Protein AF-A0A1I6NUG2-F1 (afdb_monomer)

pLDDT: mean 75.79, std 17.94, range [26.47, 97.31]

Structure (mmCIF, N/CA/C/O backbone):
data_AF-A0A1I6NUG2-F1
#
_entry.id   AF-A0A1I6NUG2-F1
#
loop_
_atom_site.group_PDB
_atom_site.id
_atom_site.type_symbol
_atom_site.label_atom_id
_atom_site.label_alt_id
_atom_site.label_comp_id
_atom_site.label_asym_id
_atom_site.label_entity_id
_atom_site.label_seq_id
_atom_site.pdbx_PDB_ins_code
_atom_site.Cartn_x
_atom_site.Cartn_y
_atom_site.Cartn_z
_atom_site.occupancy
_atom_site.B_iso_or_equiv
_atom_site.auth_seq_id
_atom_site.auth_comp_id
_atom_site.auth_asym_id
_atom_site.auth_atom_id
_atom_site.pdbx_PDB_model_num
ATOM 1 N N . MET A 1 1 ? -23.859 55.177 44.189 1.00 55.03 1 MET A N 1
ATOM 2 C CA . MET A 1 1 ? -23.793 53.708 43.969 1.00 55.03 1 MET A CA 1
ATOM 3 C C . MET A 1 1 ? -24.404 53.221 42.648 1.00 55.03 1 MET A C 1
ATOM 5 O O . MET A 1 1 ? -23.799 52.358 42.028 1.00 55.03 1 MET A O 1
ATOM 9 N N . LYS A 1 2 ? -25.547 53.749 42.168 1.00 56.47 2 LYS A N 1
ATOM 10 C CA . LYS A 1 2 ? -26.158 53.311 40.887 1.00 56.47 2 LYS A CA 1
ATOM 11 C C . LYS A 1 2 ? -25.316 53.627 39.633 1.00 56.47 2 LYS A C 1
ATOM 13 O O . LYS A 1 2 ? -25.276 52.817 38.718 1.00 56.47 2 LYS A O 1
ATOM 18 N N . VAL A 1 3 ? -24.581 54.742 39.631 1.00 63.62 3 VAL A N 1
ATOM 19 C CA . VAL A 1 3 ? -23.744 55.173 38.489 1.00 63.62 3 VAL A CA 1
ATOM 20 C C . VAL A 1 3 ? -22.538 54.249 38.260 1.00 63.62 3 VAL A C 1
ATOM 22 O O . VAL A 1 3 ? -22.188 53.962 37.122 1.00 63.62 3 VAL A O 1
ATOM 25 N N . ILE A 1 4 ? -21.953 53.704 39.332 1.00 70.38 4 ILE A N 1
ATOM 26 C CA . ILE A 1 4 ? -20.799 52.796 39.233 1.00 70.38 4 ILE A CA 1
ATOM 27 C C . ILE A 1 4 ? -21.225 51.457 38.618 1.00 70.38 4 ILE A C 1
ATOM 29 O O . ILE A 1 4 ? -20.534 50.948 37.744 1.00 70.38 4 ILE A O 1
ATOM 33 N N . LYS A 1 5 ? -22.396 50.918 38.991 1.00 67.88 5 LYS A N 1
ATOM 34 C CA . LYS A 1 5 ? -22.912 49.679 38.384 1.00 67.88 5 LYS A CA 1
ATOM 35 C C . LYS A 1 5 ? -23.158 49.839 36.882 1.00 67.88 5 LYS A C 1
ATOM 37 O O . LYS A 1 5 ? -22.782 48.956 36.123 1.00 67.88 5 LYS A O 1
ATOM 42 N N . LEU A 1 6 ? -23.710 50.975 36.451 1.00 75.62 6 LEU A N 1
ATOM 43 C CA . LEU A 1 6 ? -23.958 51.234 35.029 1.00 75.62 6 LEU A CA 1
ATOM 44 C C . LEU A 1 6 ? -22.657 51.245 34.209 1.00 75.62 6 LEU A C 1
ATOM 46 O O . LEU A 1 6 ? -22.632 50.719 33.102 1.00 75.62 6 LEU A O 1
ATOM 50 N N . PHE A 1 7 ? -21.569 51.766 34.783 1.00 79.25 7 PHE A N 1
ATOM 51 C CA . PHE A 1 7 ? -20.255 51.817 34.136 1.00 79.25 7 PHE A CA 1
ATOM 52 C C . PHE A 1 7 ? -19.589 50.437 33.989 1.00 79.25 7 PHE A C 1
ATOM 54 O O . PHE A 1 7 ? -18.851 50.192 33.036 1.00 79.25 7 PHE A O 1
ATOM 61 N N . TRP A 1 8 ? -19.858 49.515 34.918 1.00 80.00 8 TRP A N 1
ATOM 62 C CA . TRP A 1 8 ? -19.370 48.135 34.830 1.00 80.00 8 TRP A CA 1
ATOM 63 C C . TRP A 1 8 ? -20.121 47.324 33.769 1.00 80.00 8 TRP A C 1
ATOM 65 O O . TRP A 1 8 ? -19.489 46.603 32.998 1.00 80.00 8 TRP A O 1
ATOM 75 N N . TYR A 1 9 ? -21.443 47.487 33.667 1.00 83.75 9 TYR A N 1
ATOM 76 C CA . TYR A 1 9 ? -22.235 46.786 32.652 1.00 83.75 9 TYR A CA 1
ATOM 77 C C . TYR A 1 9 ? -21.906 47.242 31.228 1.00 83.75 9 TYR A C 1
ATOM 79 O O . TYR A 1 9 ? -21.790 46.403 30.338 1.00 83.75 9 TYR A O 1
ATOM 87 N N . THR A 1 10 ? -21.684 48.540 30.998 1.00 83.38 10 THR A N 1
ATOM 88 C CA . THR A 1 10 ? -21.317 49.035 29.661 1.00 83.38 10 THR A CA 1
ATOM 89 C C . THR A 1 10 ? -19.943 48.544 29.211 1.00 83.38 10 THR A C 1
ATOM 91 O O . THR A 1 10 ? -19.782 48.187 28.046 1.00 83.38 10 THR A O 1
ATOM 94 N N . ARG A 1 11 ? -18.966 48.443 30.124 1.00 84.19 11 ARG A N 1
ATOM 95 C CA . ARG A 1 11 ? -17.653 47.854 29.811 1.00 84.19 11 ARG A CA 1
ATOM 96 C C . ARG A 1 11 ? -17.735 46.361 29.508 1.00 84.19 11 ARG A C 1
ATOM 98 O O . ARG A 1 11 ? -17.098 45.917 28.560 1.00 84.19 11 ARG A O 1
ATOM 105 N N . LEU A 1 12 ? -18.534 45.606 30.263 1.00 88.06 12 LEU A N 1
ATOM 106 C CA . LEU A 1 12 ? -18.721 44.176 30.013 1.00 88.06 12 LEU A CA 1
ATOM 107 C C . LEU A 1 12 ? -19.365 43.931 28.639 1.00 88.06 12 LEU A C 1
ATOM 109 O O . LEU A 1 12 ? -18.880 43.102 27.877 1.00 88.06 12 LEU A O 1
ATOM 113 N N . ILE A 1 13 ? -20.405 44.698 28.295 1.00 89.75 13 ILE A N 1
ATOM 114 C CA . ILE A 1 13 ? -21.092 44.586 27.000 1.00 89.75 13 ILE A CA 1
ATOM 115 C C . ILE A 1 13 ? -20.141 44.919 25.845 1.00 89.75 13 ILE A C 1
ATOM 117 O O . ILE A 1 13 ? -20.129 44.199 24.853 1.00 89.75 13 ILE A O 1
ATOM 121 N N . LEU A 1 14 ? -19.305 45.954 25.978 1.00 87.69 14 LEU A N 1
ATOM 122 C CA . LEU A 1 14 ? -18.320 46.309 24.950 1.00 87.69 14 LEU A CA 1
ATOM 123 C C . LEU A 1 14 ? -17.249 45.226 24.756 1.00 87.69 14 LEU A C 1
ATOM 125 O O . LEU A 1 14 ? -16.868 44.957 23.620 1.00 87.69 14 LEU A O 1
ATOM 129 N N . ILE A 1 15 ? -16.794 44.578 25.833 1.00 87.69 15 ILE A N 1
ATOM 130 C CA . ILE A 1 15 ? -15.820 43.477 25.749 1.00 87.69 15 ILE A CA 1
ATOM 131 C C . ILE A 1 15 ? -16.447 42.259 25.065 1.00 87.69 15 ILE A C 1
ATOM 133 O O . ILE A 1 15 ? -15.852 41.705 24.145 1.00 87.69 15 ILE A O 1
ATOM 137 N N . VAL A 1 16 ? -17.670 41.880 25.450 1.00 87.94 16 VAL A N 1
ATOM 138 C CA . VAL A 1 16 ? -18.387 40.758 24.823 1.00 87.94 16 VAL A CA 1
ATOM 139 C C . VAL A 1 16 ? -18.650 41.042 23.342 1.00 87.94 16 VAL A C 1
ATOM 141 O O . VAL A 1 16 ? -18.389 40.185 22.504 1.00 87.94 16 VAL A O 1
ATOM 144 N N . PHE A 1 17 ? -19.077 42.260 22.999 1.00 87.62 17 PHE A N 1
ATOM 145 C CA . PHE A 1 17 ? -19.320 42.649 21.609 1.00 87.62 17 PHE A CA 1
ATOM 146 C C . PHE A 1 17 ? -18.029 42.648 20.775 1.00 87.62 17 PHE A C 1
ATOM 148 O O . PHE A 1 17 ? -18.034 42.175 19.640 1.00 87.62 17 PHE A O 1
ATOM 155 N N . SER A 1 18 ? -16.904 43.093 21.347 1.00 84.31 18 SER A N 1
ATOM 156 C CA . SER A 1 18 ? -15.593 43.027 20.689 1.00 84.31 18 SER A CA 1
ATOM 157 C C . SER A 1 18 ? -15.129 41.585 20.466 1.00 84.31 18 SER A C 1
ATOM 159 O O . SER A 1 18 ? -14.617 41.289 19.389 1.00 84.31 18 SER A O 1
ATOM 161 N N . CYS A 1 19 ? -15.344 40.681 21.429 1.00 78.19 19 CYS A N 1
ATOM 162 C CA . CYS A 1 19 ? -15.032 39.259 21.259 1.00 78.19 19 CYS A CA 1
ATOM 163 C C . CYS A 1 19 ? -15.909 38.615 20.173 1.00 78.19 19 CYS A C 1
ATOM 165 O O . CYS A 1 19 ? -15.398 37.902 19.311 1.00 78.19 19 CYS A O 1
ATOM 167 N N . CYS A 1 20 ? -17.215 38.903 20.146 1.00 79.44 20 CYS A N 1
ATOM 168 C CA . CYS A 1 20 ? -18.113 38.383 19.110 1.00 79.44 20 CYS A CA 1
ATOM 169 C C . CYS A 1 20 ? -17.722 38.859 17.700 1.00 79.44 20 CYS A C 1
ATOM 171 O O . CYS A 1 20 ? -17.780 38.072 16.756 1.00 79.44 20 CYS A O 1
ATOM 173 N N . LEU A 1 21 ? -17.269 40.109 17.551 1.00 77.75 21 LEU A N 1
ATOM 174 C CA . LEU A 1 21 ? -16.785 40.626 16.267 1.00 77.75 21 LEU A CA 1
ATOM 175 C C . LEU A 1 21 ? -15.473 39.963 15.817 1.00 77.75 21 LEU A C 1
ATOM 177 O O . LEU A 1 21 ? -15.311 39.709 14.625 1.00 77.75 21 LEU A O 1
ATOM 181 N N . THR A 1 22 ? -14.567 39.615 16.740 1.00 73.88 22 THR A N 1
ATOM 182 C CA . THR A 1 22 ? -13.353 38.854 16.388 1.00 73.88 22 THR A CA 1
ATOM 183 C C . THR A 1 22 ? -13.660 37.416 15.967 1.00 73.88 22 THR A C 1
ATOM 185 O O . THR A 1 22 ? -13.034 36.925 15.035 1.00 73.88 22 THR A O 1
ATOM 188 N N . PHE A 1 23 ? -14.670 36.762 16.559 1.00 67.62 23 PHE A N 1
ATOM 189 C CA . PHE A 1 23 ? -15.094 35.422 16.124 1.00 67.62 23 PHE A CA 1
ATOM 190 C C . PHE A 1 23 ? -15.780 35.435 14.750 1.00 67.62 23 PHE A C 1
ATOM 192 O O . PHE A 1 23 ? -15.537 34.544 13.942 1.00 67.62 23 PHE A O 1
ATOM 199 N N . LEU A 1 24 ? -16.566 36.471 14.433 1.00 64.50 24 LEU A N 1
ATOM 200 C CA . LEU A 1 24 ? -17.161 36.638 13.098 1.00 64.50 24 LEU A CA 1
ATOM 201 C C . LEU A 1 24 ? -16.119 36.962 12.014 1.00 64.50 24 LEU A C 1
ATOM 203 O O . LEU A 1 24 ? -16.308 36.593 10.857 1.00 64.50 24 LEU A O 1
ATOM 207 N N . SER A 1 25 ? -15.013 37.620 12.375 1.00 59.25 25 SER A N 1
ATOM 208 C CA . SER A 1 25 ? -13.919 37.929 11.445 1.00 59.25 25 SER A CA 1
ATOM 209 C C . SER A 1 25 ? -12.997 36.738 11.152 1.00 59.25 25 SER A C 1
ATOM 211 O O . SER A 1 25 ? -12.265 36.800 10.169 1.00 59.25 25 SER A O 1
ATOM 213 N N . CYS A 1 26 ? -13.028 35.673 11.960 1.00 55.34 26 CYS A N 1
ATOM 214 C CA . CYS A 1 26 ? -12.243 34.451 11.731 1.00 55.34 26 CYS A CA 1
ATOM 215 C C . CYS A 1 26 ? -12.974 33.393 10.886 1.00 55.34 26 CYS A C 1
ATOM 217 O O . CYS A 1 26 ? -12.435 32.311 10.689 1.00 55.34 26 CYS A O 1
ATOM 219 N N . ASN A 1 27 ? -14.181 33.685 10.385 1.00 48.72 27 ASN A N 1
ATOM 220 C CA . ASN A 1 27 ? -14.968 32.742 9.579 1.00 48.72 27 ASN A CA 1
ATOM 221 C C . ASN A 1 27 ? -14.878 32.991 8.062 1.00 48.72 27 ASN A C 1
ATOM 223 O O . ASN A 1 27 ? -15.656 32.434 7.292 1.00 48.72 27 ASN A O 1
ATOM 227 N N . LYS A 1 28 ? -13.944 33.840 7.622 1.00 46.47 28 LYS A N 1
ATOM 228 C CA . LYS A 1 28 ? -13.515 33.902 6.223 1.00 46.47 28 LYS A CA 1
ATOM 229 C C . LYS A 1 28 ? -12.231 33.091 6.103 1.00 46.47 28 LYS A C 1
ATOM 231 O O . LYS A 1 28 ? -11.310 33.345 6.866 1.00 46.47 28 LYS A O 1
ATOM 236 N N . ASP A 1 29 ? -12.223 32.155 5.157 1.00 46.03 29 ASP A N 1
ATOM 237 C CA . ASP A 1 29 ? -11.097 31.303 4.729 1.00 46.03 29 ASP A CA 1
ATOM 238 C C . ASP A 1 29 ? -11.123 29.827 5.182 1.00 46.03 29 ASP A C 1
ATOM 240 O O . ASP A 1 29 ? -10.075 29.199 5.302 1.00 46.03 29 ASP A O 1
ATOM 244 N N . PHE A 1 30 ? -12.310 29.220 5.322 1.00 42.91 30 PHE A N 1
ATOM 245 C CA . PHE A 1 30 ? -12.460 27.748 5.320 1.00 42.91 30 PHE A CA 1
ATOM 246 C C . PHE A 1 30 ? -13.226 27.187 4.105 1.00 42.91 30 PHE A C 1
ATOM 248 O O . PHE A 1 30 ? -13.600 26.020 4.102 1.00 42.91 30 PHE A O 1
ATOM 255 N N . ASP A 1 31 ? -13.394 27.975 3.037 1.00 38.84 31 ASP A N 1
ATOM 256 C CA . ASP A 1 31 ? -13.983 27.507 1.765 1.00 38.84 31 ASP A CA 1
ATOM 257 C C . ASP A 1 31 ? -12.953 26.928 0.775 1.00 38.84 31 ASP A C 1
ATOM 259 O O . ASP A 1 31 ? -13.306 26.540 -0.334 1.00 38.84 31 ASP A O 1
ATOM 263 N N . ASN A 1 32 ? -11.687 26.780 1.175 1.00 39.78 32 ASN A N 1
ATOM 264 C CA . ASN A 1 32 ? -10.715 25.967 0.435 1.00 39.78 32 ASN A CA 1
ATOM 265 C C . ASN A 1 32 ? -10.675 24.535 0.984 1.00 39.78 32 ASN A C 1
ATOM 267 O O . ASN A 1 32 ? -9.604 23.973 1.220 1.00 39.78 32 ASN A O 1
ATOM 271 N N . ALA A 1 33 ? -11.847 23.922 1.163 1.00 40.00 33 ALA A N 1
ATOM 272 C CA . ALA A 1 33 ? -11.936 22.474 1.074 1.00 40.00 33 ALA A CA 1
ATOM 273 C C . ALA A 1 33 ? -11.554 22.112 -0.367 1.00 40.00 33 ALA A C 1
ATOM 275 O O . ALA A 1 33 ? -12.384 22.121 -1.276 1.00 40.00 33 ALA A O 1
ATOM 276 N N . TYR A 1 34 ? -10.258 21.888 -0.591 1.00 41.09 34 TYR A N 1
ATOM 277 C CA . TYR A 1 34 ? -9.762 21.178 -1.758 1.00 41.09 34 TYR A CA 1
ATOM 278 C C . TYR A 1 34 ? -10.466 19.823 -1.717 1.00 41.09 34 TYR A C 1
ATOM 280 O O . TYR A 1 34 ? -10.065 18.927 -0.978 1.00 41.09 34 TYR A O 1
ATOM 288 N N . TRP A 1 35 ? -11.589 19.708 -2.425 1.00 38.66 35 TRP A N 1
ATOM 289 C CA . TRP A 1 35 ? -12.223 18.431 -2.688 1.00 38.66 35 TRP A CA 1
ATOM 290 C C . TRP A 1 35 ? -11.168 17.616 -3.424 1.00 38.66 35 TRP A C 1
ATOM 292 O O . TRP A 1 35 ? -10.916 17.856 -4.605 1.00 38.66 35 TRP A O 1
ATOM 302 N N . ILE A 1 36 ? -10.485 16.727 -2.701 1.00 46.91 36 ILE A N 1
ATOM 303 C CA . ILE A 1 36 ? -9.609 15.730 -3.300 1.00 46.91 36 ILE A CA 1
ATOM 304 C C . ILE A 1 36 ? -10.537 14.930 -4.201 1.00 46.91 36 ILE A C 1
ATOM 306 O O . ILE A 1 36 ? -11.387 14.171 -3.736 1.00 46.91 36 ILE A O 1
ATOM 310 N N . LYS A 1 37 ? -10.475 15.223 -5.498 1.00 47.38 37 LYS A N 1
ATOM 311 C CA . LYS A 1 37 ? -11.278 14.546 -6.500 1.00 47.38 37 LYS A CA 1
ATOM 312 C C . LYS A 1 37 ? -10.708 13.141 -6.577 1.00 47.38 37 LYS A C 1
ATOM 314 O O . LYS A 1 37 ? -9.708 12.935 -7.255 1.00 47.38 37 LYS A O 1
ATOM 319 N N . VAL A 1 38 ? -11.308 12.220 -5.827 1.00 53.12 38 VAL A N 1
ATOM 320 C CA . VAL A 1 38 ? -10.982 10.796 -5.893 1.00 53.12 38 VAL A CA 1
ATOM 321 C C . VAL A 1 38 ? -11.122 10.393 -7.358 1.00 53.12 38 VAL A C 1
ATOM 323 O O . VAL A 1 38 ? -12.214 10.455 -7.930 1.00 53.12 38 VAL A O 1
ATOM 326 N N . GLN A 1 39 ? -9.990 10.112 -7.998 1.00 66.12 39 GLN A N 1
ATOM 327 C CA . GLN A 1 39 ? -9.954 9.705 -9.395 1.00 66.12 39 GLN A CA 1
ATOM 328 C C . GLN A 1 39 ? -10.504 8.277 -9.476 1.00 66.12 39 GLN A C 1
ATOM 330 O O . GLN A 1 39 ? -10.101 7.401 -8.712 1.00 66.12 39 GLN A O 1
ATOM 335 N N . ASN A 1 40 ? -11.440 8.037 -10.392 1.00 75.19 40 ASN A N 1
ATOM 336 C CA . ASN A 1 40 ? -11.857 6.675 -10.709 1.00 75.19 40 ASN A CA 1
ATOM 337 C C . ASN A 1 40 ? -10.857 6.075 -11.706 1.00 75.19 40 ASN A C 1
ATOM 339 O O . ASN A 1 40 ? -10.392 6.797 -12.595 1.00 75.19 40 ASN A O 1
ATOM 343 N N . PRO A 1 41 ? -10.533 4.775 -11.604 1.00 78.62 41 PRO A N 1
ATOM 344 C CA . PRO A 1 41 ? -9.682 4.133 -12.591 1.00 78.62 41 PRO A CA 1
ATOM 345 C C . PRO A 1 41 ? -10.340 4.192 -13.981 1.00 78.62 41 PRO A C 1
ATOM 347 O O . PRO A 1 41 ? -11.557 4.003 -14.087 1.00 78.62 41 PRO A O 1
ATOM 350 N N . PRO A 1 42 ? -9.563 4.443 -15.049 1.00 84.44 42 PRO A N 1
ATOM 351 C CA . PRO A 1 42 ? -10.084 4.423 -16.409 1.00 84.44 42 PRO A CA 1
ATOM 352 C C . PRO A 1 42 ? -10.695 3.083 -16.785 1.00 84.44 42 PRO A C 1
ATOM 354 O O . PRO A 1 42 ? -10.185 2.013 -16.448 1.00 84.44 42 PRO A O 1
ATOM 357 N N . THR A 1 43 ? -11.712 3.143 -17.631 1.00 88.69 43 THR A N 1
ATOM 358 C CA . THR A 1 43 ? -12.142 1.986 -18.406 1.00 88.69 43 THR A CA 1
ATOM 359 C C . THR A 1 43 ? -11.171 1.716 -19.559 1.00 88.69 43 THR A C 1
ATOM 361 O O . THR A 1 43 ? -10.586 2.627 -20.149 1.00 88.69 43 THR A O 1
ATOM 364 N N . LEU A 1 44 ? -11.055 0.446 -19.963 1.00 89.50 44 LEU A N 1
ATOM 365 C CA . LEU A 1 44 ? -10.257 0.049 -21.132 1.00 89.50 44 LEU A CA 1
ATOM 366 C C . LEU A 1 44 ? -10.648 0.834 -22.397 1.00 89.50 44 LEU A C 1
ATOM 368 O O . LEU A 1 44 ? -9.789 1.226 -23.182 1.00 89.50 44 LEU A O 1
ATOM 372 N N . LYS A 1 45 ? -11.948 1.097 -22.574 1.00 92.06 45 LYS A N 1
ATOM 373 C CA . LYS A 1 45 ? -12.476 1.843 -23.719 1.00 92.06 45 LYS A CA 1
ATOM 374 C C . LYS A 1 45 ? -12.004 3.301 -23.732 1.00 92.06 45 LYS A C 1
ATOM 376 O O . LYS A 1 45 ? -11.736 3.833 -24.805 1.00 92.06 45 LYS A O 1
ATOM 381 N N . GLU A 1 46 ? -11.909 3.944 -22.569 1.00 90.00 46 GLU A N 1
ATOM 382 C CA . GLU A 1 46 ? -11.395 5.315 -22.457 1.00 90.00 46 GLU A CA 1
ATOM 383 C C . GLU A 1 46 ? -9.915 5.383 -22.833 1.00 90.00 46 GLU A C 1
ATOM 385 O O . GLU A 1 46 ? -9.527 6.260 -23.599 1.00 90.00 46 GLU A O 1
ATOM 390 N N . LEU A 1 47 ? -9.109 4.420 -22.379 1.00 90.75 47 LEU A N 1
ATOM 391 C CA . LEU A 1 47 ? -7.684 4.354 -22.718 1.00 90.75 47 LEU A CA 1
ATOM 392 C C . LEU A 1 47 ? -7.443 4.044 -24.195 1.00 90.75 47 LEU A C 1
ATOM 394 O O . LEU A 1 47 ? -6.569 4.654 -24.804 1.00 90.75 47 LEU A O 1
ATOM 398 N N . GLN A 1 48 ? -8.229 3.141 -24.788 1.00 93.44 48 GLN A N 1
ATOM 399 C CA . GLN A 1 48 ? -8.193 2.885 -26.232 1.00 93.44 48 GLN A CA 1
ATOM 400 C C . GLN A 1 48 ? -8.552 4.146 -27.020 1.00 93.44 48 GLN A C 1
ATOM 402 O O . GLN A 1 48 ? -7.814 4.544 -27.915 1.00 93.44 48 GLN A O 1
ATOM 407 N N . GLY A 1 49 ? -9.626 4.835 -26.620 1.00 90.62 49 GLY A N 1
ATOM 408 C CA . GLY A 1 49 ? -10.006 6.108 -27.225 1.00 90.62 49 GLY A CA 1
ATOM 409 C C . GLY A 1 49 ? -8.909 7.166 -27.102 1.00 90.62 49 GLY A C 1
ATOM 410 O O . GLY A 1 49 ? -8.639 7.872 -28.065 1.00 90.62 49 GLY A O 1
ATOM 411 N N . LEU A 1 50 ? -8.243 7.265 -25.949 1.00 87.19 50 LEU A N 1
ATOM 412 C CA . LEU A 1 50 ? -7.121 8.183 -25.750 1.00 87.19 50 LEU A CA 1
ATOM 413 C C . LEU A 1 50 ? -5.916 7.821 -26.631 1.00 87.19 50 LEU A C 1
ATOM 415 O O . LEU A 1 50 ? -5.342 8.706 -27.262 1.00 87.19 50 LEU A O 1
ATOM 419 N N . TYR A 1 51 ? -5.559 6.537 -26.707 1.00 90.81 51 TYR A N 1
ATOM 420 C CA . TYR A 1 51 ? -4.476 6.032 -27.554 1.00 90.81 51 TYR A CA 1
ATOM 421 C C . TYR A 1 51 ? -4.705 6.385 -29.031 1.00 90.81 51 TYR A C 1
ATOM 423 O O . TYR A 1 51 ? -3.813 6.937 -29.682 1.00 90.81 51 TYR A O 1
ATOM 431 N N . ASP A 1 52 ? -5.922 6.144 -29.525 1.00 91.44 52 ASP A N 1
ATOM 432 C CA . ASP A 1 52 ? -6.321 6.446 -30.901 1.00 91.44 52 ASP A CA 1
ATOM 433 C C . ASP A 1 52 ? -6.367 7.963 -31.150 1.00 91.44 52 ASP A C 1
ATOM 435 O O . ASP A 1 52 ? -5.822 8.456 -32.138 1.00 91.44 52 ASP A O 1
ATOM 439 N N . ASN A 1 53 ? -6.958 8.733 -30.228 1.00 85.69 53 ASN A N 1
ATOM 440 C CA . ASN A 1 53 ? -7.089 10.191 -30.349 1.00 85.69 53 ASN A CA 1
ATOM 441 C C . ASN A 1 53 ? -5.735 10.908 -30.380 1.00 85.69 53 ASN A C 1
ATOM 443 O O . ASN A 1 53 ? -5.583 11.919 -31.067 1.00 85.69 53 ASN A O 1
ATOM 447 N N . LEU A 1 54 ? -4.752 10.407 -29.631 1.00 81.19 54 LEU A N 1
ATOM 448 C CA . LEU A 1 54 ? -3.395 10.951 -29.627 1.00 81.19 54 LEU A CA 1
ATOM 449 C C . LEU A 1 54 ? -2.550 10.453 -30.811 1.00 81.19 54 LEU A C 1
ATOM 451 O O . LEU A 1 54 ? -1.420 10.924 -30.994 1.00 81.19 54 LEU A O 1
ATOM 455 N N . ASN A 1 55 ? -3.101 9.547 -31.624 1.00 85.12 55 ASN A N 1
ATOM 456 C CA . ASN A 1 55 ? -2.422 8.870 -32.719 1.00 85.12 55 ASN A CA 1
ATOM 457 C C . ASN A 1 55 ? -1.087 8.261 -32.260 1.00 85.12 55 ASN A C 1
ATOM 459 O O . ASN A 1 55 ? -0.034 8.509 -32.853 1.00 85.12 55 ASN A O 1
ATOM 463 N N . LEU A 1 56 ? -1.112 7.550 -31.124 1.00 82.38 56 LEU A N 1
ATOM 464 C CA . LEU A 1 56 ? 0.118 7.063 -30.499 1.00 82.38 56 LEU A CA 1
ATOM 465 C C . LEU A 1 56 ? 0.828 6.013 -31.351 1.00 82.38 56 LEU A C 1
ATOM 467 O O . LEU A 1 56 ? 2.053 5.988 -31.323 1.00 82.38 56 LEU A O 1
ATOM 471 N N . GLU A 1 57 ? 0.098 5.213 -32.136 1.00 83.19 57 GLU A N 1
ATOM 472 C CA . GLU A 1 57 ? 0.682 4.194 -33.023 1.00 83.19 57 GLU A CA 1
ATOM 473 C C . GLU A 1 57 ? 1.718 4.798 -33.984 1.00 83.19 57 GLU A C 1
ATOM 475 O O . GLU A 1 57 ? 2.826 4.280 -34.104 1.00 83.19 57 GLU A O 1
ATOM 480 N N . ASP A 1 58 ? 1.408 5.936 -34.608 1.00 74.88 58 ASP A N 1
ATOM 481 C CA . ASP A 1 58 ? 2.333 6.607 -35.527 1.00 74.88 58 ASP A CA 1
ATOM 482 C C . ASP A 1 58 ? 3.522 7.249 -34.802 1.00 74.88 58 ASP A C 1
ATOM 484 O O . ASP A 1 58 ? 4.612 7.346 -35.363 1.00 74.88 58 ASP A O 1
ATOM 488 N N . ARG A 1 59 ? 3.332 7.681 -33.549 1.00 70.50 59 ARG A N 1
ATOM 489 C CA . ARG A 1 59 ? 4.357 8.386 -32.760 1.00 70.50 59 ARG A CA 1
ATOM 490 C C . ARG A 1 59 ? 5.423 7.469 -32.178 1.00 70.50 59 ARG A C 1
ATOM 492 O O . ARG A 1 59 ? 6.498 7.949 -31.835 1.00 70.50 59 ARG A O 1
ATOM 499 N N . ILE A 1 60 ? 5.111 6.186 -32.028 1.00 71.62 60 ILE A N 1
ATOM 500 C CA . ILE A 1 60 ? 6.013 5.202 -31.420 1.00 71.62 60 ILE A CA 1
ATOM 501 C C . ILE A 1 60 ? 6.701 4.310 -32.455 1.00 71.62 60 ILE A C 1
ATOM 503 O O . ILE A 1 60 ? 7.559 3.517 -32.090 1.00 71.62 60 ILE A O 1
ATOM 507 N N . ASN A 1 61 ? 6.363 4.433 -33.742 1.00 71.81 61 ASN A N 1
ATOM 508 C CA . ASN A 1 61 ? 7.046 3.697 -34.803 1.00 71.81 61 ASN A CA 1
ATOM 509 C C . ASN A 1 61 ? 8.480 4.207 -34.987 1.00 71.81 61 ASN A C 1
ATOM 511 O O . ASN A 1 61 ? 8.726 5.410 -35.068 1.00 71.81 61 ASN A O 1
ATOM 515 N N . PHE A 1 62 ? 9.427 3.277 -35.098 1.00 67.12 62 PHE A N 1
ATOM 516 C CA . PHE A 1 62 ? 10.841 3.595 -35.260 1.00 67.12 62 PHE A CA 1
ATOM 517 C C . PHE A 1 62 ? 11.339 3.163 -36.639 1.00 67.12 62 PHE A C 1
ATOM 519 O O . PHE A 1 62 ? 11.473 1.971 -36.916 1.00 67.12 62 PHE A O 1
ATOM 526 N N . GLU A 1 63 ? 11.625 4.126 -37.512 1.00 65.06 63 GLU A N 1
ATOM 527 C CA . GLU A 1 63 ? 12.202 3.863 -38.832 1.00 65.06 63 GLU A CA 1
ATOM 528 C C . GLU A 1 63 ? 13.701 3.539 -38.721 1.00 65.06 63 GLU A C 1
ATOM 530 O O . GLU A 1 63 ? 14.473 4.281 -38.112 1.00 65.06 63 GLU A O 1
ATOM 535 N N . ILE A 1 64 ? 14.117 2.421 -39.321 1.00 59.22 64 ILE A N 1
ATOM 536 C CA . ILE A 1 64 ? 15.522 1.991 -39.395 1.00 59.22 64 ILE A CA 1
ATOM 537 C C . ILE A 1 64 ? 16.118 2.404 -40.748 1.00 59.22 64 ILE A C 1
ATOM 539 O O . ILE A 1 64 ? 17.218 2.958 -40.802 1.00 59.22 64 ILE A O 1
ATOM 543 N N . ASP A 1 65 ? 15.390 2.138 -41.836 1.00 65.94 65 ASP A N 1
ATOM 544 C CA . ASP A 1 65 ? 15.706 2.546 -43.208 1.00 65.94 65 ASP A CA 1
ATOM 545 C C . ASP A 1 65 ? 14.421 2.704 -44.044 1.00 65.94 65 ASP A C 1
ATOM 547 O O . ASP A 1 65 ? 13.325 2.430 -43.557 1.00 65.94 65 ASP A O 1
ATOM 551 N N . ASP A 1 66 ? 14.557 3.101 -45.315 1.00 70.56 66 ASP A N 1
ATOM 552 C CA . ASP A 1 66 ? 13.445 3.361 -46.250 1.00 70.56 66 ASP A CA 1
ATOM 553 C C . ASP A 1 66 ? 12.450 2.191 -46.411 1.00 70.56 66 ASP A C 1
ATOM 555 O O . ASP A 1 66 ? 11.347 2.365 -46.932 1.00 70.56 66 ASP A O 1
ATOM 559 N N . SER A 1 67 ? 12.838 0.978 -46.021 1.00 75.44 67 SER A N 1
ATOM 560 C CA . SER A 1 67 ? 12.043 -0.242 -46.156 1.00 75.44 67 SER A CA 1
ATOM 561 C C . SER A 1 67 ? 11.825 -0.994 -44.845 1.00 75.44 67 SER A C 1
ATOM 563 O O . SER A 1 67 ? 11.038 -1.945 -44.838 1.00 75.44 67 SER A O 1
ATOM 565 N N . THR A 1 68 ? 12.492 -0.586 -43.763 1.00 66.81 68 THR A N 1
ATOM 566 C CA . THR A 1 68 ? 12.553 -1.316 -42.497 1.00 66.81 68 THR A CA 1
ATOM 567 C C . THR A 1 68 ? 12.195 -0.413 -41.326 1.00 66.81 68 THR A C 1
ATOM 569 O O . THR A 1 68 ? 12.829 0.618 -41.111 1.00 66.81 68 THR A O 1
ATOM 572 N N . PHE A 1 69 ? 11.231 -0.828 -40.508 1.00 70.38 69 PHE A N 1
ATOM 573 C CA . PHE A 1 69 ? 10.848 -0.114 -39.290 1.00 70.38 69 PHE A CA 1
ATOM 574 C C . PHE A 1 69 ? 10.399 -1.079 -38.188 1.00 70.38 69 PHE A C 1
ATOM 576 O O . PHE A 1 69 ? 10.009 -2.215 -38.456 1.00 70.38 69 PHE A O 1
ATOM 583 N N . ILE A 1 70 ? 10.460 -0.632 -36.936 1.00 74.19 70 ILE A N 1
ATOM 584 C CA . ILE A 1 70 ? 9.891 -1.325 -35.779 1.00 74.19 70 ILE A CA 1
ATOM 585 C C . ILE A 1 70 ? 8.541 -0.686 -35.482 1.00 74.19 70 ILE A C 1
ATOM 587 O O . ILE A 1 70 ? 8.447 0.522 -35.265 1.00 74.19 70 ILE A O 1
ATOM 591 N N . ARG A 1 71 ? 7.499 -1.513 -35.474 1.00 81.25 71 ARG A N 1
ATOM 592 C CA . ARG A 1 71 ? 6.159 -1.149 -35.025 1.00 81.25 71 ARG A CA 1
ATOM 593 C C . ARG A 1 71 ? 5.922 -1.700 -33.634 1.00 81.25 71 ARG A C 1
ATOM 595 O O . ARG A 1 71 ? 6.202 -2.869 -33.384 1.00 81.25 71 ARG A O 1
ATOM 602 N N . TYR A 1 72 ? 5.337 -0.895 -32.763 1.00 83.44 72 TYR A N 1
ATOM 603 C CA . TYR A 1 72 ? 4.981 -1.324 -31.417 1.00 83.44 72 TYR A CA 1
ATOM 604 C C . TYR A 1 72 ? 3.496 -1.612 -31.328 1.00 83.44 72 TYR A C 1
ATOM 606 O O . TYR A 1 72 ? 2.663 -0.729 -31.515 1.00 83.44 72 TYR A O 1
ATOM 614 N N . LYS A 1 73 ? 3.163 -2.868 -31.041 1.00 88.38 73 LYS A N 1
ATOM 615 C CA . LYS A 1 73 ? 1.784 -3.299 -30.865 1.00 88.38 73 LYS A CA 1
ATOM 616 C C . LYS A 1 73 ? 1.401 -3.212 -29.382 1.00 88.38 73 LYS A C 1
ATOM 618 O O . LYS A 1 73 ? 2.077 -3.839 -28.569 1.00 88.38 73 LYS A O 1
ATOM 623 N N . PRO A 1 74 ? 0.320 -2.504 -29.018 1.00 92.81 74 PRO A N 1
ATOM 624 C CA . PRO A 1 74 ? -0.152 -2.471 -27.638 1.00 92.81 74 PRO A CA 1
ATOM 625 C C . PRO A 1 74 ? -0.732 -3.819 -27.193 1.00 92.81 74 PRO A C 1
ATOM 627 O O . PRO A 1 74 ? -1.560 -4.417 -27.889 1.00 92.81 74 PRO A O 1
ATOM 630 N N . GLU A 1 75 ? -0.333 -4.277 -26.007 1.00 91.75 75 GLU A N 1
ATOM 631 C CA . GLU A 1 75 ? -0.828 -5.503 -25.371 1.00 91.75 75 GLU A CA 1
ATOM 632 C C . GLU A 1 75 ? -1.938 -5.177 -24.366 1.00 91.75 75 GLU A C 1
ATOM 634 O O . GLU A 1 75 ? -1.753 -5.201 -23.152 1.00 91.75 75 GLU A O 1
ATOM 639 N N . TRP A 1 76 ? -3.124 -4.842 -24.880 1.00 90.88 76 TRP A N 1
ATOM 640 C CA . TRP A 1 76 ? -4.269 -4.414 -24.062 1.00 90.88 76 TRP A CA 1
ATOM 641 C C . TRP A 1 76 ? -4.733 -5.438 -23.014 1.00 90.88 76 TRP A C 1
ATOM 643 O O . TRP A 1 76 ? -5.321 -5.038 -22.013 1.00 90.88 76 TRP A O 1
ATOM 653 N N . SER A 1 77 ? -4.486 -6.736 -23.228 1.00 86.06 77 SER A N 1
ATOM 654 C CA . SER A 1 77 ? -4.777 -7.792 -22.244 1.00 86.06 77 SER A CA 1
ATOM 655 C C . SER A 1 77 ? -3.913 -7.695 -20.988 1.00 86.06 77 SER A C 1
ATOM 657 O O . SER A 1 77 ? -4.320 -8.178 -19.935 1.00 86.06 77 SER A O 1
ATOM 659 N N . ASP A 1 78 ? -2.753 -7.050 -21.104 1.00 84.25 78 ASP A N 1
ATOM 660 C CA . ASP A 1 78 ? -1.710 -6.999 -20.082 1.00 84.25 78 ASP A CA 1
ATOM 661 C C . ASP A 1 78 ? -1.617 -5.597 -19.456 1.00 84.25 78 ASP A C 1
ATOM 663 O O . ASP A 1 78 ? -0.645 -5.267 -18.770 1.00 84.25 78 ASP A O 1
ATOM 667 N N . LEU A 1 79 ? -2.631 -4.759 -19.700 1.00 87.50 79 LEU A N 1
ATOM 668 C CA . LEU A 1 79 ? -2.773 -3.433 -19.114 1.00 87.50 79 LEU A CA 1
ATOM 669 C C . LEU A 1 79 ? -2.808 -3.536 -17.582 1.00 87.50 79 LEU A C 1
ATOM 671 O O . LEU A 1 79 ? -3.659 -4.218 -17.011 1.00 87.50 79 LEU A O 1
ATOM 675 N N . LYS A 1 80 ? -1.919 -2.803 -16.908 1.00 88.31 80 LYS A N 1
ATOM 676 C CA . LYS A 1 80 ? -1.871 -2.719 -15.441 1.00 88.31 80 LYS A CA 1
ATOM 677 C C . LYS A 1 80 ? -2.298 -1.336 -14.972 1.00 88.31 80 LYS A C 1
ATOM 679 O O . LYS A 1 80 ? -1.810 -0.343 -15.496 1.00 88.31 80 LYS A O 1
ATOM 684 N N . VAL A 1 81 ? -3.150 -1.265 -13.955 1.00 85.56 81 VAL A N 1
ATOM 685 C CA . VAL A 1 81 ? -3.535 -0.003 -13.304 1.00 85.56 81 VAL A CA 1
ATOM 686 C C . VAL A 1 81 ? -2.866 0.076 -11.933 1.00 85.56 81 VAL A C 1
ATOM 688 O O . VAL A 1 81 ? -2.857 -0.905 -11.193 1.00 85.56 81 VAL A O 1
ATOM 691 N N . GLN A 1 82 ? -2.288 1.230 -11.606 1.00 83.56 82 GLN A N 1
ATOM 692 C CA . GLN A 1 82 ? -1.602 1.508 -10.348 1.00 83.56 82 GLN A CA 1
ATOM 693 C C . GLN A 1 82 ? -2.098 2.826 -9.751 1.00 83.56 82 GLN A C 1
ATOM 695 O O . GLN A 1 82 ? -2.166 3.841 -10.441 1.00 83.56 82 GLN A O 1
ATOM 700 N N . PHE A 1 83 ? -2.388 2.824 -8.454 1.00 78.69 83 PHE A N 1
ATOM 701 C CA . PHE A 1 83 ? -2.696 4.032 -7.692 1.00 78.69 83 PHE A CA 1
ATOM 702 C C . PHE A 1 83 ? -1.414 4.501 -7.005 1.00 78.69 83 PHE A C 1
ATOM 704 O O . PHE A 1 83 ? -0.854 3.781 -6.181 1.00 78.69 83 PHE A O 1
ATOM 711 N N . ILE A 1 84 ? -0.919 5.679 -7.379 1.00 76.69 84 ILE A N 1
ATOM 712 C CA . ILE A 1 84 ? 0.328 6.230 -6.828 1.00 76.69 84 ILE A CA 1
ATOM 713 C C . ILE A 1 84 ? 0.044 7.032 -5.555 1.00 76.69 84 ILE A C 1
ATOM 715 O O . ILE A 1 84 ? 0.818 6.989 -4.601 1.00 76.69 84 ILE A O 1
ATOM 719 N N . ASN A 1 85 ? -1.064 7.772 -5.553 1.00 76.00 85 ASN A N 1
ATOM 720 C CA . ASN A 1 85 ? -1.630 8.501 -4.419 1.00 76.00 85 ASN A CA 1
ATOM 721 C C . ASN A 1 85 ? -3.103 8.844 -4.734 1.00 76.00 85 ASN A C 1
ATOM 723 O O . ASN A 1 85 ? -3.583 8.541 -5.827 1.00 76.00 85 ASN A O 1
ATOM 727 N N . ASP A 1 86 ? -3.790 9.539 -3.824 1.00 69.12 86 ASP A N 1
ATOM 728 C CA . ASP A 1 86 ? -5.214 9.912 -3.945 1.00 69.12 86 ASP A CA 1
ATOM 729 C C . ASP A 1 86 ? -5.566 10.740 -5.199 1.00 69.12 86 ASP A C 1
ATOM 731 O O . ASP A 1 86 ? -6.735 10.857 -5.569 1.00 69.12 86 ASP A O 1
ATOM 735 N N . SER A 1 87 ? -4.564 11.338 -5.847 1.00 74.06 87 SER A N 1
ATOM 736 C CA . SER A 1 87 ? -4.709 12.230 -7.002 1.00 74.06 87 SER A CA 1
ATOM 737 C C . SER A 1 87 ? -4.063 11.714 -8.292 1.00 74.06 87 SER A C 1
ATOM 739 O O . SER A 1 87 ? -4.221 12.346 -9.338 1.00 74.06 87 SER A O 1
ATOM 741 N N . THR A 1 88 ? -3.351 10.583 -8.242 1.00 81.12 88 THR A N 1
ATOM 742 C CA . THR A 1 88 ? -2.552 10.078 -9.366 1.00 81.12 88 THR A CA 1
ATOM 743 C C . THR A 1 88 ? -2.800 8.591 -9.599 1.00 81.12 88 THR A C 1
ATOM 745 O O . THR A 1 88 ? -2.418 7.744 -8.786 1.00 81.12 88 THR A O 1
ATOM 748 N N . ILE A 1 89 ? -3.377 8.277 -10.759 1.00 85.75 89 ILE A N 1
ATOM 749 C CA . ILE A 1 89 ? -3.568 6.920 -11.274 1.00 85.75 89 ILE A CA 1
ATOM 750 C C . ILE A 1 89 ? -2.727 6.742 -12.530 1.00 85.75 89 ILE A C 1
ATOM 752 O O . ILE A 1 89 ? -2.810 7.544 -13.462 1.00 85.75 89 ILE A O 1
ATOM 756 N N . TYR A 1 90 ? -1.967 5.654 -12.569 1.00 92.31 90 TYR A N 1
ATOM 757 C CA . TYR A 1 90 ? -1.186 5.223 -13.717 1.00 92.31 90 TYR A CA 1
ATOM 758 C C . TYR A 1 90 ? -1.801 3.999 -14.377 1.00 92.31 90 TYR A C 1
ATOM 760 O O . TYR A 1 90 ? -2.103 3.014 -13.714 1.00 92.31 90 TYR A O 1
ATOM 768 N N . SER A 1 91 ? -1.948 4.045 -15.699 1.00 92.94 91 SER A N 1
ATOM 769 C CA . SER A 1 91 ? -2.268 2.869 -16.512 1.00 92.94 91 SER A CA 1
ATOM 770 C C . SER A 1 91 ? -1.082 2.542 -17.408 1.00 92.94 91 SER A C 1
ATOM 772 O O . SER A 1 91 ? -0.677 3.354 -18.234 1.00 92.94 91 SER A O 1
ATOM 774 N N . ILE A 1 92 ? -0.506 1.363 -17.217 1.00 92.50 92 ILE A N 1
ATOM 775 C CA . ILE A 1 92 ? 0.714 0.892 -17.864 1.00 92.50 92 ILE A CA 1
ATOM 776 C C . ILE A 1 92 ? 0.321 -0.125 -18.927 1.00 92.50 92 ILE A C 1
ATOM 778 O O . ILE A 1 92 ? -0.131 -1.222 -18.602 1.00 92.50 92 ILE A O 1
ATOM 782 N N . LEU A 1 93 ? 0.492 0.245 -20.190 1.00 93.44 93 LEU A N 1
ATOM 783 C CA . LEU A 1 93 ? 0.181 -0.563 -21.362 1.00 93.44 93 LEU A CA 1
ATOM 784 C C . LEU A 1 93 ? 1.481 -1.091 -21.980 1.00 93.44 93 LEU A C 1
ATOM 786 O O . LEU A 1 93 ? 2.207 -0.312 -22.603 1.00 93.44 93 LEU A O 1
ATOM 790 N N . PRO A 1 94 ? 1.798 -2.387 -21.835 1.00 91.19 94 PRO A N 1
ATOM 791 C CA . PRO A 1 94 ? 2.983 -2.962 -22.456 1.00 91.19 94 PRO A CA 1
ATOM 792 C C . PRO A 1 94 ? 2.945 -2.867 -23.983 1.00 91.19 94 PRO A C 1
ATOM 794 O O . PRO A 1 94 ? 1.877 -2.929 -24.601 1.00 91.19 94 PRO A O 1
ATOM 797 N N . LEU A 1 95 ? 4.127 -2.729 -24.585 1.00 88.25 95 LEU A N 1
ATOM 798 C CA . LEU A 1 95 ? 4.302 -2.692 -26.030 1.00 88.25 95 LEU A CA 1
ATOM 799 C C . LEU A 1 95 ? 5.133 -3.886 -26.508 1.00 88.25 95 LEU A C 1
ATOM 801 O O . LEU A 1 95 ? 6.228 -4.138 -26.005 1.00 88.25 95 LEU A O 1
ATOM 805 N N . LEU A 1 96 ? 4.630 -4.573 -27.534 1.00 82.62 96 LEU A N 1
ATOM 806 C CA . LEU A 1 96 ? 5.323 -5.659 -28.216 1.00 82.62 96 LEU A CA 1
ATOM 807 C C . LEU A 1 96 ? 5.955 -5.141 -29.520 1.00 82.62 96 LEU A C 1
ATOM 809 O O . LEU A 1 96 ? 5.218 -4.732 -30.425 1.00 82.62 96 LEU A O 1
ATOM 813 N N . PRO A 1 97 ? 7.289 -5.163 -29.665 1.00 79.19 97 PRO A N 1
ATOM 814 C CA . PRO A 1 97 ? 7.943 -4.734 -30.892 1.00 79.19 97 PRO A CA 1
ATOM 815 C C . PRO A 1 97 ? 7.789 -5.774 -32.002 1.00 79.19 97 PRO A C 1
ATOM 817 O O . PRO A 1 97 ? 7.966 -6.978 -31.812 1.00 79.19 97 PRO A O 1
ATOM 820 N N . VAL A 1 98 ? 7.512 -5.287 -33.203 1.00 78.19 98 VAL A N 1
ATOM 821 C CA . VAL A 1 98 ? 7.355 -6.076 -34.420 1.00 78.19 98 VAL A CA 1
ATOM 822 C C . VAL A 1 98 ? 8.159 -5.398 -35.521 1.00 78.19 98 VAL A C 1
ATOM 824 O O . VAL A 1 98 ? 7.855 -4.278 -35.925 1.00 78.19 98 VAL A O 1
ATOM 827 N N . GLY A 1 99 ? 9.194 -6.067 -36.020 1.00 74.50 99 GLY A N 1
ATOM 828 C CA . GLY A 1 99 ? 9.972 -5.564 -37.146 1.00 74.50 99 GLY A CA 1
ATOM 829 C C . GLY A 1 99 ? 9.190 -5.750 -38.439 1.00 74.50 99 GLY A C 1
ATOM 830 O O . GLY A 1 99 ? 8.587 -6.800 -38.658 1.00 74.50 99 GLY A O 1
ATOM 831 N N . ILE A 1 100 ? 9.197 -4.754 -39.313 1.00 77.06 100 ILE A N 1
ATOM 832 C CA . ILE A 1 100 ? 8.588 -4.825 -40.638 1.00 77.06 100 ILE A CA 1
ATOM 833 C C . ILE A 1 100 ? 9.657 -4.456 -41.656 1.00 77.06 100 ILE A C 1
ATOM 835 O O . ILE A 1 100 ? 10.251 -3.389 -41.548 1.00 77.06 100 ILE A O 1
ATOM 839 N N . ARG A 1 101 ? 9.893 -5.328 -42.643 1.00 78.31 101 ARG A N 1
ATOM 840 C CA . ARG A 1 101 ? 10.766 -5.063 -43.794 1.00 78.31 101 ARG A CA 1
ATOM 841 C C . ARG A 1 101 ? 10.000 -5.294 -45.089 1.00 78.31 101 ARG A C 1
ATOM 843 O O . ARG A 1 101 ? 9.740 -6.433 -45.482 1.00 78.31 101 ARG A O 1
ATOM 850 N N . GLY A 1 102 ? 9.608 -4.217 -45.761 1.00 81.94 102 GLY A N 1
ATOM 851 C CA . GLY A 1 102 ? 8.724 -4.276 -46.924 1.00 81.94 102 GLY A CA 1
ATOM 852 C C . GLY A 1 102 ? 7.371 -4.910 -46.578 1.00 81.94 102 GLY A C 1
ATOM 853 O O . GLY A 1 102 ? 6.502 -4.254 -46.016 1.00 81.94 102 GLY A O 1
ATOM 854 N N . ARG A 1 103 ? 7.177 -6.188 -46.937 1.00 81.81 103 ARG A N 1
ATOM 855 C CA . ARG A 1 103 ? 5.965 -6.973 -46.607 1.00 81.81 103 ARG A CA 1
ATOM 856 C C . ARG A 1 103 ? 6.208 -8.074 -45.570 1.00 81.81 103 ARG A C 1
ATOM 858 O O . ARG A 1 103 ? 5.267 -8.777 -45.216 1.00 81.81 103 ARG A O 1
ATOM 865 N N . GLU A 1 104 ? 7.448 -8.258 -45.130 1.00 78.81 104 GLU A N 1
ATOM 866 C CA . GLU A 1 104 ? 7.836 -9.320 -44.203 1.00 78.81 104 GLU A CA 1
ATOM 867 C C . GLU A 1 104 ? 7.825 -8.813 -42.761 1.00 78.81 104 GLU A C 1
ATOM 869 O O . GLU A 1 104 ? 8.210 -7.675 -42.485 1.00 78.81 104 GLU A O 1
ATOM 874 N N . THR A 1 105 ? 7.410 -9.680 -41.839 1.00 75.00 105 THR A N 1
ATOM 875 C CA . THR A 1 105 ? 7.517 -9.446 -40.398 1.00 75.00 105 THR A CA 1
ATOM 876 C C . THR A 1 105 ? 8.787 -10.102 -39.868 1.00 75.00 105 THR A C 1
ATOM 878 O O . THR A 1 105 ? 9.036 -11.278 -40.130 1.00 75.00 105 THR A O 1
ATOM 881 N N . ILE A 1 106 ? 9.577 -9.350 -39.108 1.00 71.19 106 ILE A N 1
ATOM 882 C CA . ILE A 1 106 ? 10.821 -9.788 -38.479 1.00 71.19 106 ILE A CA 1
ATOM 883 C C . ILE A 1 106 ? 10.606 -9.820 -36.967 1.00 71.19 106 ILE A C 1
ATOM 885 O O . ILE A 1 106 ? 10.041 -8.894 -36.380 1.00 71.19 106 ILE A O 1
ATOM 889 N N . VAL A 1 107 ? 11.066 -10.895 -36.332 1.00 61.69 107 VAL A N 1
ATOM 890 C CA . VAL A 1 107 ? 11.047 -11.022 -34.873 1.00 61.69 107 VAL A CA 1
ATOM 891 C C . VAL A 1 107 ? 12.049 -10.038 -34.274 1.00 61.69 107 VAL A C 1
ATOM 893 O O . VAL A 1 107 ? 13.233 -10.079 -34.606 1.00 61.69 107 VAL A O 1
ATOM 896 N N . VAL A 1 108 ? 11.574 -9.173 -33.380 1.00 59.06 108 VAL A N 1
ATOM 897 C CA . VAL A 1 108 ? 12.413 -8.248 -32.615 1.00 59.06 108 VAL A CA 1
ATOM 898 C C . VAL A 1 108 ? 12.517 -8.786 -31.196 1.00 59.06 108 VAL A C 1
ATOM 900 O O . VAL A 1 108 ? 11.534 -8.814 -30.464 1.00 59.06 108 VAL A O 1
ATOM 903 N N . ASN A 1 109 ? 13.714 -9.230 -30.820 1.00 56.59 109 ASN A N 1
ATOM 904 C CA . ASN A 1 109 ? 14.011 -9.602 -29.443 1.00 56.59 109 ASN A CA 1
ATOM 905 C C . ASN A 1 109 ? 14.686 -8.420 -28.758 1.00 56.59 109 ASN A C 1
ATOM 907 O O . ASN A 1 109 ? 15.796 -8.046 -29.133 1.00 56.59 109 ASN A O 1
ATOM 911 N N . LEU A 1 110 ? 14.022 -7.860 -27.752 1.00 59.88 110 LEU A N 1
ATOM 912 C CA . LEU A 1 110 ? 14.633 -6.889 -26.857 1.00 59.88 110 LEU A CA 1
ATOM 913 C C . LEU A 1 110 ? 15.316 -7.660 -25.731 1.00 59.88 110 LEU A C 1
ATOM 915 O O . LEU A 1 110 ? 14.655 -8.250 -24.879 1.00 59.88 110 LEU A O 1
ATOM 919 N N . SER A 1 111 ? 16.643 -7.708 -25.745 1.00 57.59 111 SER A N 1
ATOM 920 C CA . SER A 1 111 ? 17.402 -7.993 -24.531 1.00 57.59 111 SER A CA 1
ATOM 921 C C . SER A 1 111 ? 17.421 -6.744 -23.643 1.00 57.59 111 SER A C 1
ATOM 923 O O . SER A 1 111 ? 17.322 -5.633 -24.126 1.00 57.59 111 SER A O 1
ATOM 925 N N . ASN A 1 112 ? 17.460 -6.936 -22.333 1.00 66.31 112 ASN A N 1
ATOM 926 C CA . ASN A 1 112 ? 17.690 -5.959 -21.262 1.00 66.31 112 ASN A CA 1
ATOM 927 C C . ASN A 1 112 ? 16.816 -4.696 -21.153 1.00 66.31 112 ASN A C 1
ATOM 929 O O . ASN A 1 112 ? 17.066 -3.899 -20.249 1.00 66.31 112 ASN A O 1
ATOM 933 N N . TYR A 1 113 ? 15.743 -4.536 -21.930 1.00 72.94 113 TYR A N 1
ATOM 934 C CA . TYR A 1 113 ? 14.782 -3.457 -21.692 1.00 72.94 113 TYR A CA 1
ATOM 935 C C . TYR A 1 113 ? 13.343 -3.796 -22.102 1.00 72.94 113 TYR A C 1
ATOM 937 O O . TYR A 1 113 ? 13.099 -4.719 -22.877 1.00 72.94 113 TYR A O 1
ATOM 945 N N . ARG A 1 114 ? 12.380 -3.041 -21.564 1.00 81.06 114 ARG A N 1
ATOM 946 C CA . ARG A 1 114 ? 10.949 -3.133 -21.885 1.00 81.06 114 ARG A CA 1
ATOM 947 C C . ARG A 1 114 ? 10.376 -1.755 -22.194 1.00 81.06 114 ARG A C 1
ATOM 949 O O . ARG A 1 114 ? 10.708 -0.780 -21.521 1.00 81.06 114 ARG A O 1
ATOM 956 N N . GLU A 1 115 ? 9.498 -1.697 -23.188 1.00 85.69 115 GLU A N 1
ATOM 957 C CA . GLU A 1 115 ? 8.811 -0.476 -23.613 1.00 85.69 115 GLU A CA 1
ATOM 958 C C . GLU A 1 115 ? 7.309 -0.570 -23.317 1.00 85.69 115 GLU A C 1
ATOM 960 O O . GLU A 1 115 ? 6.716 -1.654 -23.334 1.00 85.69 115 GLU A O 1
ATOM 965 N N . PHE A 1 116 ? 6.701 0.560 -22.965 1.00 92.38 116 PHE A N 1
ATOM 966 C CA . PHE A 1 116 ? 5.298 0.650 -22.566 1.00 92.38 116 PHE A CA 1
ATOM 967 C C . PHE A 1 116 ? 4.753 2.068 -22.766 1.00 92.38 116 PHE A C 1
ATOM 969 O O . PHE A 1 116 ? 5.515 3.027 -22.850 1.00 92.38 116 PHE A O 1
ATOM 976 N N . ILE A 1 117 ? 3.430 2.218 -22.799 1.00 93.19 117 ILE A N 1
ATOM 977 C CA . ILE A 1 117 ? 2.766 3.515 -22.627 1.00 93.19 117 ILE A CA 1
ATOM 978 C C . ILE A 1 117 ? 2.314 3.647 -21.177 1.00 93.19 117 ILE A C 1
ATOM 980 O O . ILE A 1 117 ? 1.723 2.723 -20.622 1.00 93.19 117 ILE A O 1
ATOM 984 N N . LEU A 1 118 ? 2.582 4.795 -20.568 1.00 93.81 118 LEU A N 1
ATOM 985 C CA . LEU A 1 118 ? 2.080 5.170 -19.252 1.00 93.81 118 LEU A CA 1
ATOM 986 C C . LEU A 1 118 ? 1.044 6.277 -19.423 1.00 93.81 118 LEU A C 1
ATOM 988 O O . LEU A 1 118 ? 1.382 7.368 -19.876 1.00 93.81 118 LEU A O 1
ATOM 992 N N . PHE A 1 119 ? -0.198 6.017 -19.041 1.00 92.56 119 PHE A N 1
ATOM 993 C CA . PHE A 1 119 ? -1.233 7.041 -18.956 1.00 92.56 119 PHE A CA 1
ATOM 994 C C . PHE A 1 119 ? -1.330 7.552 -17.523 1.00 92.56 119 PHE A C 1
ATOM 996 O O . PHE A 1 119 ? -1.609 6.769 -16.618 1.00 92.56 119 PHE A O 1
ATOM 1003 N N . GLU A 1 120 ? -1.133 8.851 -17.324 1.00 90.44 120 GLU A N 1
ATOM 1004 C CA . GLU A 1 120 ? -1.346 9.535 -16.050 1.00 90.44 120 GLU A CA 1
ATOM 1005 C C . GLU A 1 120 ? -2.708 10.218 -16.055 1.00 90.44 120 GLU A C 1
ATOM 1007 O O . GLU A 1 120 ? -2.985 11.073 -16.903 1.00 90.44 120 GLU A O 1
ATOM 1012 N N . ASN A 1 121 ? -3.567 9.810 -15.116 1.00 86.56 121 ASN A N 1
ATOM 1013 C CA . ASN A 1 121 ? -4.905 10.366 -14.902 1.00 86.56 121 ASN A CA 1
ATOM 1014 C C . ASN A 1 121 ? -5.782 10.434 -16.167 1.00 86.56 121 ASN A C 1
ATOM 1016 O O . ASN A 1 121 ? -6.735 11.203 -16.212 1.00 86.56 121 ASN A O 1
ATOM 1020 N N . ASN A 1 122 ? -5.478 9.631 -17.193 1.00 81.25 122 ASN A N 1
ATOM 1021 C CA . ASN A 1 122 ? -6.129 9.650 -18.513 1.00 81.25 122 ASN A CA 1
ATOM 1022 C C . ASN A 1 122 ? -6.017 10.980 -19.266 1.00 81.25 122 ASN A C 1
ATOM 1024 O O . ASN A 1 122 ? -6.767 11.228 -20.208 1.00 81.25 122 ASN A O 1
ATOM 1028 N N . GLU A 1 123 ? -5.089 11.833 -18.855 1.00 81.88 123 GLU A N 1
ATOM 1029 C CA . GLU A 1 123 ? -4.894 13.159 -19.435 1.00 81.88 123 GLU A CA 1
ATOM 1030 C C . GLU A 1 123 ? -3.544 13.249 -20.140 1.00 81.88 123 GLU A C 1
ATOM 1032 O O . GLU A 1 123 ? -3.427 13.889 -21.185 1.00 81.88 123 GLU A O 1
ATOM 1037 N N . VAL A 1 124 ? -2.533 12.567 -19.601 1.00 85.75 124 VAL A N 1
ATOM 1038 C CA . VAL A 1 124 ? -1.164 12.609 -20.109 1.00 85.75 124 VAL A CA 1
ATOM 1039 C C . VAL A 1 124 ? -0.715 11.207 -20.494 1.00 85.75 124 VAL A C 1
ATOM 1041 O O . VAL A 1 124 ? -0.997 10.240 -19.791 1.00 85.75 124 VAL A O 1
ATOM 1044 N N . ALA A 1 125 ? -0.013 11.094 -21.619 1.00 87.38 125 ALA A N 1
ATOM 1045 C CA . ALA A 1 125 ? 0.588 9.849 -22.076 1.00 87.38 125 ALA A CA 1
ATOM 1046 C C . ALA A 1 125 ? 2.109 10.000 -22.148 1.00 87.38 125 ALA A C 1
ATOM 1048 O O . ALA A 1 125 ? 2.615 10.970 -22.718 1.00 87.38 125 ALA A O 1
ATOM 1049 N N . TYR A 1 126 ? 2.825 9.019 -21.610 1.00 88.94 126 TYR A N 1
ATOM 1050 C CA . TYR A 1 126 ? 4.273 8.909 -21.697 1.00 88.94 126 TYR A CA 1
ATOM 1051 C C . TYR A 1 126 ? 4.657 7.634 -22.438 1.00 88.94 126 TYR A C 1
ATOM 1053 O O . TYR A 1 126 ? 4.044 6.585 -22.240 1.00 88.94 126 TYR A O 1
ATOM 1061 N N . TYR A 1 127 ? 5.703 7.709 -23.249 1.00 87.50 127 TYR A N 1
ATOM 1062 C CA . TYR A 1 127 ? 6.420 6.546 -23.738 1.00 87.50 127 TYR A CA 1
ATOM 1063 C C . TYR A 1 127 ? 7.491 6.169 -22.718 1.00 87.50 127 TYR A C 1
ATOM 1065 O O . TYR A 1 127 ? 8.413 6.935 -22.442 1.00 87.50 127 TYR A O 1
ATOM 1073 N N . GLY A 1 128 ? 7.314 5.012 -22.095 1.00 88.38 128 GLY A N 1
ATOM 1074 C CA . GLY A 1 128 ? 8.205 4.489 -21.077 1.00 88.38 128 GLY A CA 1
ATOM 1075 C C . GLY A 1 128 ? 9.190 3.492 -21.659 1.00 88.38 128 GLY A C 1
ATOM 1076 O O . GLY A 1 128 ? 8.793 2.544 -22.334 1.00 88.38 128 GLY A O 1
ATOM 1077 N N . LYS A 1 129 ? 10.471 3.671 -21.336 1.00 84.88 129 LYS A N 1
ATOM 1078 C CA . LYS A 1 129 ? 11.527 2.698 -21.616 1.00 84.88 129 LYS A CA 1
ATOM 1079 C C . LYS A 1 129 ? 12.256 2.355 -20.328 1.00 84.88 129 LYS A C 1
ATOM 1081 O O . LYS A 1 129 ? 12.886 3.212 -19.711 1.00 84.88 129 LYS A O 1
ATOM 1086 N N . TYR A 1 130 ? 12.164 1.094 -19.927 1.00 83.88 130 TYR A N 1
ATOM 1087 C CA . TYR A 1 130 ? 12.810 0.582 -18.729 1.00 83.88 130 TYR A CA 1
ATOM 1088 C C . TYR A 1 130 ? 13.964 -0.341 -19.084 1.00 83.88 130 TYR A C 1
ATOM 1090 O O . TYR A 1 130 ? 13.743 -1.352 -19.741 1.00 83.88 130 TYR A O 1
ATOM 1098 N N . ILE A 1 131 ? 15.170 -0.013 -18.636 1.00 80.31 131 ILE A N 1
ATOM 1099 C CA . ILE A 1 131 ? 16.387 -0.795 -18.843 1.00 80.31 131 ILE A CA 1
ATOM 1100 C C . ILE A 1 131 ? 16.702 -1.536 -17.547 1.00 80.31 131 ILE A C 1
ATOM 1102 O O . ILE A 1 131 ? 16.896 -0.913 -16.504 1.00 80.31 131 ILE A O 1
ATOM 1106 N N . TYR A 1 132 ? 16.767 -2.860 -17.611 1.00 77.12 132 TYR A N 1
ATOM 1107 C CA . TYR A 1 132 ? 17.064 -3.709 -16.463 1.00 77.12 132 TYR A CA 1
ATOM 1108 C C . TYR A 1 132 ? 18.539 -3.603 -16.073 1.00 77.12 132 TYR A C 1
ATOM 1110 O O . TYR A 1 132 ? 19.424 -3.610 -16.929 1.00 77.12 132 TYR A O 1
ATOM 1118 N N . GLN A 1 133 ? 18.817 -3.539 -14.771 1.00 72.56 133 GLN A N 1
ATOM 1119 C CA . GLN A 1 133 ? 20.181 -3.642 -14.264 1.00 72.56 133 GLN A CA 1
ATOM 1120 C C . GLN A 1 133 ? 20.604 -5.120 -14.301 1.00 72.56 133 GLN A C 1
ATOM 1122 O O . GLN A 1 133 ? 20.025 -5.953 -13.605 1.00 72.56 133 GLN A O 1
ATOM 1127 N N . GLU A 1 134 ? 21.563 -5.460 -15.167 1.00 62.22 134 GLU A N 1
ATOM 1128 C CA . GLU A 1 134 ? 21.982 -6.845 -15.418 1.00 62.22 134 GLU A CA 1
ATOM 1129 C C . GLU A 1 134 ? 22.514 -7.536 -14.154 1.00 62.22 134 GLU A C 1
ATOM 1131 O O . GLU A 1 134 ? 23.316 -6.963 -13.415 1.00 62.22 134 GLU A O 1
ATOM 1136 N N . THR A 1 135 ? 22.113 -8.797 -13.950 1.00 51.72 135 THR A N 1
ATOM 1137 C CA . THR A 1 135 ? 22.874 -9.728 -13.101 1.00 51.72 135 THR A CA 1
ATOM 1138 C C . THR A 1 135 ? 23.529 -10.856 -13.894 1.00 51.72 135 THR A C 1
ATOM 1140 O O . THR A 1 135 ? 24.704 -11.050 -13.659 1.00 51.72 135 THR A O 1
ATOM 1143 N N . ASP A 1 136 ? 22.904 -11.502 -14.893 1.00 51.78 136 ASP A N 1
ATOM 1144 C CA . ASP A 1 136 ? 23.569 -12.592 -15.657 1.00 51.78 136 ASP A CA 1
ATOM 1145 C C . ASP A 1 136 ? 22.951 -12.858 -17.059 1.00 51.78 136 ASP A C 1
ATOM 1147 O O . ASP A 1 136 ? 22.746 -13.998 -17.473 1.00 51.78 136 ASP A O 1
ATOM 1151 N N . GLY A 1 137 ? 22.593 -11.814 -17.818 1.00 48.69 137 GLY A N 1
ATOM 1152 C CA . GLY A 1 137 ? 22.151 -11.947 -19.224 1.00 48.69 137 GLY A CA 1
ATOM 1153 C C . GLY A 1 137 ? 20.767 -12.581 -19.467 1.00 48.69 137 GLY A C 1
ATOM 1154 O O . GLY A 1 137 ? 20.309 -12.626 -20.608 1.00 48.69 137 GLY A O 1
ATOM 1155 N N . ILE A 1 138 ? 20.061 -13.021 -18.422 1.00 46.00 138 ILE A N 1
ATOM 1156 C CA . ILE A 1 138 ? 18.668 -13.484 -18.494 1.00 46.00 138 ILE A CA 1
ATOM 1157 C C . ILE A 1 138 ? 17.802 -12.526 -17.674 1.00 46.00 138 ILE A C 1
ATOM 1159 O O . ILE A 1 138 ? 17.915 -12.463 -16.451 1.00 46.00 138 ILE A O 1
ATOM 1163 N N . ILE A 1 139 ? 16.929 -11.769 -18.344 1.00 51.97 139 ILE A N 1
ATOM 1164 C CA . ILE A 1 139 ? 15.954 -10.907 -17.666 1.00 51.97 139 ILE A CA 1
ATOM 1165 C C . ILE A 1 139 ? 14.793 -11.769 -17.188 1.00 51.97 139 ILE A C 1
ATOM 1167 O O . ILE A 1 139 ? 13.872 -12.077 -17.942 1.00 51.97 139 ILE A O 1
ATOM 1171 N N . HIS A 1 140 ? 14.823 -12.121 -15.909 1.00 48.44 140 HIS A N 1
ATOM 1172 C CA . HIS A 1 140 ? 13.641 -12.550 -15.177 1.00 48.44 140 HIS A CA 1
ATOM 1173 C C . HIS A 1 140 ? 13.173 -11.391 -14.300 1.00 48.44 140 HIS A C 1
ATOM 1175 O O . HIS A 1 140 ? 13.459 -11.365 -13.109 1.00 48.44 140 HIS A O 1
ATOM 1181 N N . ASP A 1 141 ? 12.452 -10.430 -14.887 1.00 56.31 141 ASP A N 1
ATOM 1182 C CA . ASP A 1 141 ? 11.689 -9.460 -14.095 1.00 56.31 141 ASP A CA 1
ATOM 1183 C C . ASP A 1 141 ? 10.181 -9.722 -14.228 1.00 56.31 141 ASP A C 1
ATOM 1185 O O . ASP A 1 141 ? 9.492 -9.022 -14.977 1.00 56.31 141 ASP A O 1
ATOM 1189 N N . PRO A 1 142 ? 9.640 -10.735 -13.519 1.00 53.69 142 PRO A N 1
ATOM 1190 C CA . PRO A 1 142 ? 8.195 -10.975 -13.478 1.00 53.69 142 PRO A CA 1
ATOM 1191 C C . PRO A 1 142 ? 7.431 -9.786 -12.881 1.00 53.69 142 PRO A C 1
ATOM 1193 O O . PRO A 1 142 ? 6.215 -9.667 -13.039 1.00 53.69 142 PRO A O 1
ATOM 1196 N N . ALA A 1 143 ? 8.145 -8.904 -12.191 1.00 60.47 143 ALA A N 1
ATOM 1197 C CA . ALA A 1 143 ? 7.571 -7.920 -11.323 1.00 60.47 143 ALA A CA 1
ATOM 1198 C C . ALA A 1 143 ? 7.455 -6.532 -11.987 1.00 60.47 143 ALA A C 1
ATOM 1200 O O . ALA A 1 143 ? 6.505 -5.813 -11.701 1.00 60.47 143 ALA A O 1
ATOM 1201 N N . PHE A 1 144 ? 8.258 -6.252 -13.018 1.00 73.62 144 PHE A N 1
ATOM 1202 C CA . PHE A 1 144 ? 8.245 -5.022 -13.817 1.00 73.62 144 PHE A CA 1
ATOM 1203 C C . PHE A 1 144 ? 8.649 -3.774 -13.012 1.00 73.62 144 PHE A C 1
ATOM 1205 O O . PHE A 1 144 ? 7.934 -3.321 -12.130 1.00 73.62 144 PHE A O 1
ATOM 1212 N N . LEU A 1 145 ? 9.771 -3.167 -13.401 1.00 79.50 145 LEU A N 1
ATOM 1213 C CA . LEU A 1 145 ? 10.456 -2.047 -12.739 1.00 79.50 145 LEU A CA 1
ATOM 1214 C C . LEU A 1 145 ? 11.151 -2.395 -11.404 1.00 79.50 145 LEU A C 1
ATOM 1216 O O . LEU A 1 145 ? 11.251 -1.546 -10.519 1.00 79.50 145 LEU A O 1
ATOM 1220 N N . SER A 1 146 ? 11.666 -3.617 -11.238 1.00 78.88 146 SER A N 1
ATOM 1221 C CA . SER A 1 146 ? 12.345 -4.021 -9.995 1.00 78.88 146 SER A CA 1
ATOM 1222 C C . SER A 1 146 ? 13.725 -3.369 -9.794 1.00 78.88 146 SER A C 1
ATOM 1224 O O . SER A 1 146 ? 13.923 -2.641 -8.823 1.00 78.88 146 SER A O 1
ATOM 1226 N N . ASN A 1 147 ? 14.684 -3.593 -10.691 1.00 80.56 147 ASN A N 1
ATOM 1227 C CA . ASN A 1 147 ? 16.028 -3.006 -10.631 1.00 80.56 147 ASN A CA 1
ATOM 1228 C C . ASN A 1 147 ? 16.468 -2.535 -12.018 1.00 80.56 147 ASN A C 1
ATOM 1230 O O . ASN A 1 147 ? 16.535 -3.334 -12.955 1.00 80.56 147 ASN A O 1
ATOM 1234 N N . GLY A 1 148 ? 16.769 -1.245 -12.165 1.00 81.19 148 GLY A N 1
ATOM 1235 C CA . GLY A 1 148 ? 17.005 -0.678 -13.490 1.00 81.19 148 GLY A CA 1
ATOM 1236 C C . GLY A 1 148 ? 16.849 0.830 -13.578 1.00 81.19 148 GLY A C 1
ATOM 1237 O O . GLY A 1 148 ? 16.751 1.531 -12.572 1.00 81.19 148 GLY A O 1
ATOM 1238 N N . THR A 1 149 ? 16.820 1.346 -14.797 1.00 79.69 149 THR A N 1
ATOM 1239 C CA . THR A 1 149 ? 16.599 2.763 -15.085 1.00 79.69 149 THR A CA 1
ATOM 1240 C C . THR A 1 149 ? 15.376 2.938 -15.971 1.00 79.69 149 THR A C 1
ATOM 1242 O O . THR A 1 149 ? 15.150 2.176 -16.904 1.00 79.69 149 THR A O 1
ATOM 1245 N N . LEU A 1 150 ? 14.564 3.945 -15.669 1.00 84.38 150 LEU A N 1
ATOM 1246 C CA . LEU A 1 150 ? 13.370 4.301 -16.425 1.00 84.38 150 LEU A CA 1
ATOM 1247 C C . LEU A 1 150 ? 13.567 5.663 -17.079 1.00 84.38 150 LEU A C 1
ATOM 1249 O O . LEU A 1 150 ? 13.924 6.619 -16.388 1.00 84.38 150 LEU A O 1
ATOM 1253 N N . SER A 1 151 ? 13.243 5.767 -18.364 1.00 81.44 151 SER A N 1
ATOM 1254 C CA . SER A 1 151 ? 12.942 7.038 -19.023 1.00 81.44 151 SER A CA 1
ATOM 1255 C C . SER A 1 151 ? 11.455 7.117 -19.367 1.00 81.44 151 SER A C 1
ATOM 1257 O O . SER A 1 151 ? 10.882 6.136 -19.844 1.00 81.44 151 SER A O 1
ATOM 1259 N N . LEU A 1 152 ? 10.838 8.273 -19.125 1.00 84.38 152 LEU A N 1
ATOM 1260 C CA . LEU A 1 152 ? 9.459 8.584 -19.505 1.00 84.38 152 LEU A CA 1
ATOM 1261 C C . LEU A 1 152 ? 9.455 9.796 -20.436 1.00 84.38 152 LEU A C 1
ATOM 1263 O O . LEU A 1 152 ? 9.724 10.907 -19.986 1.00 84.38 152 LEU A O 1
ATOM 1267 N N . ASP A 1 153 ? 9.127 9.581 -21.706 1.00 77.19 153 ASP A N 1
ATOM 1268 C CA . ASP A 1 153 ? 8.985 10.631 -22.713 1.00 77.19 153 ASP A CA 1
ATOM 1269 C C . ASP A 1 153 ? 7.521 11.061 -22.809 1.00 77.19 153 ASP A C 1
ATOM 1271 O O . ASP A 1 153 ? 6.668 10.315 -23.285 1.00 77.19 153 ASP A O 1
ATOM 1275 N N . ASN A 1 154 ? 7.194 12.265 -22.357 1.00 79.31 154 ASN A N 1
ATOM 1276 C CA . ASN A 1 154 ? 5.849 12.814 -22.447 1.00 79.31 154 ASN A CA 1
ATOM 1277 C C . ASN A 1 154 ? 5.475 13.056 -23.918 1.00 79.31 154 ASN A C 1
ATOM 1279 O O . ASN A 1 154 ? 6.054 13.900 -24.602 1.00 79.31 154 ASN A O 1
ATOM 1283 N N . LEU A 1 155 ? 4.461 12.345 -24.403 1.00 78.00 155 LEU A N 1
ATOM 1284 C CA . LEU A 1 155 ? 4.075 12.339 -25.814 1.00 78.00 155 LEU A CA 1
ATOM 1285 C C . LEU A 1 155 ? 3.305 13.593 -26.246 1.00 78.00 155 LEU A C 1
ATOM 1287 O O . LEU A 1 155 ? 3.114 13.806 -27.446 1.00 78.00 155 LEU A O 1
ATOM 1291 N N . LEU A 1 156 ? 2.866 14.426 -25.297 1.00 72.00 156 LEU A N 1
ATOM 1292 C CA . LEU A 1 156 ? 2.165 15.681 -25.570 1.00 72.00 156 LEU A CA 1
ATOM 12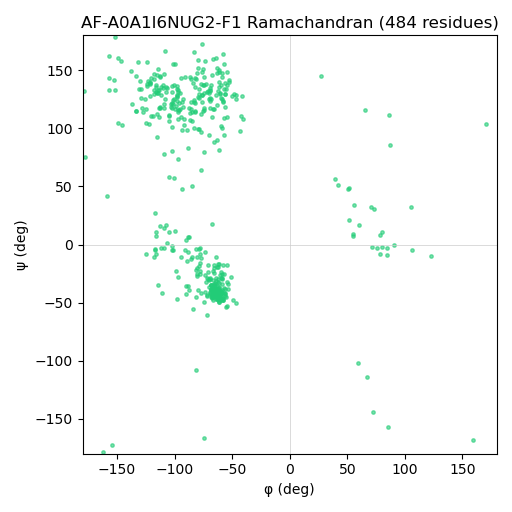93 C C . LEU A 1 156 ? 3.128 16.859 -25.707 1.00 72.00 156 LEU A C 1
ATOM 1295 O O . LEU A 1 156 ? 2.944 17.695 -26.591 1.00 72.00 156 LEU A O 1
ATOM 1299 N N . ASN A 1 157 ? 4.136 16.938 -24.836 1.00 67.69 157 ASN A N 1
ATOM 1300 C CA . ASN A 1 157 ? 5.039 18.090 -24.764 1.00 67.69 157 ASN A CA 1
ATOM 1301 C C . ASN A 1 157 ? 6.510 17.776 -25.100 1.00 67.69 157 ASN A C 1
ATOM 1303 O O . ASN A 1 157 ? 7.288 18.715 -25.258 1.00 67.69 157 ASN A O 1
ATOM 1307 N N . GLY A 1 158 ? 6.878 16.501 -25.257 1.00 63.41 158 GLY A N 1
ATOM 1308 C CA . GLY A 1 158 ? 8.223 16.052 -25.626 1.00 63.41 158 GLY A CA 1
ATOM 1309 C C . GLY A 1 158 ? 9.248 16.054 -24.488 1.00 63.41 158 GLY A C 1
ATOM 1310 O O . GLY A 1 158 ? 10.431 15.866 -24.758 1.00 63.41 158 GLY A O 1
ATOM 1311 N N . ASN A 1 159 ? 8.837 16.292 -23.239 1.00 65.81 159 ASN A N 1
ATOM 1312 C CA . ASN A 1 159 ? 9.746 16.273 -22.091 1.00 65.81 159 ASN A CA 1
ATOM 1313 C C . ASN A 1 159 ? 10.132 14.841 -21.711 1.00 65.81 159 ASN A C 1
ATOM 1315 O O . ASN A 1 159 ? 9.275 13.961 -21.715 1.00 65.81 159 ASN A O 1
ATOM 1319 N N . THR A 1 160 ? 11.374 14.640 -21.269 1.00 68.81 160 THR A N 1
ATOM 1320 C CA . THR A 1 160 ? 11.845 13.340 -20.773 1.00 68.81 160 THR A CA 1
ATOM 1321 C C . THR A 1 160 ? 12.207 13.402 -19.294 1.00 68.81 160 THR A C 1
ATOM 1323 O O . THR A 1 160 ? 13.004 14.248 -18.878 1.00 68.81 160 THR A O 1
ATOM 1326 N N . SER A 1 161 ? 11.693 12.452 -18.519 1.00 76.31 161 SER A N 1
ATOM 1327 C CA . SER A 1 161 ? 11.999 12.275 -17.096 1.00 76.31 161 SER A CA 1
ATOM 1328 C C . SER A 1 161 ? 12.782 10.978 -16.869 1.00 76.31 161 SER A C 1
ATOM 1330 O O . SER A 1 161 ? 12.524 9.975 -17.533 1.00 76.31 161 SER A O 1
ATOM 1332 N N . PHE A 1 162 ? 13.726 10.977 -15.918 1.00 77.00 162 PHE A N 1
ATOM 1333 C CA . PHE A 1 162 ? 14.610 9.834 -15.640 1.00 77.00 162 PHE A CA 1
ATOM 1334 C C . PHE A 1 162 ? 14.534 9.372 -14.189 1.00 77.00 162 PHE A C 1
ATOM 1336 O O . PHE A 1 162 ? 14.595 10.182 -13.258 1.00 77.00 162 PHE A O 1
ATOM 1343 N N . TYR A 1 163 ? 14.510 8.057 -13.993 1.00 81.12 163 TYR A N 1
ATOM 1344 C CA . TYR A 1 163 ? 14.450 7.434 -12.675 1.00 81.12 163 TYR A CA 1
ATOM 1345 C C . TYR A 1 163 ? 15.381 6.223 -12.592 1.00 81.12 163 TYR A C 1
ATOM 1347 O O . TYR A 1 163 ? 15.595 5.517 -13.574 1.00 81.12 163 TYR A O 1
ATOM 1355 N N . SER A 1 164 ? 15.908 5.963 -11.402 1.00 79.75 164 SER A N 1
ATOM 1356 C CA . SER A 1 164 ? 16.588 4.726 -11.029 1.00 79.75 164 SER A CA 1
ATOM 1357 C C . SER A 1 164 ? 15.700 3.928 -10.097 1.00 79.75 164 SER A C 1
ATOM 1359 O O . SER A 1 164 ? 15.139 4.483 -9.158 1.00 79.75 164 SER A O 1
ATOM 1361 N N . TYR A 1 165 ? 15.602 2.633 -10.333 1.00 81.62 165 TYR A N 1
ATOM 1362 C CA . TYR A 1 165 ? 14.838 1.703 -9.525 1.00 81.62 165 TYR A CA 1
ATOM 1363 C C . TYR A 1 165 ? 15.784 0.768 -8.801 1.00 81.62 165 TYR A C 1
ATOM 1365 O O . TYR A 1 165 ? 16.651 0.152 -9.422 1.00 81.62 165 TYR A O 1
ATOM 1373 N N . ILE A 1 166 ? 15.585 0.671 -7.490 1.00 78.12 166 ILE A N 1
ATOM 1374 C CA . ILE A 1 166 ? 16.228 -0.318 -6.634 1.00 78.12 166 ILE A CA 1
ATOM 1375 C C . ILE A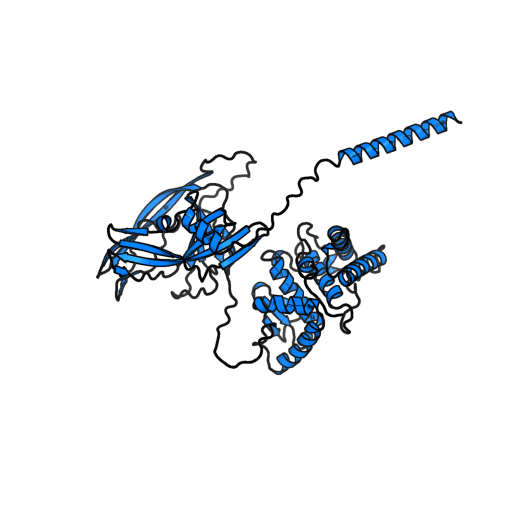 1 166 ? 15.117 -1.005 -5.841 1.00 78.12 166 ILE A C 1
ATOM 1377 O O . ILE A 1 166 ? 14.416 -0.357 -5.064 1.00 78.12 166 ILE A O 1
ATOM 1381 N N . ASN A 1 167 ? 14.951 -2.310 -6.038 1.00 76.94 167 ASN A N 1
ATOM 1382 C CA . ASN A 1 167 ? 13.929 -3.149 -5.411 1.00 76.94 167 ASN A CA 1
ATOM 1383 C C . ASN A 1 167 ? 12.504 -2.574 -5.546 1.00 76.94 167 ASN A C 1
ATOM 1385 O O . ASN A 1 167 ? 11.785 -2.425 -4.560 1.00 76.94 167 ASN A O 1
ATOM 1389 N N . GLY A 1 168 ? 12.118 -2.178 -6.761 1.00 77.25 168 GLY A N 1
ATOM 1390 C CA . GLY A 1 168 ? 10.800 -1.622 -7.084 1.00 77.25 168 GLY A CA 1
ATOM 1391 C C . GLY A 1 168 ? 10.619 -0.152 -6.693 1.00 77.25 168 GLY A C 1
ATOM 1392 O O . GLY A 1 168 ? 9.631 0.472 -7.082 1.00 77.25 168 GLY A O 1
ATOM 1393 N N . LYS A 1 169 ? 11.575 0.437 -5.959 1.00 80.12 169 LYS A N 1
ATOM 1394 C CA . LYS A 1 169 ? 11.526 1.839 -5.532 1.00 80.12 169 LYS A CA 1
ATOM 1395 C C . LYS A 1 169 ? 12.221 2.736 -6.549 1.00 80.12 169 LYS A C 1
ATOM 1397 O O . LYS A 1 169 ? 13.449 2.742 -6.637 1.00 80.12 169 LYS A O 1
ATOM 1402 N N . GLY A 1 170 ? 11.425 3.514 -7.278 1.00 82.44 170 GLY A N 1
ATOM 1403 C CA . GLY A 1 170 ? 11.904 4.547 -8.188 1.00 82.44 170 GLY A CA 1
ATOM 1404 C C . GLY A 1 170 ? 12.362 5.799 -7.440 1.00 82.44 170 GLY A C 1
ATOM 1405 O O . GLY A 1 170 ? 11.630 6.367 -6.634 1.00 82.44 170 GLY A O 1
ATOM 1406 N N . SER A 1 171 ? 13.568 6.264 -7.731 1.00 78.94 171 SER A N 1
ATOM 1407 C CA . SER A 1 171 ? 14.094 7.561 -7.322 1.00 78.94 171 SER A CA 1
ATOM 1408 C C . SER A 1 171 ? 14.475 8.351 -8.565 1.00 78.94 171 SER A C 1
ATOM 1410 O O . SER A 1 171 ? 14.986 7.800 -9.537 1.00 78.94 171 SER A O 1
ATOM 1412 N N . LYS A 1 172 ? 14.196 9.654 -8.573 1.00 78.50 172 LYS A N 1
ATOM 1413 C CA . LYS A 1 172 ? 14.558 10.504 -9.708 1.00 78.50 172 LYS A CA 1
ATOM 1414 C C . LYS A 1 172 ? 16.078 10.542 -9.848 1.00 78.50 172 LYS A C 1
ATOM 1416 O O . LYS A 1 172 ? 16.775 10.832 -8.874 1.00 78.50 172 LYS A O 1
ATOM 1421 N N . LEU A 1 173 ? 16.585 10.271 -11.048 1.00 64.31 173 LEU A N 1
ATOM 1422 C CA . LEU A 1 173 ? 18.020 10.346 -11.297 1.00 64.31 173 LEU A CA 1
ATOM 1423 C C . LEU A 1 173 ? 18.461 11.817 -11.250 1.00 64.31 173 LEU A C 1
ATOM 1425 O O . LEU A 1 173 ? 17.884 12.645 -11.962 1.00 64.31 173 LEU A O 1
ATOM 1429 N N . PRO A 1 174 ? 19.468 12.172 -10.431 1.00 50.31 174 PRO A N 1
ATOM 1430 C CA . PRO A 1 174 ? 20.053 13.500 -10.483 1.00 50.31 174 PRO A CA 1
ATOM 1431 C C . PRO A 1 174 ? 20.739 13.655 -11.839 1.00 50.31 174 PRO A C 1
ATOM 1433 O O . PRO A 1 174 ? 21.683 12.934 -12.165 1.00 50.31 174 PRO A O 1
ATOM 1436 N N . VAL A 1 175 ? 20.249 14.586 -12.651 1.00 49.12 175 VAL A N 1
ATOM 1437 C CA . VAL A 1 175 ? 20.855 14.863 -13.952 1.00 49.12 175 VAL A CA 1
ATOM 1438 C C . VAL A 1 175 ? 22.207 15.536 -13.700 1.00 49.12 175 VAL A C 1
ATOM 1440 O O . VAL A 1 175 ? 22.304 16.519 -12.959 1.00 49.12 175 VAL A O 1
ATOM 1443 N N . ALA A 1 176 ? 23.277 14.973 -14.262 1.00 38.28 176 ALA A N 1
ATOM 1444 C CA . ALA A 1 176 ? 24.633 15.476 -14.069 1.00 38.28 176 ALA A CA 1
ATOM 1445 C C . ALA A 1 176 ? 24.718 16.961 -14.474 1.00 38.28 176 ALA A C 1
ATOM 1447 O O . ALA A 1 176 ? 24.477 17.306 -15.627 1.00 38.28 176 ALA A O 1
ATOM 1448 N N . GLY A 1 177 ? 25.054 17.837 -13.518 1.00 39.41 177 GLY A N 1
ATOM 1449 C CA . GLY A 1 177 ? 25.097 19.297 -13.715 1.00 39.41 177 GLY A CA 1
ATOM 1450 C C . GLY A 1 177 ? 24.206 20.105 -12.766 1.00 39.41 177 GLY A C 1
ATOM 1451 O O . GLY A 1 177 ? 24.369 21.320 -12.677 1.00 39.41 177 GLY A O 1
ATOM 1452 N N . GLN A 1 178 ? 23.336 19.443 -11.996 1.00 39.81 178 GLN A N 1
ATOM 1453 C CA . GLN A 1 178 ? 22.425 20.077 -11.041 1.00 39.81 178 GLN A CA 1
ATOM 1454 C C . GLN A 1 178 ? 23.185 20.754 -9.878 1.00 39.81 178 GLN A C 1
ATOM 1456 O O . GLN A 1 178 ? 23.437 20.168 -8.825 1.00 39.81 178 GLN A O 1
ATOM 1461 N N . ARG A 1 179 ? 23.572 22.024 -10.048 1.00 36.72 179 ARG A N 1
ATOM 1462 C CA . ARG A 1 179 ? 23.908 22.896 -8.914 1.00 36.72 179 ARG A CA 1
ATOM 1463 C C . ARG A 1 179 ? 22.594 23.319 -8.271 1.00 36.72 179 ARG A C 1
ATOM 1465 O O . ARG A 1 179 ? 21.755 23.888 -8.954 1.00 36.72 179 ARG A O 1
ATOM 1472 N N . SER A 1 180 ? 22.439 23.034 -6.977 1.00 35.69 180 SER A N 1
ATOM 1473 C CA . SER A 1 180 ? 21.298 23.441 -6.144 1.00 35.69 180 SER A CA 1
ATOM 1474 C C . SER A 1 180 ? 20.903 24.898 -6.418 1.00 35.69 180 SER A C 1
ATOM 1476 O O . SER A 1 180 ? 21.540 25.832 -5.926 1.00 35.69 180 SER A O 1
ATOM 1478 N N . ALA A 1 181 ? 19.884 25.093 -7.255 1.00 38.50 181 ALA A N 1
ATOM 1479 C CA . ALA A 1 181 ? 19.277 26.389 -7.474 1.00 38.50 181 ALA A CA 1
ATOM 1480 C C . ALA A 1 181 ? 18.279 26.601 -6.338 1.00 38.50 181 ALA A C 1
ATOM 1482 O O . ALA A 1 181 ? 17.304 25.862 -6.192 1.00 38.50 181 ALA A O 1
ATOM 1483 N N . ASN A 1 182 ? 18.569 27.588 -5.491 1.00 35.91 182 ASN A N 1
ATOM 1484 C CA . ASN A 1 182 ? 17.665 28.030 -4.440 1.00 35.91 182 ASN A CA 1
ATOM 1485 C C . ASN A 1 182 ? 16.263 28.252 -5.018 1.00 35.91 182 ASN A C 1
ATOM 1487 O O . ASN A 1 182 ? 16.108 28.963 -6.010 1.00 35.91 182 ASN A O 1
ATOM 1491 N N . LYS A 1 183 ? 15.262 27.651 -4.360 1.00 38.38 183 LYS A N 1
ATOM 1492 C CA . LYS A 1 183 ? 13.828 27.821 -4.621 1.00 38.38 183 LYS A CA 1
ATOM 1493 C C . LYS A 1 183 ? 13.506 29.288 -4.909 1.00 38.38 183 LYS A C 1
ATOM 1495 O O . LYS A 1 183 ? 13.492 30.104 -3.987 1.00 38.38 183 LYS A O 1
ATOM 1500 N N . MET A 1 184 ? 13.209 29.604 -6.165 1.00 31.06 184 MET A N 1
ATOM 1501 C CA . MET A 1 184 ? 12.592 30.872 -6.526 1.00 31.06 184 MET A CA 1
ATOM 1502 C C . MET A 1 184 ? 11.086 30.662 -6.680 1.00 31.06 184 MET A C 1
ATOM 1504 O O . MET A 1 184 ? 10.616 29.715 -7.303 1.00 31.06 184 MET A O 1
ATOM 1508 N N . SER A 1 185 ? 10.360 31.523 -5.979 1.00 34.41 185 SER A N 1
ATOM 1509 C CA . SER A 1 185 ? 8.918 31.520 -5.774 1.00 34.41 185 SER A CA 1
ATOM 1510 C C . SER A 1 185 ? 8.132 31.829 -7.052 1.00 34.41 185 SER A C 1
ATOM 1512 O O . SER A 1 185 ? 8.466 32.779 -7.745 1.00 34.41 185 SER A O 1
ATOM 1514 N N . SER A 1 186 ? 7.058 31.052 -7.231 1.00 41.38 186 SER A N 1
ATOM 1515 C CA . SER A 1 186 ? 5.753 31.285 -7.878 1.00 41.38 186 SER A CA 1
ATOM 1516 C C . SER A 1 186 ? 5.568 32.311 -9.014 1.00 41.38 186 SER A C 1
ATOM 1518 O O . SER A 1 186 ? 6.020 33.450 -8.972 1.00 41.38 186 SER A O 1
ATOM 1520 N N . SER A 1 187 ? 4.674 31.904 -9.927 1.00 37.72 187 SER A N 1
ATOM 1521 C CA . SER A 1 187 ? 3.905 32.677 -10.918 1.00 37.72 187 SER A CA 1
ATOM 1522 C C . SER A 1 187 ? 4.551 32.947 -12.284 1.00 37.72 187 SER A C 1
ATOM 1524 O O . SER A 1 187 ? 5.091 34.012 -12.541 1.00 37.72 187 SER A O 1
ATOM 1526 N N . ALA A 1 188 ? 4.391 31.988 -13.200 1.00 34.38 188 ALA A N 1
ATOM 1527 C CA . ALA A 1 188 ? 3.820 32.199 -14.535 1.00 34.38 188 ALA A CA 1
ATOM 1528 C C . ALA A 1 188 ? 3.769 30.855 -15.277 1.00 34.38 188 ALA A C 1
ATOM 1530 O O . ALA A 1 188 ? 4.764 30.139 -15.333 1.00 34.38 188 ALA A O 1
ATOM 1531 N N . LEU A 1 189 ? 2.622 30.546 -15.883 1.00 41.09 189 LEU A N 1
ATOM 1532 C CA . LEU A 1 189 ? 2.525 29.630 -17.019 1.00 41.09 189 LEU A CA 1
ATOM 1533 C C . LEU A 1 189 ? 3.350 30.228 -18.170 1.00 41.09 189 LEU A C 1
ATOM 1535 O O . LEU A 1 189 ? 2.801 30.916 -19.029 1.00 41.09 189 LEU A O 1
ATOM 1539 N N . SER A 1 190 ? 4.670 30.046 -18.169 1.00 36.72 190 SER A N 1
ATOM 1540 C CA . SER A 1 190 ? 5.473 30.277 -19.365 1.00 36.72 190 SER A CA 1
ATOM 1541 C C . SER A 1 190 ? 5.774 28.928 -20.002 1.00 36.72 190 SER A C 1
ATOM 1543 O O . SER A 1 190 ? 6.293 28.001 -19.388 1.00 36.72 190 SER A O 1
ATOM 1545 N N . SER A 1 191 ? 5.432 28.810 -21.279 1.00 45.22 191 SER A N 1
ATOM 1546 C CA . SER A 1 191 ? 5.784 27.694 -22.155 1.00 45.22 191 SER A CA 1
ATOM 1547 C C . SER A 1 191 ? 7.291 27.625 -22.455 1.00 45.22 191 SER A C 1
ATOM 1549 O O . SER A 1 191 ? 7.690 26.990 -23.436 1.00 45.22 191 SER A O 1
ATOM 1551 N N . GLU A 1 192 ? 8.128 28.294 -21.665 1.00 52.34 192 GLU A N 1
ATOM 1552 C CA . GLU A 1 192 ? 9.566 28.395 -21.869 1.00 52.34 192 GLU A CA 1
ATOM 1553 C C . GLU A 1 192 ? 10.283 27.210 -21.225 1.00 52.34 192 GLU A C 1
ATOM 1555 O O . GLU A 1 192 ? 9.862 26.665 -20.206 1.00 52.34 192 GLU A O 1
ATOM 1560 N N . CYS A 1 193 ? 11.346 26.758 -21.884 1.00 48.47 193 CYS A N 1
ATOM 1561 C CA . CYS A 1 193 ? 12.239 25.741 -21.349 1.00 48.47 193 CYS A CA 1
ATOM 1562 C C . CYS A 1 193 ? 12.804 26.221 -20.021 1.00 48.47 193 CYS A C 1
ATOM 1564 O O . CYS A 1 193 ? 13.413 27.288 -19.965 1.00 48.47 193 CYS A O 1
ATOM 1566 N N . ALA A 1 194 ? 12.594 25.438 -18.968 1.00 53.47 194 ALA A N 1
ATOM 1567 C CA . ALA A 1 194 ? 13.089 25.794 -17.653 1.00 53.47 194 ALA A CA 1
ATOM 1568 C C . ALA A 1 194 ? 14.613 25.649 -17.562 1.00 53.47 194 ALA A C 1
ATOM 1570 O O . ALA A 1 194 ? 15.262 26.391 -16.829 1.00 53.47 194 ALA A O 1
ATOM 1571 N N . GLU A 1 195 ? 15.186 24.741 -18.353 1.00 50.53 195 GLU A N 1
ATOM 1572 C CA . GLU A 1 195 ? 16.623 24.616 -18.557 1.00 50.53 195 GLU A CA 1
ATOM 1573 C C . GLU A 1 195 ? 16.916 24.011 -19.939 1.00 50.53 195 GLU A C 1
ATOM 1575 O O . GLU A 1 195 ? 16.199 23.122 -20.394 1.00 50.53 195 GLU A O 1
ATOM 1580 N N . TYR A 1 196 ? 17.964 24.482 -20.620 1.00 57.47 196 TYR A N 1
ATOM 1581 C CA . TYR A 1 196 ? 18.505 23.806 -21.802 1.00 57.47 196 TYR A CA 1
ATOM 1582 C C . TYR A 1 196 ? 19.754 23.033 -21.393 1.00 57.47 196 TYR A C 1
ATOM 1584 O O . TYR A 1 196 ? 20.716 23.630 -20.910 1.00 57.47 196 TYR A O 1
ATOM 1592 N N . LEU A 1 197 ? 19.750 21.720 -21.602 1.00 50.41 197 LEU A N 1
ATOM 1593 C CA . LEU A 1 197 ? 20.849 20.836 -21.228 1.00 50.41 197 LEU A CA 1
ATOM 1594 C C . LEU A 1 197 ? 21.474 20.206 -22.460 1.00 50.41 197 LEU A C 1
ATOM 1596 O O . LEU A 1 197 ? 20.770 19.693 -23.323 1.00 50.41 197 LEU A O 1
ATOM 1600 N N . THR A 1 198 ? 22.802 20.181 -22.510 1.00 56.56 198 THR A N 1
ATOM 1601 C CA . THR A 1 198 ? 23.517 19.369 -23.495 1.00 56.56 198 THR A CA 1
ATOM 1602 C C . THR A 1 198 ? 23.667 17.955 -22.954 1.00 56.56 198 THR A C 1
ATOM 1604 O O . THR A 1 198 ? 24.373 17.728 -21.973 1.00 56.56 198 THR A O 1
ATOM 1607 N N . VAL A 1 199 ? 23.013 17.002 -23.602 1.00 53.50 199 VAL A N 1
ATOM 1608 C CA . VAL A 1 199 ? 23.062 15.574 -23.292 1.00 53.50 199 VAL A CA 1
ATOM 1609 C C . VAL A 1 199 ? 23.832 14.831 -24.372 1.00 53.50 199 VAL A C 1
ATOM 1611 O O . VAL A 1 199 ? 23.806 15.195 -25.547 1.00 53.50 199 VAL A O 1
ATOM 1614 N N . MET A 1 200 ? 24.532 13.775 -23.969 1.00 57.47 200 MET A N 1
ATOM 1615 C CA . MET A 1 200 ? 25.226 12.890 -24.895 1.00 57.47 200 MET A CA 1
ATOM 1616 C C . MET A 1 200 ? 24.312 11.712 -25.238 1.00 57.47 200 MET A C 1
ATOM 1618 O O . MET A 1 200 ? 23.859 10.989 -24.351 1.00 57.47 200 MET A O 1
ATOM 1622 N N . THR A 1 201 ? 24.053 11.540 -26.527 1.00 62.59 201 THR A N 1
ATOM 1623 C CA . THR A 1 201 ? 23.440 10.349 -27.130 1.00 62.59 201 THR A CA 1
ATOM 1624 C C . THR A 1 201 ? 24.510 9.602 -27.920 1.00 62.59 201 THR A C 1
ATOM 1626 O O . THR A 1 201 ? 25.597 10.138 -28.147 1.00 62.59 201 THR A O 1
ATOM 1629 N N . CYS A 1 202 ? 24.251 8.362 -28.316 1.00 62.62 202 CYS A N 1
ATOM 1630 C CA . CYS A 1 202 ? 25.192 7.582 -29.104 1.00 62.62 202 CYS A CA 1
ATOM 1631 C C . CYS A 1 202 ? 24.532 6.976 -30.343 1.00 62.62 202 CYS A C 1
ATOM 1633 O O . CYS A 1 202 ? 23.468 6.361 -30.254 1.00 62.62 202 CYS A O 1
ATOM 1635 N N . ASP A 1 203 ? 25.224 7.113 -31.475 1.00 68.94 203 ASP A N 1
ATOM 1636 C CA . ASP A 1 203 ? 24.941 6.382 -32.704 1.00 68.94 203 ASP A CA 1
ATOM 1637 C C . ASP A 1 203 ? 25.533 4.983 -32.572 1.00 68.94 203 ASP A C 1
ATOM 1639 O O . ASP A 1 203 ? 26.736 4.818 -32.338 1.00 68.94 203 ASP A O 1
ATOM 1643 N N . TRP A 1 204 ? 24.713 3.972 -32.802 1.00 69.12 204 TRP A N 1
ATOM 1644 C CA . TRP A 1 204 ? 25.118 2.578 -32.815 1.00 69.12 204 TRP A CA 1
ATOM 1645 C C . TRP A 1 204 ? 24.948 1.991 -34.209 1.00 69.12 204 TRP A C 1
ATOM 1647 O O . TRP A 1 204 ? 24.049 2.344 -34.972 1.00 69.12 204 TRP A O 1
ATOM 1657 N N . THR A 1 205 ? 25.840 1.082 -34.571 1.00 75.50 205 THR A N 1
ATOM 1658 C CA . THR A 1 205 ? 25.715 0.289 -35.788 1.00 75.50 205 THR A CA 1
ATOM 1659 C C . THR A 1 205 ? 25.990 -1.162 -35.481 1.00 75.50 205 THR A C 1
ATOM 1661 O O . THR A 1 205 ? 26.837 -1.478 -34.652 1.00 75.50 205 THR A O 1
ATOM 1664 N N . THR A 1 206 ? 25.296 -2.051 -36.163 1.00 76.94 206 THR A N 1
ATOM 1665 C CA . THR A 1 206 ? 25.637 -3.465 -36.157 1.00 76.94 206 THR A CA 1
ATOM 1666 C C . THR A 1 206 ? 25.655 -3.978 -37.587 1.00 76.94 206 THR A C 1
ATOM 1668 O O . THR A 1 206 ? 25.064 -3.373 -38.487 1.00 76.94 206 THR A O 1
ATOM 1671 N N . TYR A 1 207 ? 26.377 -5.068 -37.816 1.00 72.94 207 TYR A N 1
ATOM 1672 C CA . TYR A 1 207 ? 26.415 -5.721 -39.114 1.00 72.94 207 TYR A CA 1
ATOM 1673 C C . TYR A 1 207 ? 25.738 -7.080 -39.015 1.00 72.94 207 TYR A C 1
ATOM 1675 O O . TYR A 1 207 ? 26.190 -7.963 -38.287 1.00 72.94 207 TYR A O 1
ATOM 1683 N N . CYS A 1 208 ? 24.663 -7.248 -39.769 1.00 65.69 208 CYS A N 1
ATOM 1684 C CA . CYS A 1 208 ? 23.977 -8.512 -39.926 1.00 65.69 208 CYS A CA 1
ATOM 1685 C C . CYS A 1 208 ? 24.371 -9.140 -41.265 1.00 65.69 208 CYS A C 1
ATOM 1687 O O . CYS A 1 208 ? 24.159 -8.542 -42.318 1.00 65.69 208 CYS A O 1
ATOM 1689 N N . HIS A 1 209 ? 24.879 -10.374 -41.248 1.00 60.91 209 HIS A N 1
ATOM 1690 C CA . HIS A 1 209 ? 25.283 -11.076 -42.475 1.00 60.91 209 HIS A CA 1
ATOM 1691 C C . HIS A 1 209 ? 24.146 -11.246 -43.498 1.00 60.91 209 HIS A C 1
ATOM 1693 O O . HIS A 1 209 ? 24.403 -11.288 -44.697 1.00 60.91 209 HIS A O 1
ATOM 1699 N N . GLU A 1 210 ? 22.900 -11.327 -43.030 1.00 57.81 210 GLU A N 1
ATOM 1700 C CA . GLU A 1 210 ? 21.718 -11.578 -43.862 1.00 57.81 210 GLU A CA 1
ATOM 1701 C C . GLU A 1 210 ? 20.967 -10.295 -44.262 1.00 57.81 210 GLU A C 1
ATOM 1703 O O . GLU A 1 210 ? 20.309 -10.259 -45.301 1.00 57.81 210 GLU A O 1
ATOM 1708 N N . THR A 1 211 ? 21.047 -9.237 -43.447 1.00 54.59 211 THR A N 1
ATOM 1709 C CA . THR A 1 211 ? 20.261 -8.000 -43.622 1.00 54.59 211 THR A CA 1
ATOM 1710 C C . THR A 1 211 ? 21.112 -6.758 -43.888 1.00 54.59 211 THR A C 1
ATOM 1712 O O . THR A 1 211 ? 20.561 -5.707 -44.199 1.00 54.59 211 THR A O 1
ATOM 1715 N N . GLY A 1 212 ? 22.442 -6.870 -43.853 1.00 63.91 212 GLY A N 1
ATOM 1716 C CA . GLY A 1 212 ? 23.360 -5.757 -44.079 1.00 63.91 212 GLY A CA 1
ATOM 1717 C C . GLY A 1 212 ? 23.631 -4.936 -42.818 1.00 63.91 212 GLY A C 1
ATOM 1718 O O . GLY A 1 212 ? 23.542 -5.428 -41.693 1.00 63.91 212 GLY A O 1
ATOM 1719 N N . GLN A 1 213 ? 24.045 -3.682 -43.003 1.00 67.06 213 GLN A N 1
ATOM 1720 C CA . GLN A 1 213 ? 24.386 -2.798 -41.891 1.00 67.06 213 GLN A CA 1
ATOM 1721 C C . GLN A 1 213 ? 23.125 -2.137 -41.327 1.00 67.06 213 GLN A C 1
ATOM 1723 O O . GLN A 1 213 ? 22.424 -1.434 -42.047 1.00 67.06 213 GLN A O 1
ATOM 1728 N N . VAL A 1 214 ? 22.875 -2.333 -40.033 1.00 60.41 214 VAL A N 1
ATOM 1729 C CA . VAL A 1 214 ? 21.777 -1.695 -39.300 1.00 60.41 214 VAL A CA 1
ATOM 1730 C C . VAL A 1 214 ? 22.328 -0.477 -38.566 1.00 60.41 214 VAL A C 1
ATOM 1732 O O . VAL A 1 214 ? 23.411 -0.525 -37.964 1.00 60.41 214 VAL A O 1
ATOM 1735 N N . PHE A 1 215 ? 21.586 0.626 -38.624 1.00 55.19 215 PHE A N 1
ATOM 1736 C CA . PHE A 1 215 ? 21.912 1.866 -37.930 1.00 55.19 215 PHE A CA 1
ATOM 1737 C C . PHE A 1 215 ? 20.860 2.150 -36.869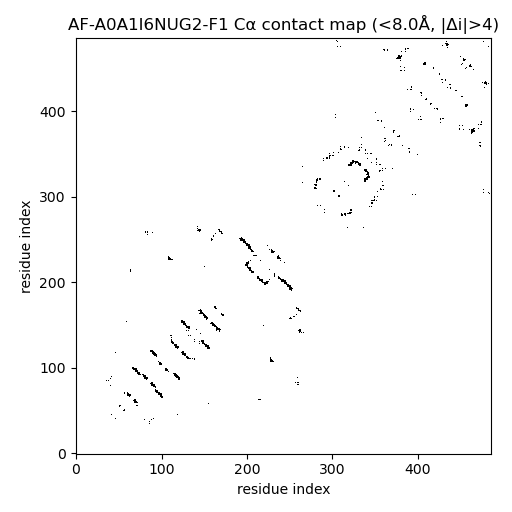 1.00 55.19 215 PHE A C 1
ATOM 1739 O O . PHE A 1 215 ? 19.666 2.104 -37.138 1.00 55.19 215 PHE A O 1
ATOM 1746 N N . PHE A 1 216 ? 21.319 2.482 -35.671 1.00 55.84 216 PHE A N 1
ATOM 1747 C CA . PHE A 1 216 ? 20.482 2.967 -34.592 1.00 55.84 216 PHE A CA 1
ATOM 1748 C C . PHE A 1 216 ? 21.008 4.337 -34.189 1.00 55.84 216 PHE A C 1
ATOM 1750 O O . PHE A 1 216 ? 22.082 4.460 -33.604 1.00 55.84 216 PHE A O 1
ATOM 1757 N N . ARG A 1 217 ? 20.299 5.383 -34.608 1.00 49.62 217 ARG A N 1
ATOM 1758 C CA . ARG A 1 217 ? 20.846 6.741 -34.578 1.00 49.62 217 ARG A CA 1
ATOM 1759 C C . ARG A 1 217 ? 20.814 7.401 -33.211 1.00 49.62 217 ARG A C 1
ATOM 1761 O O . ARG A 1 217 ? 21.525 8.369 -33.053 1.00 49.62 217 ARG A O 1
ATOM 1768 N N . LEU A 1 218 ? 20.016 6.954 -32.243 1.00 52.44 218 LEU A N 1
ATOM 1769 C CA . LEU A 1 218 ? 19.910 7.677 -30.972 1.00 52.44 218 LEU A CA 1
ATOM 1770 C C . LEU A 1 218 ? 19.613 6.730 -29.814 1.00 52.44 218 LEU A C 1
ATOM 1772 O O . LEU A 1 218 ? 18.482 6.282 -29.641 1.00 52.44 218 LEU A O 1
ATOM 1776 N N . SER A 1 219 ? 20.628 6.442 -28.997 1.00 50.31 219 SER A N 1
ATOM 1777 C CA . SER A 1 219 ? 20.400 5.909 -27.650 1.00 50.31 219 SER A CA 1
ATOM 1778 C C . SER A 1 219 ? 19.598 6.907 -26.801 1.00 50.31 219 SER A C 1
ATOM 1780 O O . SER A 1 219 ? 19.708 8.117 -27.029 1.00 50.31 219 SER A O 1
ATOM 1782 N N . PRO A 1 220 ? 18.792 6.434 -25.829 1.00 48.44 220 PRO A N 1
ATOM 1783 C CA . PRO A 1 220 ? 18.040 7.317 -24.950 1.00 48.44 220 PRO A CA 1
ATOM 1784 C C . PRO A 1 220 ? 18.957 8.350 -24.298 1.00 48.44 220 PRO A C 1
ATOM 1786 O O . PRO A 1 220 ? 20.085 8.046 -23.890 1.00 48.44 220 PRO A O 1
ATOM 1789 N N . VAL A 1 221 ? 18.448 9.573 -24.216 1.00 47.94 221 VAL A N 1
ATOM 1790 C CA . VAL A 1 221 ? 19.113 10.750 -23.659 1.00 47.94 221 VAL A CA 1
ATOM 1791 C C . VAL A 1 221 ? 19.878 10.421 -22.369 1.00 47.94 221 VAL A C 1
ATOM 1793 O O . VAL A 1 221 ? 19.336 9.843 -21.432 1.00 47.94 221 VAL A O 1
ATOM 1796 N N . GLY A 1 222 ? 21.161 10.795 -22.319 1.00 42.56 222 GLY A N 1
ATOM 1797 C CA . GLY A 1 222 ? 21.996 10.644 -21.123 1.00 42.56 222 GLY A CA 1
ATOM 1798 C C . GLY A 1 222 ? 22.566 9.240 -20.900 1.00 42.56 222 GLY A C 1
ATOM 1799 O O . GLY A 1 222 ? 23.356 9.057 -19.974 1.00 42.56 222 GLY A O 1
ATOM 1800 N N . THR A 1 223 ? 22.242 8.266 -21.755 1.00 49.50 223 THR A N 1
ATOM 1801 C CA . THR A 1 223 ? 22.827 6.923 -21.696 1.00 49.50 223 THR A CA 1
ATOM 1802 C C . THR A 1 223 ? 23.404 6.534 -23.054 1.00 49.50 223 THR A C 1
ATOM 1804 O O . THR A 1 223 ? 22.690 6.345 -24.033 1.00 49.50 223 THR A O 1
ATOM 1807 N N . CYS A 1 224 ? 24.727 6.386 -23.134 1.00 58.19 224 CYS A N 1
ATOM 1808 C CA . CYS A 1 224 ? 25.394 5.718 -24.256 1.00 58.19 224 CYS A CA 1
ATOM 1809 C C . CYS A 1 224 ? 25.415 4.208 -24.021 1.00 58.19 224 CYS A C 1
ATOM 1811 O O . CYS A 1 224 ? 26.464 3.572 -24.074 1.00 58.19 224 CYS A O 1
ATOM 1813 N N . LEU A 1 225 ? 24.254 3.647 -23.695 1.00 54.06 225 LEU A N 1
ATOM 1814 C CA . LEU A 1 225 ? 24.099 2.205 -23.611 1.00 54.06 225 LEU A CA 1
ATOM 1815 C C . LEU A 1 225 ? 23.874 1.665 -25.029 1.00 54.06 225 LEU A C 1
ATOM 1817 O O . LEU A 1 225 ? 23.115 2.282 -25.790 1.00 54.06 225 LEU A O 1
ATOM 1821 N N . PRO A 1 226 ? 24.543 0.561 -25.409 1.00 51.75 226 PRO A N 1
ATOM 1822 C CA . PRO A 1 226 ? 24.233 -0.121 -26.653 1.00 51.75 226 PRO A CA 1
ATOM 1823 C C . PRO A 1 226 ? 22.767 -0.566 -26.630 1.00 51.75 226 PRO A C 1
ATOM 1825 O O . PRO A 1 226 ? 22.264 -0.945 -25.569 1.00 51.75 226 PRO A O 1
ATOM 1828 N N . PRO A 1 227 ? 22.063 -0.533 -27.772 1.00 55.25 227 PRO A N 1
ATOM 1829 C CA . PRO A 1 227 ? 20.770 -1.183 -27.880 1.00 55.25 227 PRO A CA 1
ATOM 1830 C C . PRO A 1 227 ? 20.909 -2.675 -27.558 1.00 55.25 227 PRO A C 1
ATOM 1832 O O . PRO A 1 227 ? 22.006 -3.239 -27.579 1.00 55.25 227 PRO A O 1
ATOM 1835 N N . SER A 1 228 ? 19.782 -3.322 -27.292 1.00 54.09 228 SER A N 1
ATOM 1836 C CA . SER A 1 228 ? 19.732 -4.765 -27.084 1.00 54.09 228 SER A CA 1
ATOM 1837 C C . SER A 1 228 ? 20.394 -5.530 -28.226 1.00 54.09 228 SER A C 1
ATOM 1839 O O . SER A 1 228 ? 20.220 -5.158 -29.390 1.00 54.09 228 SER A O 1
ATOM 1841 N N . GLU A 1 229 ? 21.110 -6.611 -27.914 1.00 54.59 229 GLU A N 1
ATOM 1842 C CA . GLU A 1 229 ? 21.683 -7.507 -28.922 1.00 54.59 229 GLU A CA 1
ATOM 1843 C C . GLU A 1 229 ? 20.614 -7.911 -29.941 1.00 54.59 229 GLU A C 1
ATOM 1845 O O . GLU A 1 229 ? 19.519 -8.353 -29.592 1.00 54.59 229 GLU A O 1
ATOM 1850 N N . ILE A 1 230 ? 20.929 -7.731 -31.220 1.00 51.22 230 ILE A N 1
ATOM 1851 C CA . ILE A 1 230 ? 20.007 -8.021 -32.315 1.00 51.22 230 ILE A CA 1
ATOM 1852 C C . ILE A 1 230 ? 20.340 -9.402 -32.855 1.00 51.22 230 ILE A C 1
ATOM 1854 O O . ILE A 1 230 ? 21.494 -9.736 -33.140 1.00 51.22 230 ILE A O 1
ATOM 1858 N N . ARG A 1 231 ? 19.293 -10.204 -33.040 1.00 47.47 231 ARG A N 1
ATOM 1859 C CA . ARG A 1 231 ? 19.402 -11.485 -33.718 1.00 47.47 231 ARG A CA 1
ATOM 1860 C C . ARG A 1 231 ? 19.301 -11.274 -35.229 1.00 47.47 231 ARG A C 1
ATOM 1862 O O . ARG A 1 231 ? 18.230 -11.017 -35.771 1.00 47.47 231 ARG A O 1
ATOM 1869 N N . CYS A 1 232 ? 20.431 -11.404 -35.908 1.00 58.59 232 CYS A N 1
ATOM 1870 C CA . CYS A 1 232 ? 20.543 -11.405 -37.360 1.00 58.59 232 CYS A CA 1
ATOM 1871 C C . CYS A 1 232 ? 20.366 -12.847 -37.863 1.00 58.59 232 CYS A C 1
ATOM 1873 O O . CYS A 1 232 ? 21.346 -13.584 -38.023 1.00 58.59 232 CYS A O 1
ATOM 1875 N N . GLY A 1 233 ? 19.111 -13.277 -38.017 1.00 61.34 233 GLY A N 1
ATOM 1876 C CA . GLY A 1 233 ? 18.775 -14.644 -38.423 1.00 61.34 233 GLY A CA 1
ATOM 1877 C C . GLY A 1 233 ? 19.143 -15.687 -37.372 1.00 61.34 233 GLY A C 1
ATOM 1878 O O . GLY A 1 233 ? 18.581 -15.723 -36.275 1.00 61.34 233 GLY A O 1
ATOM 1879 N N . ASN A 1 234 ? 20.104 -16.554 -37.695 1.00 55.00 234 ASN A N 1
ATOM 1880 C CA . ASN A 1 234 ? 20.591 -17.580 -36.763 1.00 55.00 234 ASN A CA 1
ATOM 1881 C C . ASN A 1 234 ? 21.739 -17.110 -35.859 1.00 55.00 234 ASN A C 1
ATOM 1883 O O . ASN A 1 234 ? 22.126 -17.845 -34.952 1.00 55.00 234 ASN A O 1
ATOM 1887 N N . THR A 1 235 ? 22.272 -15.908 -36.082 1.00 47.34 235 THR A N 1
ATOM 1888 C CA . THR A 1 235 ? 23.427 -15.376 -35.345 1.00 47.34 235 THR A CA 1
ATOM 1889 C C . THR A 1 235 ? 23.078 -14.112 -34.575 1.00 47.34 235 THR A C 1
ATOM 1891 O O . THR A 1 235 ? 22.256 -13.313 -35.019 1.00 47.34 235 THR A O 1
ATOM 1894 N N . TRP A 1 236 ? 23.711 -13.922 -33.423 1.00 58.12 236 TRP A N 1
ATOM 1895 C CA . TRP A 1 236 ? 23.675 -12.656 -32.694 1.00 58.12 236 TRP A CA 1
ATOM 1896 C C . TRP A 1 236 ? 24.695 -11.694 -33.293 1.00 58.12 236 TRP A C 1
ATOM 1898 O O . TRP A 1 236 ? 25.778 -12.125 -33.695 1.00 58.12 236 TRP A O 1
ATOM 1908 N N . SER A 1 237 ? 24.351 -10.409 -33.364 1.00 62.00 237 SER A N 1
ATOM 1909 C CA . SER A 1 237 ? 25.302 -9.374 -33.753 1.00 62.00 237 SER A CA 1
ATOM 1910 C C . SER A 1 237 ? 25.431 -8.302 -32.687 1.00 62.00 237 SER A C 1
ATOM 1912 O O . SER A 1 237 ? 24.461 -7.902 -32.040 1.00 62.00 237 SER A O 1
ATOM 1914 N N . TYR A 1 238 ? 26.671 -7.858 -32.511 1.00 65.81 238 TYR A N 1
ATOM 1915 C CA . TYR A 1 238 ? 27.060 -6.904 -31.489 1.00 65.81 238 TYR A CA 1
ATOM 1916 C C . TYR A 1 238 ? 26.965 -5.482 -32.025 1.00 65.81 238 TYR A C 1
ATOM 1918 O O . TYR A 1 238 ? 27.269 -5.204 -33.192 1.00 65.81 238 TYR A O 1
ATOM 1926 N N . TRP A 1 239 ? 26.564 -4.562 -31.158 1.00 70.88 239 TRP A N 1
ATOM 1927 C CA . TRP A 1 239 ? 26.558 -3.147 -31.481 1.00 70.88 239 TRP A CA 1
ATOM 1928 C C . TRP A 1 239 ? 27.958 -2.558 -31.362 1.00 70.88 239 TRP A C 1
ATOM 1930 O O . TRP A 1 239 ? 28.673 -2.756 -30.384 1.00 70.88 239 TRP A O 1
ATOM 1940 N N . THR A 1 240 ? 28.335 -1.788 -32.372 1.00 76.69 240 THR A N 1
ATOM 1941 C CA . THR A 1 240 ? 29.519 -0.938 -32.385 1.00 76.69 240 THR A CA 1
ATOM 1942 C C . THR A 1 240 ? 29.066 0.510 -32.300 1.00 76.69 240 THR A C 1
ATOM 1944 O O . THR A 1 240 ? 28.264 0.968 -33.116 1.00 76.69 240 THR A O 1
ATOM 1947 N N . GLN A 1 241 ? 29.578 1.250 -31.322 1.00 74.50 241 GLN A N 1
ATOM 1948 C CA . GLN A 1 241 ? 29.332 2.685 -31.229 1.00 74.50 241 GLN A CA 1
ATOM 1949 C C . GLN A 1 241 ? 30.034 3.390 -32.395 1.00 74.50 241 GLN A C 1
ATOM 1951 O O . GLN A 1 241 ? 31.238 3.227 -32.590 1.00 74.50 241 GLN A O 1
ATOM 1956 N N . ARG A 1 242 ? 29.295 4.178 -33.177 1.00 77.44 242 ARG A N 1
ATOM 1957 C CA . ARG A 1 242 ? 29.853 4.996 -34.262 1.00 77.44 242 ARG A CA 1
ATOM 1958 C C . ARG A 1 242 ? 30.386 6.320 -33.749 1.00 77.44 242 ARG A C 1
ATOM 1960 O O . ARG A 1 242 ? 31.537 6.657 -34.013 1.00 77.44 242 ARG A O 1
ATOM 1967 N N . ALA A 1 243 ? 29.540 7.076 -33.061 1.00 70.81 243 ALA A N 1
ATOM 1968 C CA . ALA A 1 243 ? 29.887 8.394 -32.558 1.00 70.81 243 ALA A CA 1
ATOM 1969 C C . ALA A 1 243 ? 28.983 8.777 -31.380 1.00 70.81 243 ALA A C 1
ATOM 1971 O O . ALA A 1 243 ? 27.794 8.456 -31.397 1.00 70.81 243 ALA A O 1
ATOM 1972 N N . PRO A 1 244 ? 29.511 9.476 -30.363 1.00 68.00 244 PRO A N 1
ATOM 1973 C CA . PRO A 1 244 ? 28.673 10.239 -29.454 1.00 68.00 244 PRO A CA 1
ATOM 1974 C C . PRO A 1 244 ? 28.111 11.472 -30.181 1.00 68.00 244 PRO A C 1
ATOM 1976 O O . PRO A 1 244 ? 28.853 12.214 -30.829 1.00 68.00 244 PRO A O 1
ATOM 1979 N N . VAL A 1 245 ? 26.809 11.707 -30.053 1.00 66.31 245 VAL A N 1
ATOM 1980 C CA . VAL A 1 245 ? 26.094 12.864 -30.595 1.00 66.31 245 VAL A CA 1
ATOM 1981 C C . VAL A 1 245 ? 25.616 13.728 -29.433 1.00 66.31 245 VAL A C 1
ATOM 1983 O O . VAL A 1 245 ? 24.822 13.297 -28.596 1.00 66.31 245 VAL A O 1
ATOM 1986 N N . MET A 1 246 ? 26.112 14.963 -29.372 1.00 62.81 246 MET A N 1
ATOM 1987 C CA . MET A 1 246 ? 25.654 15.948 -28.394 1.00 62.81 246 MET A CA 1
ATOM 1988 C C . MET A 1 246 ? 24.333 16.551 -28.864 1.00 62.81 246 MET A C 1
ATOM 1990 O O . MET A 1 246 ? 24.253 17.076 -29.974 1.00 62.81 246 MET A O 1
ATOM 1994 N N . GLN A 1 247 ? 23.315 16.498 -28.016 1.00 55.00 247 GLN A N 1
ATOM 1995 C CA . GLN A 1 247 ? 22.008 17.095 -28.263 1.00 55.00 247 GLN A CA 1
ATOM 1996 C C . GLN A 1 247 ? 21.690 18.116 -27.181 1.00 55.00 247 GLN A C 1
ATOM 1998 O O . GLN A 1 247 ? 22.016 17.903 -26.020 1.00 55.00 247 GLN A O 1
ATOM 2003 N N . THR A 1 248 ? 21.034 19.213 -27.548 1.00 56.00 248 THR A N 1
ATOM 2004 C CA . THR A 1 248 ? 20.505 20.170 -26.574 1.00 56.00 248 THR A CA 1
ATOM 2005 C C . THR A 1 248 ? 19.032 19.864 -26.343 1.00 56.00 248 THR A C 1
ATOM 2007 O O . THR A 1 248 ? 18.226 20.027 -27.256 1.00 56.00 248 THR A O 1
ATOM 2010 N N . ILE A 1 249 ? 18.682 19.429 -25.137 1.00 55.97 249 ILE A N 1
ATOM 2011 C CA . ILE A 1 249 ? 17.304 19.162 -24.721 1.00 55.97 249 ILE A CA 1
ATOM 2012 C C . ILE A 1 249 ? 16.764 20.303 -23.863 1.00 55.97 249 ILE A C 1
ATOM 2014 O O . ILE A 1 249 ? 17.515 21.029 -23.218 1.00 55.97 249 ILE A O 1
ATOM 2018 N N . CYS A 1 250 ? 15.445 20.433 -23.852 1.00 54.50 250 CYS A N 1
ATOM 2019 C CA . CYS A 1 250 ? 14.697 21.375 -23.036 1.00 54.50 250 CYS A CA 1
ATOM 2020 C C . CYS A 1 250 ? 14.080 20.622 -21.853 1.00 54.50 250 CYS A C 1
ATOM 2022 O O . CYS A 1 250 ? 13.268 19.726 -22.057 1.00 54.50 250 CYS A O 1
ATOM 2024 N N . VAL A 1 251 ? 14.449 20.982 -20.627 1.00 51.34 251 VAL A N 1
ATOM 2025 C CA . VAL A 1 251 ? 13.823 20.483 -19.398 1.00 51.34 251 VAL A CA 1
ATOM 2026 C C . VAL A 1 251 ? 12.805 21.519 -18.938 1.00 51.34 251 VAL A C 1
ATOM 2028 O O . VAL A 1 251 ? 13.139 22.695 -18.808 1.00 51.34 251 VAL A O 1
ATOM 2031 N N . LYS A 1 252 ? 11.559 21.112 -18.693 1.00 52.28 252 LYS A N 1
ATOM 2032 C CA . LYS A 1 252 ? 10.521 21.950 -18.070 1.00 52.28 252 LYS A CA 1
ATOM 2033 C C . LYS A 1 252 ? 10.123 21.327 -16.732 1.00 52.28 252 LYS A C 1
ATOM 2035 O O . LYS A 1 252 ? 10.012 20.111 -16.639 1.00 52.28 252 LYS A O 1
ATOM 2040 N N . TYR A 1 253 ? 9.954 22.146 -15.693 1.00 47.16 253 TYR A N 1
ATOM 2041 C CA . TYR A 1 253 ? 9.653 21.663 -14.342 1.00 47.16 253 TYR A CA 1
ATOM 2042 C C . TYR A 1 253 ? 8.185 21.246 -14.222 1.00 47.16 253 TYR A C 1
ATOM 2044 O O . TYR A 1 253 ? 7.348 22.107 -14.003 1.00 47.16 253 TYR A O 1
ATOM 2052 N N . GLU A 1 254 ? 7.919 19.946 -14.371 1.00 57.22 254 GLU A N 1
ATOM 2053 C CA . GLU A 1 254 ? 6.753 19.188 -13.876 1.00 57.22 254 GLU A CA 1
ATOM 2054 C C . GLU A 1 254 ? 6.968 17.714 -14.286 1.00 57.22 254 GLU A C 1
ATOM 2056 O O . GLU A 1 254 ? 6.433 17.234 -15.282 1.00 57.22 254 GLU A O 1
ATOM 2061 N N . ASP A 1 255 ? 7.860 17.014 -13.577 1.00 64.12 255 ASP A N 1
ATOM 2062 C CA . ASP A 1 255 ? 8.109 15.588 -13.833 1.00 64.12 255 ASP A CA 1
ATOM 2063 C C . ASP A 1 255 ? 7.071 14.731 -13.093 1.00 64.12 255 ASP A C 1
ATOM 2065 O O . ASP A 1 255 ? 6.786 15.030 -11.926 1.00 64.12 255 ASP A O 1
ATOM 2069 N N . PRO A 1 256 ? 6.540 13.659 -13.713 1.00 76.44 256 PRO A N 1
ATOM 2070 C CA . PRO A 1 256 ? 5.596 12.770 -13.051 1.00 76.44 256 PRO A CA 1
ATOM 2071 C C . PRO A 1 256 ? 6.258 12.058 -11.863 1.00 76.44 256 PRO A C 1
ATOM 2073 O O . PRO A 1 256 ? 7.489 11.950 -11.759 1.00 76.44 256 PRO A O 1
ATOM 2076 N N . ALA A 1 257 ? 5.448 11.540 -10.945 1.00 81.12 257 ALA A N 1
ATOM 2077 C CA . ALA A 1 257 ? 5.956 10.598 -9.957 1.00 81.12 257 ALA A CA 1
ATOM 2078 C C . ALA A 1 257 ? 6.455 9.320 -10.672 1.00 81.12 257 ALA A C 1
ATOM 2080 O O . ALA A 1 257 ? 5.919 8.942 -11.714 1.00 81.12 257 ALA A O 1
ATOM 2081 N N . PRO A 1 258 ? 7.497 8.635 -10.169 1.00 81.81 258 PRO A N 1
ATOM 2082 C CA . PRO A 1 258 ? 7.873 7.345 -10.735 1.00 81.81 258 PRO A CA 1
ATOM 2083 C C . PRO A 1 258 ? 6.709 6.345 -10.584 1.00 81.81 258 PRO A C 1
ATOM 2085 O O . PRO A 1 258 ? 6.133 6.276 -9.494 1.00 81.81 258 PRO A O 1
ATOM 2088 N N . PRO A 1 259 ? 6.360 5.554 -11.621 1.00 82.62 259 PRO A N 1
ATOM 2089 C CA . PRO A 1 259 ? 5.477 4.404 -11.443 1.00 82.62 259 PRO A CA 1
ATOM 2090 C C . PRO A 1 259 ? 6.038 3.434 -10.398 1.00 82.62 259 PRO A C 1
ATOM 2092 O O . PRO A 1 259 ? 7.238 3.389 -10.143 1.00 82.62 259 PRO A O 1
ATOM 2095 N N . ILE A 1 260 ? 5.181 2.645 -9.758 1.00 80.94 260 ILE A N 1
ATOM 2096 C CA . ILE A 1 260 ? 5.651 1.685 -8.758 1.00 80.94 260 ILE A CA 1
ATOM 2097 C C . ILE A 1 260 ? 6.116 0.442 -9.509 1.00 80.94 260 ILE A C 1
ATOM 2099 O O . ILE A 1 260 ? 5.362 -0.149 -10.289 1.00 80.94 260 ILE A O 1
ATOM 2103 N N . GLY A 1 261 ? 7.366 0.037 -9.288 1.00 64.31 261 GLY A N 1
ATOM 2104 C CA . GLY A 1 261 ? 7.816 -1.247 -9.787 1.00 64.31 261 GLY A CA 1
ATOM 2105 C C . GLY A 1 261 ? 7.155 -2.358 -9.014 1.00 64.31 261 GLY A C 1
ATOM 2106 O O . GLY A 1 261 ? 7.178 -2.346 -7.782 1.00 64.31 261 GLY A O 1
ATOM 2107 N N . GLY A 1 262 ? 6.576 -3.333 -9.711 1.00 49.06 262 GLY A N 1
ATOM 2108 C CA . GLY A 1 262 ? 6.352 -4.587 -9.034 1.00 49.06 262 GLY A CA 1
ATOM 2109 C C . GLY A 1 262 ? 7.735 -5.123 -8.680 1.00 49.06 262 GLY A C 1
ATOM 2110 O O . GLY A 1 262 ? 8.605 -5.311 -9.524 1.00 49.06 262 GLY A O 1
ATOM 2111 N N . GLY A 1 263 ? 7.963 -5.306 -7.391 1.00 35.94 263 GLY A N 1
ATOM 2112 C CA . GLY A 1 263 ? 8.649 -6.475 -6.877 1.00 35.94 263 GLY A CA 1
ATOM 2113 C C . GLY A 1 263 ? 7.543 -7.430 -6.433 1.00 35.94 263 GLY A C 1
ATOM 2114 O O . GLY A 1 263 ? 6.838 -7.125 -5.477 1.00 35.94 263 GLY A O 1
ATOM 2115 N N . GLY A 1 264 ? 7.334 -8.523 -7.168 1.00 36.09 264 GLY A N 1
ATOM 2116 C CA . GLY A 1 264 ? 6.578 -9.694 -6.726 1.00 36.09 264 GLY A CA 1
ATOM 2117 C C . GLY A 1 264 ? 7.503 -10.535 -5.840 1.00 36.09 264 GLY A C 1
ATOM 2118 O O . GLY A 1 264 ? 8.716 -10.485 -6.014 1.00 36.09 264 GLY A O 1
ATOM 2119 N N . ASP A 1 265 ? 7.046 -11.323 -4.870 1.00 36.09 265 ASP A N 1
ATOM 2120 C CA . ASP A 1 265 ? 5.767 -12.035 -4.777 1.00 36.09 265 ASP A CA 1
ATOM 2121 C C . ASP A 1 265 ? 5.338 -12.632 -6.124 1.00 36.09 265 ASP A C 1
ATOM 2123 O O . ASP A 1 265 ? 4.285 -12.325 -6.672 1.00 36.09 265 ASP A O 1
ATOM 2127 N N . GLY A 1 266 ? 6.216 -13.460 -6.696 1.00 34.16 266 GLY A N 1
ATOM 2128 C CA . GLY A 1 266 ? 5.881 -14.389 -7.773 1.00 34.16 266 GLY A CA 1
ATOM 2129 C C . GLY A 1 266 ? 5.741 -15.805 -7.216 1.00 34.16 266 GLY A C 1
ATOM 2130 O O . GLY A 1 266 ? 6.747 -16.466 -6.971 1.00 34.16 266 GLY A O 1
ATOM 2131 N N . GLY A 1 267 ? 4.503 -16.261 -7.014 1.00 30.00 267 GLY A N 1
ATOM 2132 C CA . GLY A 1 267 ? 4.164 -17.669 -6.803 1.00 30.00 267 GLY A CA 1
ATOM 2133 C C . GLY A 1 267 ? 3.984 -18.357 -8.154 1.00 30.00 267 GLY A C 1
ATOM 2134 O O . GLY A 1 267 ? 3.195 -17.913 -8.986 1.00 30.00 267 GLY A O 1
ATOM 2135 N N . SER A 1 268 ? 4.761 -19.410 -8.390 1.00 31.77 268 SER A N 1
ATOM 2136 C CA . SER A 1 268 ? 4.662 -20.265 -9.569 1.00 31.77 268 SER A CA 1
ATOM 2137 C C . SER A 1 268 ? 3.499 -21.241 -9.398 1.00 31.77 268 SER A C 1
ATOM 2139 O O . SER A 1 268 ? 3.372 -21.904 -8.373 1.00 31.77 268 SER A O 1
ATOM 2141 N N . GLY A 1 269 ? 2.636 -21.313 -10.411 1.00 32.66 269 GLY A N 1
ATOM 2142 C CA . GLY A 1 269 ? 1.601 -22.331 -10.494 1.00 32.66 269 GLY A CA 1
ATOM 2143 C C . GLY A 1 269 ? 2.210 -23.679 -10.865 1.00 32.66 269 GLY A C 1
ATOM 2144 O O . GLY A 1 269 ? 2.706 -23.846 -11.980 1.00 32.66 269 GLY A O 1
ATOM 2145 N N . GLU A 1 270 ? 2.119 -24.643 -9.953 1.00 30.42 270 GLU A N 1
ATOM 2146 C CA . GLU A 1 270 ? 2.181 -26.063 -10.280 1.00 30.42 270 GLU A CA 1
ATOM 2147 C C . GLU A 1 270 ? 0.771 -26.658 -10.258 1.00 30.42 270 GLU A C 1
ATOM 2149 O O . GLU A 1 270 ? -0.023 -26.456 -9.341 1.00 30.42 270 GLU A O 1
ATOM 2154 N N . ASN A 1 271 ? 0.464 -27.384 -11.329 1.00 31.58 271 ASN A N 1
ATOM 2155 C CA . ASN A 1 271 ? -0.751 -28.163 -11.495 1.00 31.58 271 ASN A CA 1
ATOM 2156 C C . ASN A 1 271 ? -0.894 -29.197 -10.369 1.00 31.58 271 ASN A C 1
ATOM 2158 O O . ASN A 1 271 ? -0.062 -30.097 -10.265 1.00 31.58 271 ASN A O 1
ATOM 2162 N N . GLY A 1 272 ? -2.004 -29.172 -9.629 1.00 28.11 272 GLY A N 1
ATOM 2163 C CA . GLY A 1 272 ? -2.375 -30.315 -8.799 1.00 28.11 272 GLY A CA 1
ATOM 2164 C C . GLY A 1 272 ? -3.538 -30.081 -7.843 1.00 28.11 272 GLY A C 1
ATOM 2165 O O . GLY A 1 272 ? -3.340 -29.546 -6.767 1.00 28.11 272 GLY A O 1
ATOM 2166 N N . GLY A 1 273 ? -4.713 -30.609 -8.200 1.00 26.47 273 GLY A N 1
ATOM 2167 C CA . GLY A 1 273 ? -5.719 -31.068 -7.236 1.00 26.47 273 GLY A CA 1
ATOM 2168 C C . GLY A 1 273 ? -6.697 -30.013 -6.723 1.00 26.47 273 GLY A C 1
ATOM 2169 O O . GLY A 1 273 ? -6.341 -29.129 -5.960 1.00 26.47 273 GLY A O 1
ATOM 2170 N N . GLY A 1 274 ? -7.966 -30.155 -7.111 1.00 30.48 274 GLY A N 1
ATOM 2171 C CA . GLY A 1 274 ? -9.060 -29.355 -6.574 1.00 30.48 274 GLY A CA 1
ATOM 2172 C C . GLY A 1 274 ? -9.217 -29.523 -5.061 1.00 30.48 274 GLY A C 1
ATOM 2173 O O . GLY A 1 274 ? -9.398 -30.635 -4.569 1.00 30.48 274 GLY A O 1
ATOM 2174 N N . GLY A 1 275 ? -9.199 -28.395 -4.364 1.00 32.44 275 GLY A N 1
ATOM 2175 C CA . GLY A 1 275 ? -9.656 -28.202 -2.995 1.00 32.44 275 GLY A CA 1
ATOM 2176 C C . GLY A 1 275 ? -9.984 -26.718 -2.848 1.00 32.44 275 GLY A C 1
ATOM 2177 O O . GLY A 1 275 ? -9.236 -25.888 -3.359 1.00 32.44 275 GLY A O 1
ATOM 2178 N N . ASP A 1 276 ? -11.139 -26.397 -2.271 1.00 35.94 276 ASP A N 1
ATOM 2179 C CA . ASP A 1 276 ? -11.675 -25.040 -2.119 1.00 35.94 276 ASP A CA 1
ATOM 2180 C C . ASP A 1 276 ? -10.605 -24.018 -1.699 1.00 35.94 276 ASP A C 1
ATOM 2182 O O . ASP A 1 276 ? -10.128 -24.026 -0.567 1.00 35.94 276 ASP A O 1
ATOM 2186 N N . THR A 1 277 ? -10.247 -23.095 -2.597 1.00 36.62 277 THR A N 1
ATOM 2187 C CA . THR A 1 277 ? -9.423 -21.928 -2.263 1.00 36.62 277 THR A CA 1
ATOM 2188 C C . THR A 1 277 ? -10.275 -20.927 -1.489 1.00 36.62 277 THR A C 1
ATOM 2190 O O . THR A 1 277 ? -10.779 -19.953 -2.053 1.00 36.62 277 THR A O 1
ATOM 2193 N N . GLN A 1 278 ? -10.469 -21.165 -0.194 1.00 53.50 278 GLN A N 1
ATOM 2194 C CA . GLN A 1 278 ? -10.809 -20.085 0.724 1.00 53.50 278 GLN A CA 1
ATOM 2195 C C . GLN A 1 278 ? -9.569 -19.193 0.859 1.00 53.50 278 GLN A C 1
ATOM 2197 O O . GLN A 1 278 ? -8.505 -19.657 1.255 1.00 53.50 278 GLN A O 1
ATOM 2202 N N . GLY A 1 279 ? -9.676 -17.925 0.453 1.00 60.06 279 GLY A N 1
ATOM 2203 C CA . GLY A 1 279 ? -8.576 -16.963 0.556 1.00 60.06 279 GLY A CA 1
ATOM 2204 C C . GLY A 1 279 ? -8.081 -16.839 2.000 1.00 60.06 279 GLY A C 1
ATOM 2205 O O . GLY A 1 279 ? -8.892 -16.645 2.908 1.00 60.06 279 GLY A O 1
ATOM 2206 N N . GLY A 1 280 ? -6.768 -16.954 2.203 1.00 80.00 280 GLY A N 1
ATOM 2207 C CA . GLY A 1 280 ? -6.104 -16.897 3.507 1.00 80.00 280 GLY A CA 1
ATOM 2208 C C . GLY A 1 280 ? -4.648 -16.432 3.397 1.00 80.00 280 GLY A C 1
ATOM 2209 O O . GLY A 1 280 ? -4.212 -15.988 2.331 1.00 80.00 280 GLY A O 1
ATOM 2210 N N . ILE A 1 281 ? -3.912 -16.501 4.508 1.00 84.94 281 ILE A N 1
ATOM 2211 C CA . ILE A 1 281 ? -2.471 -16.218 4.549 1.00 84.94 281 ILE A CA 1
ATOM 2212 C C . ILE A 1 281 ? -1.714 -17.425 3.975 1.00 84.94 281 ILE A C 1
ATOM 2214 O O . ILE A 1 281 ? -2.065 -18.568 4.254 1.00 84.94 281 ILE A O 1
ATOM 2218 N N . ASP A 1 282 ? -0.679 -17.197 3.163 1.00 87.00 282 ASP A N 1
ATOM 2219 C CA . ASP A 1 282 ? 0.164 -18.281 2.650 1.00 87.00 282 ASP A CA 1
ATOM 2220 C C . ASP A 1 282 ? 0.972 -18.909 3.797 1.00 87.00 282 ASP A C 1
ATOM 2222 O O . ASP A 1 282 ? 1.892 -18.296 4.347 1.00 87.00 282 ASP A O 1
ATOM 2226 N N . ILE A 1 283 ? 0.596 -20.143 4.139 1.00 89.06 283 ILE A N 1
ATOM 2227 C CA . ILE A 1 283 ? 1.206 -20.990 5.172 1.00 89.06 283 ILE A CA 1
ATOM 2228 C C . ILE A 1 283 ? 2.012 -22.154 4.588 1.00 89.06 283 ILE A C 1
ATOM 2230 O O . ILE A 1 283 ? 2.308 -23.129 5.280 1.00 89.06 283 ILE A O 1
ATOM 2234 N N . SER A 1 284 ? 2.372 -22.094 3.302 1.00 88.25 284 SER A N 1
ATOM 2235 C CA . SER A 1 284 ? 3.103 -23.178 2.628 1.00 88.25 284 SER A CA 1
ATOM 2236 C C . SER A 1 284 ? 4.462 -23.489 3.267 1.00 88.25 284 SER A C 1
ATOM 2238 O O . SER A 1 284 ? 4.953 -24.611 3.149 1.00 88.25 284 SER A O 1
ATOM 2240 N N . SER A 1 285 ? 5.050 -22.525 3.981 1.00 86.50 285 SER A N 1
ATOM 2241 C CA . SER A 1 285 ? 6.302 -22.679 4.724 1.00 86.50 285 SER A CA 1
ATOM 2242 C C . SER A 1 285 ? 6.169 -23.359 6.088 1.00 86.50 285 SER A C 1
ATOM 2244 O O . SER A 1 285 ? 7.196 -23.675 6.685 1.00 86.50 285 SER A O 1
ATOM 2246 N N . LEU A 1 286 ? 4.952 -23.558 6.600 1.00 88.31 286 LEU A N 1
ATOM 2247 C CA . LEU A 1 286 ? 4.726 -24.165 7.912 1.00 88.31 286 LEU A CA 1
ATOM 2248 C C . LEU A 1 286 ? 4.828 -25.693 7.861 1.00 88.31 286 LEU A C 1
ATOM 2250 O O . LEU A 1 286 ? 4.453 -26.336 6.876 1.00 88.31 286 LEU A O 1
ATOM 2254 N N . THR A 1 287 ? 5.299 -26.286 8.953 1.00 92.12 287 THR A N 1
ATOM 2255 C CA . THR A 1 287 ? 5.165 -27.726 9.206 1.00 92.12 287 THR A CA 1
ATOM 2256 C C . THR A 1 287 ? 3.695 -28.103 9.416 1.00 92.12 287 THR A C 1
ATOM 2258 O O . THR A 1 287 ? 2.876 -27.259 9.758 1.00 92.12 287 THR A O 1
ATOM 2261 N N . GLU A 1 288 ? 3.332 -29.378 9.246 1.00 90.62 288 GLU A N 1
ATOM 2262 C CA . GLU A 1 288 ? 1.940 -29.830 9.444 1.00 90.62 288 GLU A CA 1
ATOM 2263 C C . GLU A 1 288 ? 1.411 -29.550 10.859 1.00 90.62 288 GLU A C 1
ATOM 2265 O O . GLU A 1 288 ? 0.242 -29.225 11.035 1.00 90.62 288 GLU A O 1
ATOM 2270 N N . GLU A 1 289 ? 2.278 -29.630 11.869 1.00 90.06 289 GLU A N 1
ATOM 2271 C CA . GLU A 1 289 ? 1.918 -29.319 13.253 1.00 90.06 289 GLU A CA 1
ATOM 2272 C C . GLU A 1 289 ? 1.629 -27.820 13.421 1.00 90.06 289 GLU A C 1
ATOM 2274 O O . GLU A 1 289 ? 0.589 -27.452 13.958 1.00 90.06 289 GLU A O 1
ATOM 2279 N N . GLU A 1 290 ? 2.471 -26.950 12.857 1.00 90.75 290 GLU A N 1
ATOM 2280 C CA . GLU A 1 290 ? 2.249 -25.497 12.840 1.00 90.75 290 GLU A CA 1
ATOM 2281 C C . GLU A 1 290 ? 1.015 -25.094 12.021 1.00 90.75 290 GLU A C 1
ATOM 2283 O O . GLU A 1 290 ? 0.320 -24.160 12.411 1.00 90.75 290 GLU A O 1
ATOM 2288 N N . LYS A 1 291 ? 0.708 -25.796 10.921 1.00 92.00 291 LYS A N 1
ATOM 2289 C CA . LYS A 1 291 ? -0.517 -25.562 10.141 1.00 92.00 291 LYS A CA 1
ATOM 2290 C C . LYS A 1 291 ? -1.763 -25.842 10.968 1.00 92.00 291 LYS A C 1
ATOM 2292 O O . LYS A 1 291 ? -2.635 -24.989 11.005 1.00 92.00 291 LYS A O 1
ATOM 2297 N N . MET A 1 292 ? -1.824 -26.973 11.675 1.00 91.06 292 MET A N 1
ATOM 2298 C CA . MET A 1 292 ? -2.967 -27.284 12.546 1.00 91.06 292 MET A CA 1
ATOM 2299 C C . MET A 1 292 ? -3.154 -26.227 13.642 1.00 91.06 292 MET A C 1
ATOM 2301 O O . MET A 1 292 ? -4.278 -25.823 13.928 1.00 91.06 292 MET A O 1
ATOM 2305 N N . LEU A 1 293 ? -2.054 -25.757 14.240 1.00 91.50 293 LEU A N 1
ATOM 2306 C CA . LEU A 1 293 ? -2.093 -24.695 15.250 1.00 91.50 293 LEU A CA 1
ATOM 2307 C C . LEU A 1 293 ? -2.558 -23.356 14.658 1.00 91.50 293 LEU A C 1
ATOM 2309 O O . LEU A 1 293 ? -3.336 -22.632 15.280 1.00 91.50 293 LEU A O 1
ATOM 2313 N N . TYR A 1 294 ? -2.097 -23.028 13.450 1.00 93.31 294 TYR A N 1
ATOM 2314 C CA . TYR A 1 294 ? -2.531 -21.829 12.748 1.00 93.31 294 TYR A CA 1
ATOM 2315 C C . TYR A 1 294 ? -3.996 -21.910 12.310 1.00 93.31 294 TYR A C 1
ATOM 2317 O O . TYR A 1 294 ? -4.694 -20.913 12.417 1.00 93.31 294 TYR A O 1
ATOM 2325 N N . GLU A 1 295 ? -4.490 -23.068 11.867 1.00 92.81 295 GLU A N 1
ATOM 2326 C CA . GLU A 1 295 ? -5.892 -23.258 11.471 1.00 92.81 295 GLU A CA 1
ATOM 2327 C C . GLU A 1 295 ? -6.857 -22.950 12.626 1.00 92.81 295 GLU A C 1
ATOM 2329 O O . GLU A 1 295 ? -7.891 -22.321 12.410 1.00 92.81 295 GLU A O 1
ATOM 2334 N N . GLU A 1 296 ? -6.518 -23.327 13.864 1.00 90.75 296 GLU A N 1
ATOM 2335 C CA . GLU A 1 296 ? -7.284 -22.937 15.058 1.00 90.75 296 GLU A CA 1
ATOM 2336 C C . GLU A 1 296 ? -7.312 -21.409 15.223 1.00 90.75 296 GLU A C 1
ATOM 2338 O O . GLU A 1 296 ? -8.379 -20.808 15.346 1.00 90.75 296 GLU A O 1
ATOM 2343 N N . THR A 1 297 ? -6.149 -20.767 15.100 1.00 92.19 297 THR A N 1
ATOM 2344 C CA . THR A 1 297 ? -6.019 -19.303 15.164 1.00 92.19 297 THR A CA 1
ATOM 2345 C C . THR A 1 297 ? -6.760 -18.587 14.033 1.00 92.19 297 THR A C 1
ATOM 2347 O O . THR A 1 297 ? -7.397 -17.557 14.251 1.00 92.19 297 THR A O 1
ATOM 2350 N N . GLU A 1 298 ? -6.703 -19.116 12.816 1.00 92.69 298 GLU A N 1
ATOM 2351 C CA . GLU A 1 298 ? -7.397 -18.567 11.660 1.00 92.69 298 GLU A CA 1
ATOM 2352 C C . GLU A 1 298 ? -8.914 -18.697 11.822 1.00 92.69 298 GLU A C 1
ATOM 2354 O O . GLU A 1 298 ? -9.639 -17.757 11.499 1.00 92.69 298 GLU A O 1
ATOM 2359 N N . ASN A 1 299 ? -9.402 -19.815 12.367 1.00 91.56 299 ASN A N 1
ATOM 2360 C CA . ASN A 1 299 ? -10.820 -19.990 12.673 1.00 91.56 299 ASN A CA 1
ATOM 2361 C C . ASN A 1 299 ? -11.305 -18.939 13.680 1.00 91.56 299 ASN A C 1
ATOM 2363 O O . ASN A 1 299 ? -12.307 -18.281 13.409 1.00 91.56 299 ASN A O 1
ATOM 2367 N N . GLU A 1 300 ? -10.562 -18.692 14.762 1.00 90.25 300 GLU A N 1
ATOM 2368 C CA . GLU A 1 300 ? -10.884 -17.621 15.719 1.00 90.25 300 GLU A CA 1
ATOM 2369 C C . GLU A 1 300 ? -10.874 -16.227 15.068 1.00 90.25 300 GLU A C 1
ATOM 2371 O O . GLU A 1 300 ? -11.757 -15.402 15.304 1.00 90.25 300 GLU A O 1
ATOM 2376 N N . ILE A 1 301 ? -9.897 -15.948 14.199 1.00 91.75 301 ILE A N 1
ATOM 2377 C CA . ILE A 1 301 ? -9.855 -14.703 13.418 1.00 91.75 301 ILE A CA 1
ATOM 2378 C C . ILE A 1 301 ? -11.100 -14.582 12.530 1.00 91.75 301 ILE A C 1
ATOM 2380 O O . ILE A 1 301 ? -11.659 -13.493 12.392 1.00 91.75 301 ILE A O 1
ATOM 2384 N N . ARG A 1 302 ? -11.551 -15.688 11.932 1.00 91.62 302 ARG A N 1
ATOM 2385 C CA . ARG A 1 302 ? -12.723 -15.722 11.049 1.00 91.62 302 ARG A CA 1
ATOM 2386 C C . ARG A 1 302 ? -14.047 -15.543 11.792 1.00 91.62 302 ARG A C 1
ATOM 2388 O O . ARG A 1 302 ? -15.002 -15.082 11.163 1.00 91.62 302 ARG A O 1
ATOM 2395 N N . GLU A 1 303 ? -14.108 -15.846 13.090 1.00 89.94 303 GLU A N 1
ATOM 2396 C CA . GLU A 1 303 ? -15.272 -15.550 13.941 1.00 89.94 303 GLU A CA 1
ATOM 2397 C C . GLU A 1 303 ? -15.495 -14.041 14.096 1.00 89.94 303 GLU A C 1
ATOM 2399 O O . GLU A 1 303 ? -16.638 -13.578 14.113 1.00 89.94 303 GLU A O 1
ATOM 2404 N N . SER A 1 304 ? -14.421 -13.241 14.113 1.00 89.88 304 SER A N 1
ATOM 2405 C CA . SER A 1 304 ? -14.554 -11.791 13.987 1.00 89.88 304 SER A CA 1
ATOM 2406 C C . SER A 1 304 ? -14.854 -11.408 12.546 1.00 89.88 304 SER A C 1
ATOM 2408 O O . SER A 1 304 ? -14.015 -11.497 11.652 1.00 89.88 304 SER A O 1
ATOM 2410 N N . CYS A 1 305 ? -16.042 -10.863 12.320 1.00 88.12 305 CYS A N 1
ATOM 2411 C CA . CYS A 1 305 ? -16.434 -10.372 11.007 1.00 88.12 305 CYS A CA 1
ATOM 2412 C C . CYS A 1 305 ? -15.470 -9.310 10.435 1.00 88.12 305 CYS A C 1
ATOM 2414 O O . CYS A 1 305 ? -15.123 -9.366 9.253 1.00 88.12 305 CYS A O 1
ATOM 2416 N N . ALA A 1 306 ? -15.002 -8.367 11.261 1.00 90.00 306 ALA A N 1
ATOM 2417 C CA . ALA A 1 306 ? -14.072 -7.328 10.817 1.00 90.00 306 ALA A CA 1
ATOM 2418 C C . ALA A 1 306 ? -12.688 -7.911 10.477 1.00 90.00 306 ALA A C 1
ATOM 2420 O O . ALA A 1 306 ? -12.119 -7.571 9.436 1.00 90.00 306 ALA A O 1
ATOM 2421 N N . LEU A 1 307 ? -12.165 -8.832 11.301 1.00 92.44 307 LEU A N 1
ATOM 2422 C CA . LEU A 1 307 ? -10.888 -9.487 11.008 1.00 92.44 307 LEU A CA 1
ATOM 2423 C C . LEU A 1 307 ? -10.989 -10.423 9.793 1.00 92.44 307 LEU A C 1
ATOM 2425 O O . LEU A 1 307 ? -10.092 -10.413 8.955 1.00 92.44 307 LEU A O 1
ATOM 2429 N N . ASN A 1 308 ? -12.090 -11.161 9.630 1.00 91.25 308 ASN A N 1
ATOM 2430 C CA . ASN A 1 308 ? -12.351 -11.991 8.451 1.00 91.25 308 ASN A CA 1
ATOM 2431 C C . ASN A 1 308 ? -12.393 -11.151 7.165 1.00 91.25 308 ASN A C 1
ATOM 2433 O O . ASN A 1 308 ? -11.813 -11.530 6.148 1.00 91.25 308 ASN A O 1
ATOM 2437 N N . HIS A 1 309 ? -13.040 -9.982 7.206 1.00 89.31 309 HIS A N 1
ATOM 2438 C CA . HIS A 1 309 ? -13.065 -9.066 6.067 1.00 89.31 309 HIS A CA 1
ATOM 2439 C C . HIS A 1 309 ? -11.653 -8.581 5.693 1.00 89.31 309 HIS A C 1
ATOM 2441 O O . HIS A 1 309 ? -11.295 -8.559 4.512 1.00 89.31 309 HIS A O 1
ATOM 2447 N N . MET A 1 310 ? -10.819 -8.253 6.687 1.00 91.69 310 MET A N 1
ATOM 2448 C CA . MET A 1 310 ? -9.406 -7.936 6.451 1.00 91.69 310 MET A CA 1
ATOM 2449 C C . MET A 1 310 ? -8.634 -9.129 5.884 1.00 91.69 310 MET A C 1
ATOM 2451 O O . MET A 1 310 ? -7.926 -8.964 4.896 1.00 91.69 310 MET A O 1
ATOM 2455 N N . LEU A 1 311 ? -8.796 -10.326 6.451 1.00 91.50 311 LEU A N 1
ATOM 2456 C CA . LEU A 1 311 ? -8.134 -11.550 5.995 1.00 91.50 311 LEU A CA 1
ATOM 2457 C C . LEU A 1 311 ? -8.437 -11.835 4.516 1.00 91.50 311 LEU A C 1
ATOM 2459 O O . LEU A 1 311 ? -7.526 -12.105 3.733 1.00 91.50 311 LEU A O 1
ATOM 2463 N N . GLN A 1 312 ? -9.698 -11.683 4.103 1.00 88.31 312 GLN A N 1
ATOM 2464 C CA . GLN A 1 312 ? -10.104 -11.816 2.701 1.00 88.31 312 GLN A CA 1
ATOM 2465 C C . GLN A 1 312 ? -9.396 -10.795 1.805 1.00 88.31 312 GLN A C 1
ATOM 2467 O O . GLN A 1 312 ? -8.837 -11.176 0.776 1.00 88.31 312 GLN A O 1
ATOM 2472 N N . LYS A 1 313 ? -9.351 -9.517 2.208 1.00 87.38 313 LYS A N 1
ATOM 2473 C CA . LYS A 1 313 ? -8.626 -8.473 1.464 1.00 87.38 313 LYS A CA 1
ATOM 2474 C C . LYS A 1 313 ? -7.121 -8.748 1.404 1.00 87.38 313 LYS A C 1
ATOM 2476 O O . LYS A 1 313 ? -6.502 -8.526 0.371 1.00 87.38 313 LYS A O 1
ATOM 2481 N N . LEU A 1 314 ? -6.519 -9.264 2.470 1.00 88.31 314 LEU A N 1
ATOM 2482 C CA . LEU A 1 314 ? -5.084 -9.552 2.524 1.00 88.31 314 LEU A CA 1
ATOM 2483 C C . LEU A 1 314 ? -4.688 -10.774 1.690 1.00 88.31 314 LEU A C 1
ATOM 2485 O O . LEU A 1 314 ? -3.600 -10.784 1.110 1.00 88.31 314 LEU A O 1
ATOM 2489 N N . SER A 1 315 ? -5.574 -11.767 1.574 1.00 81.38 315 SER A N 1
ATOM 2490 C CA . SER A 1 315 ? -5.316 -12.997 0.815 1.00 81.38 315 SER A CA 1
ATOM 2491 C C . SER A 1 315 ? -5.004 -12.748 -0.665 1.00 81.38 315 SER A C 1
ATOM 2493 O O . SER A 1 315 ? -4.198 -13.457 -1.265 1.00 81.38 315 SER A O 1
ATOM 2495 N N . THR A 1 316 ? -5.545 -11.678 -1.257 1.00 77.31 316 THR A N 1
ATOM 2496 C CA . THR A 1 316 ? -5.273 -11.314 -2.657 1.00 77.31 316 THR A CA 1
ATOM 2497 C C . THR A 1 316 ? -3.917 -10.633 -2.864 1.00 77.31 316 THR A C 1
ATOM 2499 O O . THR A 1 316 ? -3.560 -10.319 -3.996 1.00 77.31 316 THR A O 1
ATOM 2502 N N . HIS A 1 317 ? -3.155 -10.382 -1.794 1.00 79.25 317 HIS A N 1
ATOM 2503 C CA . HIS A 1 317 ? -1.935 -9.569 -1.826 1.00 79.25 317 HIS A CA 1
ATOM 2504 C C . HIS A 1 317 ? -0.648 -10.333 -1.485 1.00 79.25 317 HIS A C 1
ATOM 2506 O O . HIS A 1 317 ? 0.415 -9.706 -1.385 1.00 79.25 317 HIS A O 1
ATOM 2512 N N . GLY A 1 318 ? -0.728 -11.660 -1.336 1.00 82.69 318 GLY A N 1
ATOM 2513 C CA . GLY A 1 318 ? 0.433 -12.524 -1.108 1.00 82.69 318 GLY A CA 1
ATOM 2514 C C . GLY A 1 318 ? 1.027 -12.419 0.299 1.00 82.69 318 GLY A C 1
ATOM 2515 O O . GLY A 1 318 ? 2.236 -12.564 0.454 1.00 82.69 318 GLY A O 1
ATOM 2516 N N . LEU A 1 319 ? 0.204 -12.129 1.313 1.00 89.75 319 LEU A N 1
ATOM 2517 C CA . LEU A 1 319 ? 0.632 -12.151 2.715 1.00 89.75 319 LEU A CA 1
ATOM 2518 C C . LEU A 1 319 ? 1.073 -13.572 3.099 1.00 89.75 319 LEU A C 1
ATOM 2520 O O . LEU A 1 319 ? 0.347 -14.528 2.832 1.00 89.75 319 LEU A O 1
ATOM 2524 N N . LYS A 1 320 ? 2.239 -13.698 3.738 1.00 90.56 320 LYS A N 1
ATOM 2525 C CA . LYS A 1 320 ? 2.814 -14.976 4.194 1.00 90.56 320 LYS A CA 1
ATOM 2526 C C . LYS A 1 320 ? 2.893 -15.040 5.708 1.00 90.56 320 LYS A C 1
ATOM 2528 O O . LYS A 1 320 ? 3.108 -14.005 6.341 1.00 90.56 320 LYS A O 1
ATOM 2533 N N . LEU A 1 321 ? 2.815 -16.242 6.270 1.00 92.12 321 LEU A N 1
ATOM 2534 C CA . LEU A 1 321 ? 3.093 -16.489 7.683 1.00 92.12 321 LEU A CA 1
ATOM 2535 C C . LEU A 1 321 ? 4.228 -17.504 7.839 1.00 92.12 321 LEU A C 1
ATOM 2537 O O . LEU A 1 321 ? 4.205 -18.589 7.260 1.00 92.12 321 LEU A O 1
ATOM 2541 N N . ILE A 1 322 ? 5.233 -17.129 8.628 1.00 88.00 322 ILE A N 1
ATOM 2542 C CA . ILE A 1 322 ? 6.394 -17.962 8.941 1.00 88.00 322 ILE A CA 1
ATOM 2543 C C . ILE A 1 322 ? 6.504 -18.099 10.456 1.00 88.00 322 ILE A C 1
ATOM 2545 O O . ILE A 1 322 ? 6.401 -17.112 11.187 1.00 88.00 322 ILE A O 1
ATOM 2549 N N . VAL A 1 323 ? 6.774 -19.321 10.912 1.00 86.19 323 VAL A N 1
ATOM 2550 C CA . VAL A 1 323 ? 7.158 -19.588 12.296 1.00 86.19 323 VAL A CA 1
ATOM 2551 C C . VAL A 1 323 ? 8.684 -19.569 12.407 1.00 86.19 323 VAL A C 1
ATOM 2553 O O . VAL A 1 323 ? 9.379 -20.367 11.781 1.00 86.19 323 VAL A O 1
ATOM 2556 N N . ASP A 1 324 ? 9.220 -18.652 13.210 1.00 87.50 324 ASP A N 1
ATOM 2557 C CA . ASP A 1 324 ? 10.639 -18.588 13.561 1.00 87.50 324 ASP A CA 1
ATOM 2558 C C . ASP A 1 324 ? 10.804 -18.764 15.074 1.00 87.50 324 ASP A C 1
ATOM 2560 O O . ASP A 1 324 ? 10.467 -17.885 15.870 1.00 87.50 324 ASP A O 1
ATOM 2564 N N . ARG A 1 325 ? 11.372 -19.904 15.482 1.00 85.50 325 ARG A N 1
ATOM 2565 C CA . ARG A 1 325 ? 11.619 -20.253 16.893 1.00 85.50 325 ARG A CA 1
ATOM 2566 C C . ARG A 1 325 ? 12.596 -19.315 17.606 1.00 85.50 325 ARG A C 1
ATOM 2568 O O . ARG A 1 325 ? 12.646 -19.328 18.833 1.00 85.50 325 ARG A O 1
ATOM 2575 N N . GLN A 1 326 ? 13.406 -18.557 16.868 1.00 79.88 326 GLN A N 1
ATOM 2576 C CA . GLN A 1 326 ? 14.336 -17.577 17.436 1.00 79.88 326 GLN A CA 1
ATOM 2577 C C . GLN A 1 326 ? 13.746 -16.167 17.484 1.00 79.88 326 GLN A C 1
ATOM 2579 O O . GLN A 1 326 ? 14.330 -15.289 18.125 1.00 79.88 326 GLN A O 1
ATOM 2584 N N . SER A 1 327 ? 12.607 -15.946 16.825 1.00 80.88 327 SER A N 1
ATOM 2585 C CA . SER A 1 327 ? 11.931 -14.657 16.852 1.00 80.88 327 SER A CA 1
ATOM 2586 C C . SER A 1 327 ? 11.373 -14.359 18.249 1.00 80.88 327 SER A C 1
ATOM 2588 O O . SER A 1 327 ? 10.995 -15.255 19.008 1.00 80.88 327 SER A O 1
ATOM 2590 N N . GLY A 1 328 ? 11.394 -13.077 18.618 1.00 87.00 328 GLY A N 1
ATOM 2591 C CA . GLY A 1 328 ? 10.849 -12.598 19.884 1.00 87.00 328 GLY A CA 1
ATOM 2592 C C . GLY A 1 328 ? 9.337 -12.421 19.797 1.00 87.00 328 GLY A C 1
ATOM 2593 O O . GLY A 1 328 ? 8.584 -13.390 19.789 1.00 87.00 328 GLY A O 1
ATOM 2594 N N . ASN A 1 329 ? 8.911 -11.159 19.769 1.00 86.38 329 ASN A N 1
ATOM 2595 C CA . ASN A 1 329 ? 7.520 -10.795 19.530 1.00 86.38 329 ASN A CA 1
ATOM 2596 C C . ASN A 1 329 ? 7.156 -10.995 18.050 1.00 86.38 329 ASN A C 1
ATOM 2598 O O . ASN A 1 329 ? 8.063 -10.970 17.209 1.00 86.38 329 ASN A O 1
ATOM 2602 N N . PRO A 1 330 ? 5.857 -11.144 17.736 1.00 89.75 330 PRO A N 1
ATOM 2603 C CA . PRO A 1 330 ? 5.380 -11.146 16.363 1.00 89.75 330 PRO A CA 1
ATOM 2604 C C . PRO A 1 330 ? 5.844 -9.882 15.644 1.00 89.75 330 PRO A C 1
ATOM 2606 O O . PRO A 1 330 ? 6.028 -8.836 16.272 1.00 89.75 330 PRO A O 1
ATOM 2609 N N . VAL A 1 331 ? 6.069 -9.992 14.340 1.00 90.62 331 VAL A N 1
ATOM 2610 C CA . VAL A 1 331 ? 6.412 -8.833 13.522 1.00 90.62 331 VAL A CA 1
ATOM 2611 C C . VAL A 1 331 ? 5.954 -9.008 12.085 1.00 90.62 331 VAL A C 1
ATOM 2613 O O . VAL A 1 331 ? 6.220 -10.019 11.432 1.00 90.62 331 VAL A O 1
ATOM 2616 N N . TYR A 1 332 ? 5.321 -7.970 11.561 1.00 92.56 332 TYR A N 1
ATOM 2617 C CA . TYR A 1 332 ? 5.050 -7.808 10.151 1.00 92.56 332 TYR A CA 1
ATOM 2618 C C . TYR A 1 332 ? 6.240 -7.157 9.434 1.00 92.56 332 TYR A C 1
ATOM 2620 O O . TYR A 1 332 ? 6.605 -6.000 9.658 1.00 92.56 332 TYR A O 1
ATOM 2628 N N . VAL A 1 333 ? 6.838 -7.896 8.502 1.00 84.12 333 VAL A N 1
ATOM 2629 C CA . VAL A 1 333 ? 7.931 -7.428 7.649 1.00 84.12 333 VAL A CA 1
ATOM 2630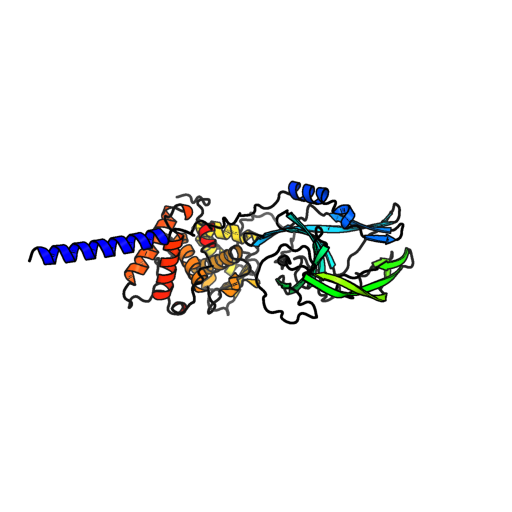 C C . VAL A 1 333 ? 7.357 -6.899 6.338 1.00 84.12 333 VAL A C 1
ATOM 2632 O O . VAL A 1 333 ? 7.084 -7.653 5.405 1.00 84.12 333 VAL A O 1
ATOM 2635 N N . PHE A 1 334 ? 7.212 -5.576 6.247 1.00 83.44 334 PHE A N 1
ATOM 2636 C CA . PHE A 1 334 ? 6.570 -4.905 5.110 1.00 83.44 334 PHE A CA 1
ATOM 2637 C C . PHE A 1 334 ? 7.215 -5.217 3.746 1.00 83.44 334 PHE A C 1
ATOM 2639 O O . PHE A 1 334 ? 6.501 -5.378 2.761 1.00 83.44 334 PHE A O 1
ATOM 2646 N N . ASN A 1 335 ? 8.549 -5.348 3.677 1.00 75.56 335 ASN A N 1
ATOM 2647 C CA . ASN A 1 335 ? 9.267 -5.614 2.420 1.00 75.56 335 ASN A CA 1
ATOM 2648 C C . ASN A 1 335 ? 8.935 -6.983 1.814 1.00 75.56 335 ASN A C 1
ATOM 2650 O O . ASN A 1 335 ? 8.916 -7.120 0.596 1.00 75.56 335 ASN A O 1
ATOM 2654 N N . THR A 1 336 ? 8.716 -7.993 2.655 1.00 79.75 336 THR A N 1
ATOM 2655 C CA . THR A 1 336 ? 8.445 -9.376 2.231 1.00 79.75 336 THR A CA 1
ATOM 2656 C C . THR A 1 336 ? 6.985 -9.765 2.434 1.00 79.75 336 THR A C 1
ATOM 2658 O O . THR A 1 336 ? 6.628 -10.920 2.215 1.00 79.75 336 THR A O 1
ATOM 2661 N N . LYS A 1 337 ? 6.163 -8.823 2.920 1.00 88.31 337 LYS A N 1
ATOM 2662 C CA . LYS A 1 337 ? 4.785 -9.031 3.377 1.00 88.31 337 LYS A CA 1
ATOM 2663 C C . LYS A 1 337 ? 4.647 -10.318 4.187 1.00 88.31 337 LYS A C 1
ATOM 2665 O O . LYS A 1 337 ? 3.828 -11.182 3.887 1.00 88.31 337 LYS A O 1
ATOM 2670 N N . THR A 1 338 ? 5.505 -10.470 5.184 1.00 89.56 338 THR A N 1
ATOM 2671 C CA . THR A 1 338 ? 5.565 -11.688 5.990 1.00 89.56 338 THR A CA 1
ATOM 2672 C C . THR A 1 338 ? 5.237 -11.361 7.430 1.00 89.56 338 THR A C 1
ATOM 2674 O O . THR A 1 338 ? 5.839 -10.455 7.997 1.00 89.56 338 THR A O 1
ATOM 2677 N N . ILE A 1 339 ? 4.314 -12.109 8.017 1.00 92.81 339 ILE A N 1
ATOM 2678 C CA . ILE A 1 339 ? 4.114 -12.157 9.459 1.00 92.81 339 ILE A CA 1
ATOM 2679 C C . ILE A 1 339 ? 5.053 -13.232 9.999 1.00 92.81 339 ILE A C 1
ATOM 2681 O O . ILE A 1 339 ? 4.955 -14.399 9.621 1.00 92.81 339 ILE A O 1
ATOM 2685 N N . ILE A 1 340 ? 5.990 -12.824 10.847 1.00 90.25 340 ILE A N 1
ATOM 2686 C CA . ILE A 1 340 ? 6.891 -13.731 11.550 1.00 90.25 340 ILE A CA 1
ATOM 2687 C C . ILE A 1 340 ? 6.375 -13.858 12.976 1.00 90.25 340 ILE A C 1
ATOM 2689 O O . ILE A 1 340 ? 6.258 -12.858 13.682 1.00 90.25 340 ILE A O 1
ATOM 2693 N N . VAL A 1 341 ? 6.067 -15.081 13.390 1.00 92.44 341 VAL A N 1
ATOM 2694 C CA . VAL A 1 341 ? 5.647 -15.420 14.755 1.00 92.44 341 VAL A CA 1
ATOM 2695 C C . VAL A 1 341 ? 6.570 -16.486 15.323 1.00 92.44 341 VAL A C 1
ATOM 2697 O O . VAL A 1 341 ? 7.182 -17.247 14.578 1.00 92.44 341 VAL A O 1
ATOM 270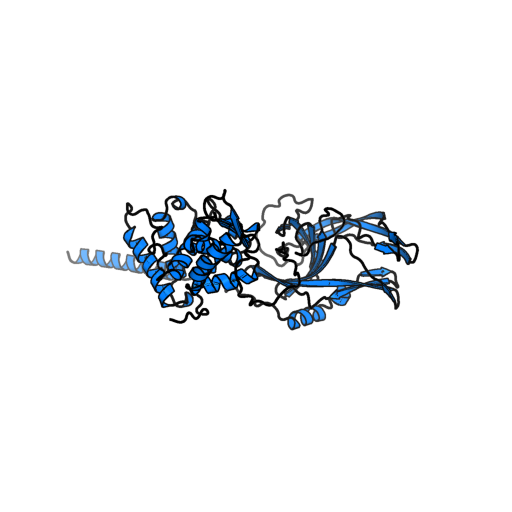0 N N . ASN A 1 342 ? 6.663 -16.584 16.646 1.00 90.56 342 ASN A N 1
ATOM 2701 C CA . ASN A 1 342 ? 7.254 -17.769 17.258 1.00 90.56 342 ASN A CA 1
ATOM 2702 C C . ASN A 1 342 ? 6.212 -18.898 17.375 1.00 90.56 342 ASN A C 1
ATOM 2704 O O . ASN A 1 342 ? 5.007 -18.673 17.265 1.00 90.56 342 ASN A O 1
ATOM 2708 N N . GLU A 1 343 ? 6.682 -20.119 17.631 1.00 87.44 343 GLU A N 1
ATOM 2709 C CA . GLU A 1 343 ? 5.846 -21.330 17.705 1.00 87.44 343 GLU A CA 1
ATOM 2710 C C . GLU A 1 343 ? 4.753 -21.255 18.784 1.00 87.44 343 GLU A C 1
ATOM 2712 O O . GLU A 1 343 ? 3.694 -21.844 18.631 1.00 87.44 343 GLU A O 1
ATOM 2717 N N . TYR A 1 344 ? 4.968 -20.499 19.863 1.00 88.50 344 TYR A N 1
ATOM 2718 C CA . TYR A 1 344 ? 3.951 -20.291 20.899 1.00 88.50 344 TYR A CA 1
ATOM 2719 C C . TYR A 1 344 ? 2.913 -19.225 20.509 1.00 88.50 344 TYR A C 1
ATOM 2721 O O . TYR A 1 344 ? 1.789 -19.243 20.995 1.00 88.50 344 TYR A O 1
ATOM 2729 N N . MET A 1 345 ? 3.283 -18.270 19.660 1.00 90.44 345 MET A N 1
ATOM 2730 C CA . MET A 1 345 ? 2.429 -17.160 19.235 1.00 90.44 345 MET A CA 1
ATOM 2731 C C . MET A 1 345 ? 1.594 -17.499 18.003 1.00 90.44 345 MET A C 1
ATOM 2733 O O . MET A 1 345 ? 0.641 -16.784 17.715 1.00 90.44 345 MET A O 1
ATOM 2737 N N . VAL A 1 346 ? 1.904 -18.586 17.292 1.00 89.94 346 VAL A N 1
ATOM 2738 C CA . VAL A 1 346 ? 1.072 -19.040 16.168 1.00 89.94 346 VAL A CA 1
ATOM 2739 C C . VAL A 1 346 ? -0.319 -19.496 16.617 1.00 89.94 346 VAL A C 1
ATOM 2741 O O . VAL A 1 346 ? -1.241 -19.417 15.821 1.00 89.94 346 VAL A O 1
ATOM 2744 N N . THR A 1 347 ? -0.477 -19.908 17.884 1.00 89.31 347 THR A N 1
ATOM 2745 C CA . THR A 1 347 ? -1.762 -20.275 18.515 1.00 89.31 347 THR A CA 1
ATOM 2746 C C . THR A 1 347 ? -2.492 -19.084 19.139 1.00 89.31 347 THR A C 1
ATOM 2748 O O . THR A 1 347 ? -3.455 -19.251 19.884 1.00 89.31 347 THR A O 1
ATOM 2751 N N . ARG A 1 348 ? -1.979 -17.869 18.934 1.00 90.50 348 ARG A N 1
ATOM 2752 C CA . ARG A 1 348 ? -2.458 -16.652 19.585 1.00 90.50 348 ARG A CA 1
ATOM 2753 C C . ARG A 1 348 ? -3.043 -15.721 18.537 1.00 90.50 348 ARG A C 1
ATOM 2755 O O . ARG A 1 348 ? -2.341 -14.894 17.949 1.00 90.50 348 ARG A O 1
ATOM 2762 N N . SER A 1 349 ? -4.348 -15.847 18.336 1.00 90.50 349 SER A N 1
ATOM 2763 C CA . SER A 1 349 ? -5.134 -15.016 17.423 1.00 90.50 349 SER A CA 1
ATOM 2764 C C . SER A 1 349 ? -4.969 -13.520 17.676 1.00 90.50 349 SER A C 1
ATOM 2766 O O . SER A 1 349 ? -4.872 -12.767 16.710 1.00 90.50 349 SER A O 1
ATOM 2768 N N . ASP A 1 350 ? -4.790 -13.081 18.927 1.00 88.38 350 ASP A N 1
ATOM 2769 C CA . ASP A 1 350 ? -4.493 -11.684 19.263 1.00 88.38 350 ASP A CA 1
ATOM 2770 C C . ASP A 1 350 ? -3.198 -11.166 18.634 1.00 88.38 350 ASP A C 1
ATOM 2772 O O . ASP A 1 350 ? -3.156 -10.040 18.134 1.00 88.38 350 ASP A O 1
ATOM 2776 N N . PHE A 1 351 ? -2.153 -11.989 18.628 1.00 91.75 351 PHE A N 1
ATOM 2777 C CA . PHE A 1 351 ? -0.851 -11.638 18.071 1.00 91.75 351 PHE A CA 1
ATOM 2778 C C . PHE A 1 351 ? -0.840 -11.695 16.546 1.00 91.75 351 PHE A C 1
ATOM 2780 O O . PHE A 1 351 ? -0.308 -10.796 15.896 1.00 91.75 351 PHE A O 1
ATOM 2787 N N . VAL A 1 352 ? -1.466 -12.713 15.958 1.00 92.12 352 VAL A N 1
ATOM 2788 C CA . VAL A 1 352 ? -1.579 -12.813 14.499 1.00 92.12 352 VAL A CA 1
ATOM 2789 C C . VAL A 1 352 ? -2.458 -11.688 13.950 1.00 92.12 352 VAL A C 1
ATOM 2791 O O . VAL A 1 352 ? -2.077 -11.039 12.977 1.00 92.12 352 VAL A O 1
ATOM 2794 N N . ALA A 1 353 ? -3.596 -11.399 14.589 1.00 93.81 353 ALA A N 1
ATOM 2795 C CA . ALA A 1 353 ? -4.483 -10.308 14.191 1.00 93.81 353 ALA A CA 1
ATOM 2796 C C . ALA A 1 353 ? -3.792 -8.942 14.289 1.00 93.81 353 ALA A C 1
ATOM 2798 O O . ALA A 1 353 ? -3.975 -8.107 13.406 1.00 93.81 353 ALA A O 1
ATOM 2799 N N . HIS A 1 354 ? -2.963 -8.723 15.315 1.00 94.00 354 HIS A N 1
ATOM 2800 C CA . HIS A 1 354 ? -2.163 -7.506 15.457 1.00 94.00 354 HIS A CA 1
ATOM 2801 C C . HIS A 1 354 ? -1.288 -7.256 14.220 1.00 94.00 354 HIS A C 1
ATOM 2803 O O . HIS A 1 354 ? -1.388 -6.205 13.583 1.00 94.00 354 HIS A O 1
ATOM 2809 N N . GLU A 1 355 ? -0.484 -8.246 13.825 1.00 95.12 355 GLU A N 1
ATOM 2810 C CA . GLU A 1 355 ? 0.386 -8.125 12.650 1.00 95.12 355 GLU A CA 1
ATOM 2811 C C . GLU A 1 355 ? -0.402 -8.096 11.335 1.00 95.12 355 GLU A C 1
ATOM 2813 O O . GLU A 1 355 ? -0.008 -7.434 10.372 1.00 95.12 355 GLU A O 1
ATOM 2818 N N . MET A 1 356 ? -1.559 -8.758 11.295 1.00 95.38 356 MET A N 1
ATOM 2819 C CA . MET A 1 356 ? -2.484 -8.702 10.167 1.00 95.38 356 MET A CA 1
ATOM 2820 C C . MET A 1 356 ? -3.031 -7.282 9.954 1.00 95.38 356 MET A C 1
ATOM 2822 O O . MET A 1 356 ? -3.122 -6.822 8.814 1.00 95.38 356 MET A O 1
ATOM 2826 N N . ILE A 1 357 ? -3.336 -6.551 11.030 1.00 95.81 357 ILE A N 1
ATOM 2827 C CA . ILE A 1 357 ? -3.766 -5.150 10.948 1.00 95.81 357 ILE A CA 1
ATOM 2828 C C . ILE A 1 357 ? -2.630 -4.269 10.419 1.00 95.81 357 ILE A C 1
ATOM 2830 O O . ILE A 1 357 ? -2.876 -3.432 9.552 1.00 95.81 357 ILE A O 1
ATOM 2834 N N . HIS A 1 358 ? -1.382 -4.487 10.842 1.00 94.06 358 HIS A N 1
ATOM 2835 C CA . HIS A 1 358 ? -0.237 -3.778 10.262 1.00 94.06 358 HIS A CA 1
ATOM 2836 C C . HIS A 1 358 ? -0.045 -4.077 8.774 1.00 94.06 358 HIS A C 1
ATOM 2838 O O . HIS A 1 358 ? 0.204 -3.159 7.988 1.00 94.06 358 HIS A O 1
ATOM 2844 N N . ALA A 1 359 ? -0.219 -5.334 8.361 1.00 94.19 359 ALA A N 1
ATOM 2845 C CA . ALA A 1 359 ? -0.201 -5.701 6.950 1.00 94.19 359 ALA A CA 1
ATOM 2846 C C . ALA A 1 359 ? -1.287 -4.964 6.155 1.00 94.19 359 ALA A C 1
ATOM 2848 O O . ALA A 1 359 ? -1.027 -4.469 5.057 1.00 94.19 359 ALA A O 1
ATOM 2849 N N . PHE A 1 360 ? -2.484 -4.842 6.729 1.00 94.62 360 PHE A N 1
ATOM 2850 C CA . PHE A 1 360 ? -3.596 -4.115 6.127 1.00 94.62 360 PHE A CA 1
ATOM 2851 C C . PHE A 1 360 ? -3.311 -2.610 6.041 1.00 94.62 360 PHE A C 1
ATOM 2853 O O . PHE A 1 360 ? -3.473 -2.003 4.983 1.00 94.62 360 PHE A O 1
ATOM 2860 N N . GLN A 1 361 ? -2.785 -2.012 7.111 1.00 93.94 361 GLN A N 1
ATOM 2861 C CA . GLN A 1 361 ? -2.363 -0.612 7.125 1.00 93.94 361 GLN A CA 1
ATOM 2862 C C . GLN A 1 361 ? -1.287 -0.318 6.085 1.00 93.94 361 GLN A C 1
ATOM 2864 O O . GLN A 1 361 ? -1.371 0.693 5.392 1.00 93.94 361 GLN A O 1
ATOM 2869 N N . HIS A 1 362 ? -0.306 -1.205 5.922 1.00 91.38 362 HIS A N 1
ATOM 2870 C CA . HIS A 1 362 ? 0.718 -1.056 4.894 1.00 91.38 362 HIS A CA 1
ATOM 2871 C C . HIS A 1 362 ? 0.118 -1.010 3.482 1.00 91.38 362 HIS A C 1
ATOM 2873 O O . HIS A 1 362 ? 0.545 -0.188 2.674 1.00 91.38 362 HIS A O 1
ATOM 2879 N N . GLN A 1 363 ? -0.899 -1.823 3.186 1.00 87.19 363 GLN A N 1
ATOM 2880 C CA . GLN A 1 363 ? -1.557 -1.809 1.873 1.00 87.19 363 GLN A CA 1
ATOM 2881 C C . GLN A 1 363 ? -2.324 -0.511 1.603 1.00 87.19 363 GLN A C 1
ATOM 2883 O O . GLN A 1 363 ? -2.330 -0.041 0.468 1.00 87.19 363 GLN A O 1
ATOM 2888 N N . ASN A 1 364 ? -2.918 0.091 2.635 1.00 85.56 364 ASN A N 1
ATOM 2889 C CA . ASN A 1 364 ? -3.764 1.278 2.478 1.00 85.56 364 ASN A CA 1
ATOM 2890 C C . ASN A 1 364 ? -2.988 2.598 2.586 1.00 85.56 364 ASN A C 1
ATOM 2892 O O . ASN A 1 364 ? -3.300 3.564 1.899 1.00 85.56 364 ASN A O 1
ATOM 2896 N N . ILE A 1 365 ? -1.971 2.651 3.448 1.00 82.19 365 ILE A N 1
ATOM 2897 C CA . ILE A 1 365 ? -1.086 3.817 3.616 1.00 82.19 365 ILE A CA 1
ATOM 2898 C C . ILE A 1 365 ? -0.012 3.828 2.518 1.00 82.19 365 ILE A C 1
ATOM 2900 O O . ILE A 1 365 ? 0.509 4.878 2.139 1.00 82.19 365 ILE A O 1
ATOM 2904 N N . GLY A 1 366 ? 0.306 2.652 1.976 1.00 79.75 366 GLY A N 1
ATOM 2905 C CA . GLY A 1 366 ? 1.226 2.479 0.870 1.00 79.75 366 GLY A CA 1
ATOM 2906 C C . GLY A 1 366 ? 2.681 2.706 1.271 1.00 79.75 366 GLY A C 1
ATOM 2907 O O . GLY A 1 366 ? 3.135 2.360 2.366 1.00 79.75 366 GLY A O 1
ATOM 2908 N N . SER A 1 367 ? 3.445 3.291 0.349 1.00 71.38 367 SER A N 1
ATOM 2909 C CA . SER A 1 367 ? 4.909 3.349 0.433 1.00 71.38 367 SER A CA 1
ATOM 2910 C C . SER A 1 367 ? 5.452 4.120 1.642 1.00 71.38 367 SER A C 1
ATOM 2912 O O . SER A 1 367 ? 6.616 3.935 1.992 1.00 71.38 367 SER A O 1
ATOM 2914 N N . THR A 1 368 ? 4.648 4.942 2.322 1.00 72.62 368 THR A N 1
ATOM 2915 C CA . THR A 1 368 ? 5.071 5.724 3.494 1.00 72.62 368 THR A CA 1
ATOM 2916 C C . THR A 1 368 ? 4.989 4.962 4.815 1.00 72.62 368 THR A C 1
ATOM 2918 O O . THR A 1 368 ? 5.579 5.428 5.785 1.00 72.62 368 THR A O 1
ATOM 2921 N N . PHE A 1 369 ? 4.359 3.781 4.867 1.00 77.31 369 PHE A N 1
ATOM 2922 C CA . PHE A 1 369 ? 4.165 3.006 6.104 1.00 77.31 369 PHE A CA 1
ATOM 2923 C C . PHE A 1 369 ? 5.461 2.832 6.920 1.00 77.31 369 PHE A C 1
ATOM 2925 O O . PHE A 1 369 ? 5.512 3.133 8.109 1.00 77.31 369 PHE A O 1
ATOM 2932 N N . HIS A 1 370 ? 6.557 2.447 6.263 1.00 74.19 370 HIS A N 1
ATOM 2933 C CA . HIS A 1 370 ? 7.856 2.239 6.913 1.00 74.19 370 HIS A CA 1
ATOM 2934 C C . HIS A 1 370 ? 8.506 3.511 7.495 1.00 74.19 370 HIS A C 1
ATOM 2936 O O . HIS A 1 370 ? 9.392 3.407 8.341 1.00 74.19 370 HIS A O 1
ATOM 2942 N N . HIS A 1 371 ? 8.077 4.711 7.082 1.00 75.50 371 HIS A N 1
ATOM 2943 C CA . HIS A 1 371 ? 8.519 5.970 7.695 1.00 75.50 371 HIS A CA 1
ATOM 2944 C C . HIS A 1 371 ? 7.897 6.203 9.079 1.00 75.50 371 HIS A C 1
ATOM 2946 O O . HIS A 1 371 ? 8.272 7.154 9.763 1.00 75.50 371 HIS A O 1
ATOM 2952 N N . HIS A 1 372 ? 6.960 5.345 9.482 1.00 78.75 372 HIS A N 1
ATOM 2953 C CA . HIS A 1 372 ? 6.207 5.425 10.727 1.00 78.75 372 HIS A CA 1
ATOM 2954 C C . HIS A 1 372 ? 6.482 4.217 11.628 1.00 78.75 372 HIS A C 1
ATOM 2956 O O . HIS A 1 372 ? 5.623 3.843 12.406 1.00 78.75 372 HIS A O 1
ATOM 2962 N N . ALA A 1 373 ? 7.659 3.593 11.519 1.00 77.81 373 ALA A N 1
ATOM 2963 C CA . ALA A 1 373 ? 8.071 2.497 12.397 1.00 77.81 373 ALA A CA 1
ATOM 2964 C C . ALA A 1 373 ? 8.508 2.990 13.791 1.00 77.81 373 ALA A C 1
ATOM 2966 O O . ALA A 1 373 ? 8.667 4.192 14.024 1.00 77.81 373 ALA A O 1
ATOM 2967 N N . GLN A 1 374 ? 8.754 2.056 14.716 1.00 76.19 374 GLN A N 1
ATOM 2968 C CA . GLN A 1 374 ? 9.133 2.354 16.098 1.00 76.19 374 GLN A CA 1
ATOM 2969 C C . GLN A 1 374 ? 10.237 3.422 16.194 1.00 76.19 374 GLN A C 1
ATOM 2971 O O . GLN A 1 374 ? 11.316 3.297 15.618 1.00 76.19 374 GLN A O 1
ATOM 2976 N N . GLY A 1 375 ? 9.960 4.481 16.961 1.00 74.81 375 GLY A N 1
ATOM 2977 C CA . GLY A 1 375 ? 10.877 5.608 17.160 1.00 74.81 375 GLY A CA 1
ATOM 2978 C C . GLY A 1 375 ? 10.824 6.691 16.075 1.00 74.81 375 GLY A C 1
ATOM 2979 O O . GLY A 1 375 ? 11.494 7.712 16.225 1.00 74.81 375 GLY A O 1
ATOM 2980 N N . LEU A 1 376 ? 10.023 6.516 15.020 1.00 78.62 376 LEU A N 1
ATOM 2981 C CA . LEU A 1 376 ? 9.813 7.517 13.973 1.00 78.62 376 LEU A CA 1
ATOM 2982 C C . LEU A 1 376 ? 8.499 8.300 14.171 1.00 78.62 376 LEU A C 1
ATOM 2984 O O . LEU A 1 376 ? 7.552 7.800 14.791 1.00 78.62 376 LEU A O 1
ATOM 2988 N N . PRO A 1 377 ? 8.402 9.537 13.641 1.00 79.44 377 PRO A N 1
AT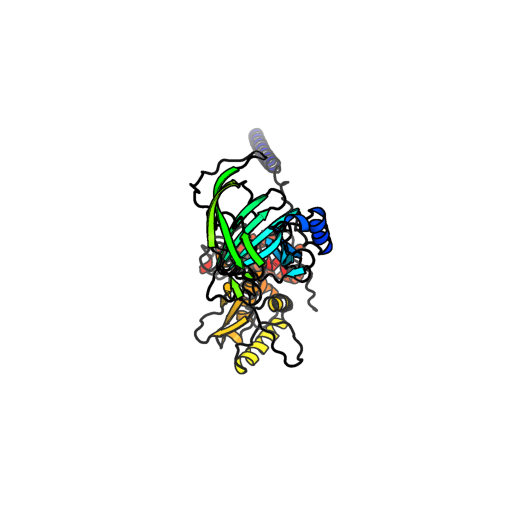OM 2989 C CA . PRO A 1 377 ? 7.158 10.302 13.651 1.00 79.44 377 PRO A CA 1
ATOM 2990 C C . PRO A 1 377 ? 6.010 9.546 12.983 1.00 79.44 377 PRO A C 1
ATOM 2992 O O . PRO A 1 377 ? 6.181 8.939 11.928 1.00 79.44 377 PRO A O 1
ATOM 2995 N N . GLY A 1 378 ? 4.818 9.622 13.566 1.00 85.12 378 GLY A N 1
ATOM 2996 C CA . GLY A 1 378 ? 3.633 8.943 13.044 1.00 85.12 378 GLY A CA 1
ATOM 2997 C C . GLY A 1 378 ? 3.494 7.487 13.482 1.00 85.12 378 GLY A C 1
ATOM 2998 O O . GLY A 1 378 ? 2.413 6.937 13.316 1.00 85.12 378 GLY A O 1
ATOM 2999 N N . ASN A 1 379 ? 4.503 6.884 14.123 1.00 88.25 379 ASN A N 1
ATOM 3000 C CA . ASN A 1 379 ? 4.382 5.526 14.667 1.00 88.25 379 ASN A CA 1
ATOM 3001 C C . ASN A 1 379 ? 3.206 5.393 15.636 1.00 88.25 379 ASN A C 1
ATOM 3003 O O . ASN A 1 379 ? 2.423 4.459 15.549 1.00 88.25 379 ASN A O 1
ATOM 3007 N N . ILE A 1 380 ? 3.003 6.392 16.497 1.00 93.88 380 ILE A N 1
ATOM 3008 C CA . ILE A 1 380 ? 1.839 6.408 17.385 1.00 93.88 380 ILE A CA 1
ATOM 3009 C C . ILE A 1 380 ? 0.503 6.450 16.623 1.00 93.88 380 ILE A C 1
ATOM 3011 O O . ILE A 1 380 ? -0.465 5.873 17.099 1.00 93.88 380 ILE A O 1
ATOM 3015 N N . ASN A 1 381 ? 0.430 7.090 15.448 1.00 95.19 381 ASN A N 1
ATOM 3016 C CA . ASN A 1 381 ? -0.790 7.079 14.638 1.00 95.19 381 ASN A CA 1
ATOM 3017 C C . ASN A 1 381 ? -1.106 5.652 14.160 1.00 95.19 381 ASN A C 1
ATOM 3019 O O . ASN A 1 381 ? -2.248 5.224 14.290 1.00 95.19 381 ASN A O 1
ATOM 3023 N N . ILE A 1 382 ? -0.098 4.935 13.642 1.00 94.38 382 ILE A N 1
ATOM 3024 C CA . ILE A 1 382 ? -0.228 3.550 13.158 1.00 94.38 382 ILE A CA 1
ATOM 3025 C C . ILE A 1 382 ? -0.657 2.627 14.298 1.00 94.38 382 ILE A C 1
ATOM 3027 O O . ILE A 1 382 ? -1.635 1.893 14.178 1.00 94.38 382 ILE A O 1
ATOM 3031 N N . GLU A 1 383 ? 0.036 2.722 15.430 1.00 94.00 383 GLU A N 1
ATOM 3032 C CA . GLU A 1 383 ? -0.185 1.875 16.601 1.00 94.00 383 GLU A CA 1
ATOM 3033 C C . GLU A 1 383 ? -1.537 2.111 17.269 1.00 94.00 383 GLU A C 1
ATOM 3035 O O . GLU A 1 383 ? -2.168 1.162 17.742 1.00 94.00 383 GLU A O 1
ATOM 3040 N N . PHE A 1 384 ? -1.988 3.366 17.305 1.00 96.25 384 PHE A N 1
ATOM 3041 C CA . PHE A 1 384 ? -3.293 3.734 17.841 1.00 96.25 384 PHE A CA 1
ATOM 3042 C C . PHE A 1 384 ? -4.431 3.300 16.916 1.00 96.25 384 PHE A C 1
ATOM 3044 O O . PHE A 1 384 ? -5.414 2.742 17.393 1.00 96.25 384 PHE A O 1
ATOM 3051 N N . GLU A 1 385 ? -4.299 3.500 15.601 1.00 96.38 385 GLU A N 1
ATOM 3052 C CA . GLU A 1 385 ? -5.290 3.006 14.641 1.00 96.38 385 GLU A CA 1
ATOM 3053 C C . GLU A 1 385 ? -5.399 1.477 14.713 1.00 96.38 385 GLU A C 1
ATOM 3055 O O . GLU A 1 385 ? -6.507 0.946 14.765 1.00 96.38 385 GLU A O 1
ATOM 3060 N N . ARG A 1 386 ? -4.262 0.772 14.807 1.00 95.00 386 ARG A N 1
ATOM 30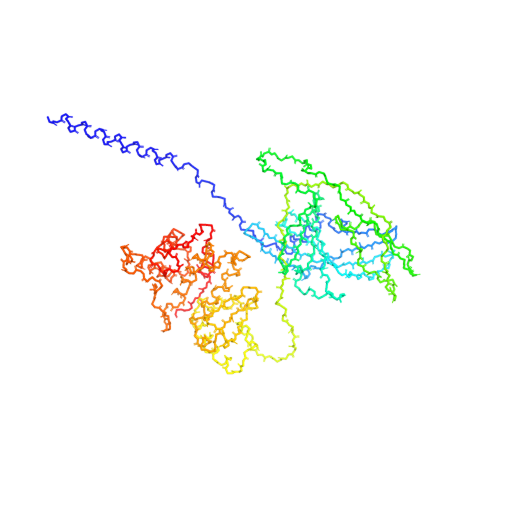61 C CA . ARG A 1 386 ? -4.237 -0.684 14.980 1.00 95.00 386 ARG A CA 1
ATOM 3062 C C . ARG A 1 386 ? -4.939 -1.123 16.264 1.00 95.00 386 ARG A C 1
ATOM 3064 O O . ARG A 1 386 ? -5.733 -2.057 16.227 1.00 95.00 386 ARG A O 1
ATOM 3071 N N . MET A 1 387 ? -4.708 -0.416 17.371 1.00 94.62 387 MET A N 1
ATOM 3072 C CA . MET A 1 387 ? -5.393 -0.661 18.645 1.00 94.62 387 MET A CA 1
ATOM 3073 C C . MET A 1 387 ? -6.908 -0.533 18.509 1.00 94.62 387 MET A C 1
ATOM 3075 O O . MET A 1 387 ? -7.639 -1.408 18.952 1.00 94.62 387 MET A O 1
ATOM 3079 N N . LEU A 1 388 ? -7.363 0.544 17.866 1.00 94.94 388 LEU A N 1
ATOM 3080 C CA . LEU A 1 388 ? -8.781 0.834 17.712 1.00 94.94 388 LEU A CA 1
ATOM 3081 C C . LEU A 1 388 ? -9.468 -0.205 16.817 1.00 94.94 388 LEU A C 1
ATOM 3083 O O . LEU A 1 388 ? -10.548 -0.677 17.156 1.00 94.94 388 LEU A O 1
ATOM 3087 N N . ILE A 1 389 ? -8.822 -0.617 15.717 1.00 94.25 389 ILE A N 1
ATOM 3088 C CA . ILE A 1 389 ? -9.305 -1.723 14.875 1.00 94.25 389 ILE A CA 1
ATOM 3089 C C . ILE A 1 389 ? -9.410 -3.006 15.702 1.00 94.25 389 ILE A C 1
ATOM 3091 O O . ILE A 1 389 ? -10.431 -3.683 15.636 1.00 94.25 389 ILE A O 1
ATOM 3095 N N . GLN A 1 390 ? -8.376 -3.337 16.477 1.00 92.50 390 GLN A N 1
ATOM 3096 C CA . GLN A 1 390 ? -8.336 -4.557 17.277 1.00 92.50 390 GLN A CA 1
ATOM 3097 C C . GLN A 1 390 ? -9.433 -4.569 18.353 1.00 92.50 390 GLN A C 1
ATOM 3099 O O . GLN A 1 390 ? -10.167 -5.549 18.442 1.00 92.50 390 GLN A O 1
ATOM 3104 N N . ASP A 1 391 ? -9.609 -3.485 19.110 1.00 92.94 391 ASP A N 1
ATOM 3105 C CA . ASP A 1 391 ? -10.625 -3.397 20.168 1.00 92.94 391 ASP A CA 1
ATOM 3106 C C . ASP A 1 391 ? -12.051 -3.460 19.592 1.00 92.94 391 ASP A C 1
ATOM 3108 O O . ASP A 1 391 ? -12.906 -4.161 20.130 1.00 92.94 391 ASP A O 1
ATOM 3112 N N . VAL A 1 392 ? -12.309 -2.802 18.454 1.00 92.00 392 VAL A N 1
ATOM 3113 C CA . VAL A 1 392 ? -13.611 -2.882 17.767 1.00 92.00 392 VAL A CA 1
ATOM 3114 C C . VAL A 1 392 ? -13.857 -4.282 17.202 1.00 92.00 392 VAL A C 1
ATOM 3116 O O . VAL A 1 392 ? -14.958 -4.817 17.326 1.00 92.00 392 VAL A O 1
ATOM 3119 N N . ALA A 1 393 ? -12.849 -4.888 16.570 1.00 89.62 393 ALA A N 1
ATOM 3120 C CA . ALA A 1 393 ? -12.992 -6.170 15.888 1.00 89.62 393 ALA A CA 1
ATOM 3121 C C . ALA A 1 393 ? -13.105 -7.357 16.854 1.00 89.62 393 ALA A C 1
ATOM 3123 O O . ALA A 1 393 ? -13.679 -8.383 16.488 1.00 89.62 393 ALA A O 1
ATOM 3124 N N . THR A 1 394 ? -12.553 -7.234 18.061 1.00 84.94 394 THR A N 1
ATOM 3125 C CA . THR A 1 394 ? -12.514 -8.311 19.061 1.00 84.94 394 THR A CA 1
ATOM 3126 C C . THR A 1 394 ? -13.554 -8.149 20.164 1.00 84.94 394 THR A C 1
ATOM 3128 O O . THR A 1 394 ? -13.662 -9.024 21.021 1.00 84.94 394 THR A O 1
ATOM 3131 N N . ASN A 1 395 ? -14.352 -7.074 20.149 1.00 75.56 395 ASN A N 1
ATOM 3132 C CA . ASN A 1 395 ? -15.395 -6.855 21.144 1.00 75.56 395 ASN A CA 1
ATOM 3133 C C . ASN A 1 395 ? -16.385 -8.036 21.186 1.00 75.56 395 ASN A C 1
ATOM 3135 O O . ASN A 1 395 ? -17.185 -8.218 20.269 1.00 75.56 395 ASN A O 1
ATOM 3139 N N . GLY A 1 396 ? -16.322 -8.825 22.263 1.00 62.44 396 GLY A N 1
ATOM 3140 C CA . GLY A 1 396 ? -17.132 -10.032 22.462 1.00 62.44 396 GLY A CA 1
ATOM 3141 C C . GLY A 1 396 ? -16.389 -11.366 22.304 1.00 62.44 396 GLY A C 1
ATOM 3142 O O . GLY A 1 396 ? -16.988 -12.400 22.585 1.00 62.44 396 GLY A O 1
ATOM 3143 N N . LEU A 1 397 ? -15.109 -11.366 21.911 1.00 68.69 397 LEU A N 1
ATOM 3144 C CA . LEU A 1 397 ? -14.271 -12.572 21.871 1.00 68.69 397 LEU A CA 1
ATOM 3145 C C . LEU A 1 397 ? -13.620 -12.849 23.234 1.00 68.69 397 LEU A C 1
ATOM 3147 O O . LEU A 1 397 ? -13.185 -11.926 23.922 1.00 68.69 397 LEU A O 1
ATOM 3151 N N . GLU A 1 398 ? -13.508 -14.126 23.615 1.00 62.50 398 GLU A N 1
ATOM 3152 C CA . GLU A 1 398 ? -12.986 -14.536 24.933 1.00 62.50 398 GLU A CA 1
ATOM 3153 C C . GLU A 1 398 ? -11.513 -14.160 25.164 1.00 62.50 398 GLU A C 1
ATOM 3155 O O . GLU A 1 398 ? -11.102 -13.934 26.303 1.00 62.50 398 GLU A O 1
ATOM 3160 N N . TRP A 1 399 ? -10.714 -14.072 24.098 1.00 62.81 399 TRP A N 1
ATOM 3161 C CA . TRP A 1 399 ? -9.288 -13.736 24.167 1.00 62.81 399 TRP A CA 1
ATOM 3162 C C . TRP A 1 399 ? -9.000 -12.235 24.056 1.00 62.81 399 TRP A C 1
ATOM 3164 O O . TRP A 1 399 ? -7.845 -11.821 24.201 1.00 62.81 399 TRP A O 1
ATOM 3174 N N . ALA A 1 400 ? -10.021 -11.410 23.808 1.00 59.41 400 ALA A N 1
ATOM 3175 C CA . ALA A 1 400 ? -9.853 -9.970 23.718 1.00 59.41 400 ALA A CA 1
ATOM 3176 C C . ALA A 1 400 ? -9.319 -9.424 25.050 1.00 59.41 400 ALA A C 1
ATOM 3178 O O . ALA A 1 400 ? -9.857 -9.693 26.127 1.00 59.41 400 ALA A O 1
ATOM 3179 N N . GLN A 1 401 ? -8.249 -8.628 24.991 1.00 65.88 401 GLN A N 1
ATOM 3180 C CA . GLN A 1 401 ? -7.890 -7.812 26.145 1.00 65.88 401 GLN A CA 1
ATOM 3181 C C . GLN A 1 401 ? -9.026 -6.810 26.397 1.00 65.88 401 GLN A C 1
ATOM 3183 O O . GLN A 1 401 ? -9.743 -6.424 25.475 1.00 65.88 401 GLN A O 1
ATOM 3188 N N . SER A 1 402 ? -9.211 -6.381 27.646 1.00 70.31 402 SER A N 1
ATOM 3189 C CA . SER A 1 402 ? -10.205 -5.350 27.953 1.00 70.31 402 SER A CA 1
ATOM 3190 C C . SER A 1 402 ? -9.945 -4.097 27.111 1.00 70.31 402 SER A C 1
ATOM 3192 O O . SER A 1 402 ? -8.804 -3.631 27.068 1.00 70.31 402 SER A O 1
ATOM 3194 N N . VAL A 1 403 ? -10.990 -3.531 26.502 1.00 78.56 403 VAL A N 1
ATOM 3195 C CA . VAL A 1 403 ? -10.905 -2.277 25.736 1.00 78.56 403 VAL A CA 1
ATOM 3196 C C . VAL A 1 403 ? -10.126 -1.227 26.532 1.00 78.56 403 VAL A C 1
ATOM 3198 O O . VAL A 1 403 ? -10.390 -0.998 27.714 1.00 78.56 403 VAL A O 1
ATOM 3201 N N . GLY A 1 404 ? -9.126 -0.614 25.897 1.00 77.75 404 GLY A N 1
ATOM 3202 C CA . GLY A 1 404 ? -8.307 0.421 26.530 1.00 77.75 404 GLY A CA 1
ATOM 3203 C C . GLY A 1 404 ? -7.193 -0.086 27.457 1.00 77.75 404 GLY A C 1
ATOM 3204 O O . GLY A 1 404 ? -6.551 0.726 28.117 1.00 77.75 404 GLY A O 1
ATOM 3205 N N . VAL A 1 405 ? -6.882 -1.387 27.479 1.00 86.00 405 VAL A N 1
ATOM 3206 C CA . VAL A 1 405 ? -5.773 -1.979 28.269 1.00 86.00 405 VAL A CA 1
ATOM 3207 C C . VAL A 1 405 ? -4.413 -1.286 28.077 1.00 86.00 405 VAL A C 1
ATOM 3209 O O . VAL A 1 405 ? -3.575 -1.268 28.978 1.00 86.00 405 VAL A O 1
ATOM 3212 N N . TYR A 1 406 ? -4.186 -0.672 26.914 1.00 86.50 406 TYR A N 1
ATOM 3213 C CA . TYR A 1 406 ? -2.948 0.044 26.601 1.00 86.50 406 TYR A CA 1
ATOM 3214 C C . TYR A 1 406 ? -2.875 1.451 27.218 1.00 86.50 406 TYR A C 1
ATOM 3216 O O . TYR A 1 406 ? -1.835 2.111 27.119 1.00 86.50 406 TYR A O 1
ATOM 3224 N N . PHE A 1 407 ? -3.935 1.915 27.884 1.00 90.88 407 PHE A N 1
ATOM 3225 C CA . PHE A 1 407 ? -3.896 3.064 28.781 1.00 90.88 407 PHE A CA 1
ATOM 3226 C C . PHE A 1 407 ? -3.328 2.627 30.133 1.00 90.88 407 PHE A C 1
ATOM 3228 O O . PHE A 1 407 ? -4.025 2.075 30.978 1.00 90.88 407 PHE A O 1
ATOM 3235 N N . THR A 1 408 ? -2.039 2.891 30.358 1.00 92.38 408 THR A N 1
ATOM 3236 C CA . THR A 1 408 ? -1.319 2.364 31.532 1.00 92.38 408 THR A CA 1
ATOM 3237 C C . THR A 1 408 ? -0.918 3.431 32.554 1.00 92.38 408 THR A C 1
ATOM 3239 O O . THR A 1 408 ? -0.309 3.102 33.569 1.00 92.38 408 THR A O 1
ATOM 3242 N N . ARG A 1 409 ? -1.186 4.719 32.300 1.00 90.56 409 ARG A N 1
ATOM 3243 C CA . ARG A 1 409 ? -0.757 5.839 33.166 1.00 90.56 409 ARG A CA 1
ATOM 3244 C C . ARG A 1 409 ? -1.873 6.352 34.069 1.00 90.56 409 ARG A C 1
ATOM 3246 O O . ARG A 1 409 ? -2.223 7.535 34.038 1.00 90.56 409 ARG A O 1
ATOM 3253 N N . SER A 1 410 ? -2.422 5.447 34.877 1.00 93.00 410 SER A N 1
ATOM 3254 C CA . SER A 1 410 ? -3.513 5.730 35.823 1.00 93.00 410 SER A CA 1
ATOM 3255 C C . SER A 1 410 ? -3.139 6.708 36.938 1.00 93.00 410 SER A C 1
ATOM 3257 O O . SER A 1 410 ? -4.002 7.176 37.673 1.00 93.00 410 SER A O 1
ATOM 3259 N N . ASP A 1 411 ? -1.852 7.022 37.074 1.00 93.44 411 ASP A N 1
ATOM 3260 C CA . ASP A 1 411 ? -1.298 7.993 38.012 1.00 93.44 411 ASP A CA 1
ATOM 3261 C C . ASP A 1 411 ? -1.483 9.458 37.571 1.00 93.44 411 ASP A C 1
ATOM 3263 O O . ASP A 1 411 ? -1.189 10.368 38.346 1.00 93.44 411 ASP A O 1
ATOM 3267 N N . ARG A 1 412 ? -1.953 9.714 36.341 1.00 91.75 412 ARG A N 1
ATOM 3268 C CA . ARG A 1 412 ? -2.087 11.068 35.782 1.00 91.75 412 ARG A CA 1
ATOM 3269 C C . ARG A 1 412 ? -3.519 11.600 35.843 1.00 91.75 412 ARG A C 1
ATOM 3271 O O . ARG A 1 412 ? -4.465 10.928 35.436 1.00 91.75 412 ARG A O 1
ATOM 3278 N N . ASP A 1 413 ? -3.661 12.872 36.216 1.00 95.25 413 ASP A N 1
ATOM 3279 C CA . ASP A 1 413 ? -4.944 13.583 36.162 1.00 95.25 413 ASP A CA 1
ATOM 3280 C C . ASP A 1 413 ? -5.545 13.546 34.748 1.00 95.25 413 ASP A C 1
ATOM 3282 O O . ASP A 1 413 ? -4.884 13.885 33.757 1.00 95.25 413 ASP A O 1
ATOM 3286 N N . GLY A 1 414 ? -6.817 13.152 34.662 1.00 93.56 414 GLY A N 1
ATOM 3287 C CA . GLY A 1 414 ? -7.551 12.998 33.403 1.00 93.56 414 GLY A CA 1
ATOM 3288 C C . GLY A 1 414 ? -7.467 11.607 32.768 1.00 93.56 414 GLY A C 1
ATOM 3289 O O . GLY A 1 414 ? -8.104 11.404 31.742 1.00 93.56 414 GLY A O 1
ATOM 3290 N N . PHE A 1 415 ? -6.753 10.649 33.375 1.00 94.12 415 PHE A N 1
ATOM 3291 C CA . PHE A 1 415 ? -6.658 9.275 32.868 1.00 94.12 415 PHE A CA 1
ATOM 3292 C C . PHE A 1 415 ? -8.029 8.614 32.658 1.00 94.12 415 PHE A C 1
ATOM 3294 O O . PHE A 1 415 ? -8.313 8.173 31.552 1.00 94.12 415 PHE A O 1
ATOM 3301 N N . ASN A 1 416 ? -8.899 8.601 33.677 1.00 94.56 416 ASN A N 1
ATOM 3302 C CA . ASN A 1 416 ? -10.216 7.955 33.558 1.00 94.56 416 ASN A CA 1
ATOM 3303 C C . ASN A 1 416 ? -11.056 8.590 32.444 1.00 94.56 416 ASN A C 1
ATOM 3305 O O . ASN A 1 416 ? -11.611 7.880 31.626 1.00 94.56 416 ASN A O 1
ATOM 3309 N N . PHE A 1 417 ? -11.054 9.923 32.342 1.00 95.25 417 PHE A N 1
ATOM 3310 C CA . PHE A 1 417 ? -11.764 10.627 31.270 1.00 95.25 417 PHE A CA 1
ATOM 3311 C C . PHE A 1 417 ? -11.238 10.255 29.874 1.00 95.25 417 PHE A C 1
ATOM 3313 O O . PHE A 1 417 ? -12.018 10.115 28.940 1.00 95.25 417 PHE A O 1
ATOM 3320 N N . ALA A 1 418 ? -9.920 10.089 29.725 1.00 94.25 418 ALA A N 1
ATOM 3321 C CA . ALA A 1 418 ? -9.311 9.645 28.474 1.00 94.25 418 ALA A CA 1
ATOM 3322 C C . ALA A 1 418 ? -9.699 8.204 28.107 1.00 94.25 418 ALA A C 1
ATOM 3324 O O . ALA A 1 418 ? -9.941 7.930 26.933 1.00 94.25 418 ALA A O 1
ATOM 3325 N N . VAL A 1 419 ? -9.756 7.306 29.095 1.00 93.75 419 VAL A N 1
ATOM 3326 C CA . VAL A 1 419 ? -10.191 5.915 28.905 1.00 93.75 419 VAL A CA 1
ATOM 3327 C C . VAL A 1 419 ? -11.674 5.861 28.543 1.00 93.75 419 VAL A C 1
ATOM 3329 O O . VAL A 1 419 ? -12.013 5.238 27.543 1.00 93.75 419 VAL A O 1
ATOM 3332 N N . ASP A 1 420 ? -12.532 6.571 29.278 1.00 91.69 420 ASP A N 1
ATOM 3333 C CA . ASP A 1 420 ? -13.975 6.635 29.013 1.00 91.69 420 ASP A CA 1
ATOM 3334 C C . ASP A 1 420 ? -14.246 7.170 27.595 1.00 91.69 420 ASP A C 1
ATOM 3336 O O . ASP A 1 420 ? -14.967 6.549 26.825 1.00 91.69 420 ASP A O 1
ATOM 3340 N N . ALA A 1 421 ? -13.579 8.257 27.187 1.00 93.38 421 ALA A N 1
ATOM 3341 C CA . ALA A 1 421 ? -13.734 8.816 25.842 1.00 93.38 421 ALA A CA 1
ATOM 3342 C C . ALA A 1 421 ? -13.255 7.870 24.723 1.00 93.38 421 ALA A C 1
ATOM 3344 O O . ALA A 1 421 ? -13.774 7.917 23.604 1.00 93.38 421 ALA A O 1
ATOM 3345 N N . TYR A 1 422 ? -12.247 7.035 25.000 1.00 96.06 422 TYR A N 1
ATOM 3346 C CA . TYR A 1 422 ? -11.795 5.997 24.077 1.00 96.06 422 TYR A CA 1
ATOM 3347 C C . TYR A 1 422 ? -12.809 4.849 23.981 1.00 96.06 422 TYR A C 1
ATOM 3349 O O . TYR A 1 422 ? -13.131 4.429 22.871 1.00 96.06 422 TYR A O 1
ATOM 3357 N N . ILE A 1 423 ? -13.349 4.390 25.115 1.00 94.19 423 ILE A N 1
ATOM 3358 C CA . ILE A 1 423 ? -14.403 3.367 25.163 1.00 94.19 423 ILE A CA 1
ATOM 3359 C C . ILE A 1 423 ? -15.645 3.854 24.409 1.00 94.19 423 ILE A C 1
ATOM 3361 O O . ILE A 1 423 ? -16.116 3.146 23.525 1.00 94.19 423 ILE A O 1
ATOM 3365 N N . ASP A 1 424 ? -16.095 5.089 24.648 1.00 95.12 424 ASP A N 1
ATOM 3366 C CA . ASP A 1 424 ? -17.224 5.695 23.930 1.00 95.12 424 ASP A CA 1
ATOM 3367 C C . ASP A 1 424 ? -16.995 5.705 22.405 1.00 95.12 424 ASP A C 1
ATOM 3369 O O . ASP A 1 424 ? -17.919 5.501 21.619 1.00 95.12 424 ASP A O 1
ATOM 3373 N N . LEU A 1 425 ? -15.759 5.962 21.952 1.00 96.25 425 LEU A N 1
ATOM 3374 C CA . LEU A 1 425 ? -15.419 5.914 20.526 1.00 96.25 425 LEU A CA 1
ATOM 3375 C C . LEU A 1 425 ? -15.501 4.485 19.970 1.00 96.25 425 LEU A C 1
ATOM 3377 O O . LEU A 1 425 ? -16.025 4.299 18.874 1.00 96.25 425 LEU A O 1
ATOM 3381 N N . VAL A 1 426 ? -14.993 3.494 20.706 1.00 95.25 426 VAL A N 1
ATOM 3382 C CA . VAL A 1 426 ? -15.067 2.072 20.333 1.00 95.25 426 VAL A CA 1
ATOM 3383 C C . VAL A 1 426 ? -16.525 1.618 20.237 1.00 95.25 426 VAL A C 1
ATOM 3385 O O . VAL A 1 426 ? -16.918 1.056 19.214 1.00 95.25 426 VAL A O 1
ATOM 3388 N N . GLU A 1 427 ? -17.340 1.916 21.250 1.00 93.62 427 GLU A N 1
ATOM 3389 C CA . GLU A 1 427 ? -18.764 1.565 21.292 1.00 93.62 427 GLU A CA 1
ATOM 3390 C C . GLU A 1 427 ? -19.546 2.183 20.126 1.00 93.62 427 GLU A C 1
ATOM 3392 O O . GLU A 1 427 ? -20.346 1.494 19.490 1.00 93.62 427 GLU A O 1
ATOM 3397 N N . ASP A 1 428 ? -19.269 3.440 19.770 1.00 95.12 428 ASP A N 1
ATOM 3398 C CA . ASP A 1 428 ? -19.910 4.090 18.624 1.00 95.12 428 ASP A CA 1
ATOM 3399 C C . ASP A 1 428 ? -19.526 3.448 17.281 1.00 95.12 428 ASP A C 1
ATOM 3401 O O . ASP A 1 428 ? -20.380 3.305 16.400 1.00 95.12 428 ASP A O 1
ATOM 3405 N N . ILE A 1 429 ? -18.266 3.029 17.101 1.00 94.31 429 ILE A N 1
ATOM 3406 C CA . ILE A 1 429 ? -17.843 2.310 15.886 1.00 94.31 429 ILE A CA 1
ATOM 3407 C C . ILE A 1 429 ? -18.538 0.949 15.810 1.00 94.31 429 ILE A C 1
ATOM 3409 O O . ILE A 1 429 ? -19.048 0.587 14.751 1.00 94.31 429 ILE A O 1
ATOM 3413 N N . ILE A 1 430 ? -18.624 0.222 16.926 1.00 91.56 430 ILE A N 1
ATOM 3414 C CA . ILE A 1 430 ? -19.323 -1.070 16.995 1.00 91.56 430 ILE A CA 1
ATOM 3415 C C . ILE A 1 430 ? -20.811 -0.904 16.664 1.00 91.56 430 ILE A C 1
ATOM 3417 O O . ILE A 1 430 ? -21.362 -1.688 15.889 1.00 91.56 430 ILE A O 1
ATOM 3421 N N . ALA A 1 431 ? -21.460 0.114 17.234 1.00 91.50 431 ALA A N 1
ATOM 3422 C CA . ALA A 1 431 ? -22.887 0.355 17.062 1.00 91.50 431 ALA A CA 1
ATOM 3423 C C . ALA A 1 431 ? -23.247 0.776 15.631 1.00 91.50 431 ALA A C 1
ATOM 3425 O O . ALA A 1 431 ? -24.285 0.370 15.109 1.00 91.50 431 ALA A O 1
ATOM 3426 N N . THR A 1 432 ? -22.406 1.595 14.995 1.00 91.50 432 THR A N 1
ATOM 3427 C CA . THR A 1 432 ? -22.684 2.132 13.655 1.00 91.50 432 THR A CA 1
ATOM 3428 C C . THR A 1 432 ? -22.191 1.232 12.532 1.00 91.50 432 THR A C 1
ATOM 3430 O O . THR A 1 432 ? -22.841 1.180 11.490 1.00 91.50 432 THR A O 1
ATOM 3433 N N . LYS A 1 433 ? -21.047 0.552 12.712 1.00 90.44 433 LYS A N 1
ATOM 3434 C CA . LYS A 1 433 ? -20.302 -0.180 11.662 1.00 90.44 433 LYS A CA 1
ATOM 3435 C C . LYS A 1 433 ? -19.951 0.684 10.433 1.00 90.44 433 LYS A C 1
ATOM 3437 O O . LYS A 1 433 ? -19.473 0.179 9.421 1.00 90.44 433 LYS A O 1
ATOM 3442 N N . ASP A 1 434 ? -20.170 1.991 10.524 1.00 93.38 434 ASP A N 1
ATOM 3443 C CA . ASP A 1 434 ? -19.939 2.983 9.484 1.00 93.38 434 ASP A CA 1
ATOM 3444 C C . ASP A 1 434 ? -19.495 4.280 10.159 1.00 93.38 434 ASP A C 1
ATOM 3446 O O . ASP A 1 434 ? -20.284 5.041 10.727 1.00 93.38 434 ASP A O 1
ATOM 3450 N N . ILE A 1 435 ? -18.193 4.530 10.084 1.00 94.56 435 ILE A N 1
ATOM 3451 C CA . ILE A 1 435 ? -17.542 5.686 10.688 1.00 94.56 435 ILE A CA 1
ATOM 3452 C C . ILE A 1 435 ? -18.084 7.005 10.133 1.00 94.56 435 ILE A C 1
ATOM 3454 O O . ILE A 1 435 ? -18.062 8.017 10.838 1.00 94.56 435 ILE A O 1
ATOM 3458 N N . SER A 1 436 ? -18.603 7.017 8.901 1.00 93.56 436 SER A N 1
ATOM 3459 C CA . SER A 1 436 ? -19.188 8.223 8.311 1.00 93.56 436 SER A CA 1
ATOM 3460 C C . SER A 1 436 ? -20.457 8.683 9.038 1.00 93.56 436 SER A C 1
ATOM 3462 O O . SER A 1 436 ? -20.812 9.863 8.970 1.00 93.56 436 SER A O 1
ATOM 3464 N N . LEU A 1 437 ? -21.103 7.784 9.789 1.00 95.12 437 LEU A N 1
ATOM 3465 C CA . LEU A 1 437 ? -22.284 8.076 10.599 1.00 95.12 437 LEU A CA 1
ATOM 3466 C C . LEU A 1 437 ? -21.938 8.612 11.994 1.00 95.12 437 LEU A C 1
ATOM 3468 O O . LEU A 1 437 ? -22.824 9.135 12.672 1.00 95.12 437 LEU A O 1
ATOM 3472 N N . ILE A 1 438 ? -20.675 8.524 12.428 1.00 96.31 438 ILE A N 1
ATOM 3473 C CA . ILE A 1 438 ? -20.236 8.998 13.744 1.00 96.31 438 ILE A CA 1
ATOM 3474 C C . ILE 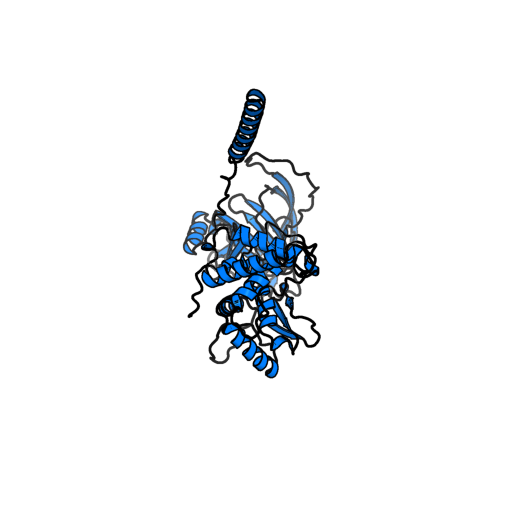A 1 438 ? -19.984 10.514 13.681 1.00 96.31 438 ILE A C 1
ATOM 3476 O O . ILE A 1 438 ? -19.051 10.968 13.005 1.00 96.31 438 ILE A O 1
ATOM 3480 N N . PRO A 1 439 ? -20.755 11.344 14.411 1.00 95.12 439 PRO A N 1
ATOM 3481 C CA . PRO A 1 439 ? -20.593 12.791 14.356 1.00 95.12 439 PRO A CA 1
ATOM 3482 C C . PRO A 1 439 ? -19.194 13.226 14.795 1.00 95.12 439 PRO A C 1
ATOM 3484 O O . PRO A 1 439 ? -18.719 12.859 15.871 1.00 95.12 439 PRO A O 1
ATOM 3487 N N . ASN A 1 440 ? -18.557 14.069 13.978 1.00 96.06 440 ASN A N 1
ATOM 3488 C CA . ASN A 1 440 ? -17.221 14.616 14.232 1.00 96.06 440 ASN A CA 1
ATOM 3489 C C . ASN A 1 440 ? -16.144 13.543 14.468 1.00 96.06 440 ASN A C 1
ATOM 3491 O O . ASN A 1 440 ? -15.216 13.771 15.249 1.00 96.06 440 ASN A O 1
ATOM 3495 N N . PHE A 1 441 ? -16.252 12.391 13.798 1.00 96.50 441 PHE A N 1
ATOM 3496 C CA . PHE A 1 441 ? -15.329 11.272 13.967 1.00 96.50 441 PHE A CA 1
ATOM 3497 C C . PHE A 1 441 ? -13.847 11.686 13.947 1.00 96.50 441 PHE A C 1
ATOM 3499 O O . PHE A 1 441 ? -13.114 11.369 14.877 1.00 96.50 441 PHE A O 1
ATOM 3506 N N . ASP A 1 442 ? -13.410 12.460 12.948 1.00 94.31 442 ASP A N 1
ATOM 3507 C CA . ASP A 1 442 ? -11.996 12.847 12.806 1.00 94.31 442 ASP A CA 1
ATOM 3508 C C . ASP A 1 442 ? -11.470 13.688 13.984 1.00 94.31 442 ASP A C 1
ATOM 3510 O O . ASP A 1 442 ? -10.281 13.634 14.311 1.00 94.31 442 ASP A O 1
ATOM 3514 N N . ILE A 1 443 ? -12.345 14.464 14.633 1.00 94.81 443 ILE A N 1
ATOM 3515 C CA . ILE A 1 443 ? -12.007 15.230 15.840 1.00 94.81 443 ILE A CA 1
ATOM 3516 C C . ILE A 1 443 ? -11.895 14.273 17.025 1.00 94.81 443 ILE A C 1
ATOM 3518 O O . ILE A 1 443 ? -10.873 14.272 17.706 1.00 94.81 443 ILE A O 1
ATOM 3522 N N . ARG A 1 444 ? -12.888 13.397 17.219 1.00 96.69 444 ARG A N 1
ATOM 3523 C CA . ARG A 1 444 ? -12.892 12.410 18.310 1.00 96.69 444 ARG A CA 1
ATOM 3524 C C . ARG A 1 444 ? -11.704 11.457 18.235 1.00 96.69 444 ARG A C 1
ATOM 3526 O O . ARG A 1 444 ? -11.041 11.233 19.242 1.00 96.69 444 ARG A O 1
ATOM 3533 N N . TYR A 1 445 ? -11.389 10.959 17.042 1.00 97.31 445 TYR A N 1
ATOM 3534 C CA . TYR A 1 445 ? -10.211 10.134 16.789 1.00 97.31 445 TYR A CA 1
ATOM 3535 C C . TYR A 1 445 ? -8.924 10.866 17.186 1.00 97.31 445 TYR A C 1
ATOM 3537 O O . TYR A 1 445 ? -8.068 10.306 17.867 1.00 97.31 445 TYR A O 1
ATOM 3545 N N . ARG A 1 446 ? -8.786 12.140 16.799 1.00 96.00 446 ARG A N 1
ATOM 3546 C CA . ARG A 1 446 ? -7.606 12.950 17.125 1.00 96.00 446 ARG A CA 1
ATOM 3547 C C . ARG A 1 446 ? -7.485 13.221 18.621 1.00 96.00 446 ARG A C 1
ATOM 3549 O O . ARG A 1 446 ? -6.377 13.141 19.147 1.00 96.00 446 ARG A O 1
ATOM 3556 N N . ASP A 1 447 ? -8.591 13.517 19.290 1.00 95.62 447 ASP A N 1
ATOM 3557 C CA . ASP A 1 447 ? -8.626 13.752 20.734 1.00 95.62 447 ASP A CA 1
ATOM 3558 C C . ASP A 1 447 ? -8.277 12.467 21.503 1.00 95.62 447 ASP A C 1
ATOM 3560 O O . ASP A 1 447 ? -7.486 12.500 22.451 1.00 95.62 447 ASP A O 1
ATOM 3564 N N . ALA A 1 448 ? -8.777 11.316 21.044 1.00 96.62 448 ALA A N 1
ATOM 3565 C CA . ALA A 1 448 ? -8.436 10.008 21.591 1.00 96.62 448 ALA A CA 1
ATOM 3566 C C . ALA A 1 448 ? -6.958 9.650 21.345 1.00 96.62 448 ALA A C 1
ATOM 3568 O O . ALA A 1 448 ? -6.279 9.222 22.274 1.00 96.62 448 ALA A O 1
ATOM 3569 N N . LEU A 1 449 ? -6.411 9.924 20.154 1.00 96.62 449 LEU A N 1
ATOM 3570 C CA . LEU A 1 449 ? -4.987 9.739 19.840 1.00 96.62 449 LEU A CA 1
ATOM 3571 C C . LEU A 1 449 ? -4.082 10.633 20.707 1.00 96.62 449 LEU A C 1
ATOM 3573 O O . LEU A 1 449 ? -3.047 10.188 21.203 1.00 96.62 449 LEU A O 1
ATOM 3577 N N . GLN A 1 450 ? -4.461 11.895 20.923 1.00 95.75 450 GLN A N 1
ATOM 3578 C CA . GLN A 1 450 ? -3.739 12.804 21.824 1.00 95.75 450 GLN A CA 1
ATOM 3579 C C . GLN A 1 450 ? -3.796 12.326 23.276 1.00 95.75 450 GLN A C 1
ATOM 3581 O O . GLN A 1 450 ? -2.801 12.386 24.002 1.00 95.75 450 GLN A O 1
ATOM 3586 N N . SER A 1 451 ? -4.953 11.819 23.692 1.00 95.62 451 SER A N 1
ATOM 3587 C CA . SER A 1 451 ? -5.134 11.229 25.012 1.00 95.62 451 SER A CA 1
ATOM 3588 C C . SER A 1 451 ? -4.278 9.972 25.160 1.00 95.62 451 SER A C 1
ATOM 3590 O O . SER A 1 451 ? -3.559 9.840 26.147 1.00 95.62 451 SER A O 1
ATOM 3592 N N . PHE A 1 452 ? -4.241 9.106 24.150 1.00 95.44 452 PHE A N 1
ATOM 3593 C CA . PHE A 1 452 ? -3.379 7.930 24.122 1.00 95.44 452 PHE A CA 1
ATOM 3594 C C . PHE A 1 452 ? -1.890 8.293 24.174 1.00 95.44 452 PHE A C 1
ATOM 3596 O O . PHE A 1 452 ? -1.141 7.696 24.937 1.00 95.44 452 PHE A O 1
ATOM 3603 N N . ASN A 1 453 ? -1.446 9.335 23.469 1.00 94.31 453 ASN A N 1
ATOM 3604 C CA . ASN A 1 453 ? -0.073 9.842 23.590 1.00 94.31 453 ASN A CA 1
ATOM 3605 C C . ASN A 1 453 ? 0.278 10.215 25.042 1.00 94.31 453 ASN A C 1
ATOM 3607 O O . ASN A 1 453 ? 1.341 9.873 25.562 1.00 94.31 453 ASN A O 1
ATOM 3611 N N . ARG A 1 454 ? -0.657 10.864 25.742 1.00 94.25 454 ARG A N 1
ATOM 3612 C CA . ARG A 1 454 ? -0.444 11.348 27.109 1.00 94.25 454 ARG A CA 1
ATOM 3613 C C . ARG A 1 454 ? -0.574 10.259 28.181 1.00 94.25 454 ARG A C 1
ATOM 3615 O O . ARG A 1 454 ? 0.180 10.297 29.167 1.00 94.25 454 ARG A O 1
ATOM 3622 N N . TYR A 1 455 ? -1.530 9.348 28.017 1.00 95.00 455 TYR A N 1
ATOM 3623 C CA . TYR A 1 455 ? -2.014 8.410 29.041 1.00 95.00 455 TYR A CA 1
ATOM 3624 C C . TYR A 1 455 ? -1.795 6.924 28.693 1.00 95.00 455 TYR A C 1
ATOM 3626 O O . TYR A 1 455 ? -1.959 6.062 29.559 1.00 95.00 455 TYR A O 1
ATOM 3634 N N . GLY A 1 456 ? -1.404 6.633 27.453 1.00 91.38 456 GLY A N 1
ATOM 3635 C CA . GLY A 1 456 ? -1.078 5.305 26.941 1.00 91.38 456 GLY A CA 1
ATOM 3636 C C . GLY A 1 456 ? 0.263 4.760 27.427 1.00 91.38 456 GLY A C 1
ATOM 3637 O O . GLY A 1 456 ? 0.890 5.293 28.353 1.00 91.38 456 GLY A O 1
ATOM 3638 N N . HIS A 1 457 ? 0.715 3.689 26.770 1.00 88.00 457 HIS A N 1
ATOM 3639 C CA . HIS A 1 457 ? 1.970 3.015 27.087 1.00 88.00 457 HIS A CA 1
ATOM 3640 C C . HIS A 1 457 ? 3.166 3.998 27.080 1.00 88.00 457 HIS A C 1
ATOM 3642 O O . HIS A 1 457 ? 3.279 4.825 26.168 1.00 88.00 457 HIS A O 1
ATOM 3648 N N . PRO A 1 458 ? 4.107 3.923 28.049 1.00 87.44 458 PRO A N 1
ATOM 3649 C CA . PRO A 1 458 ? 5.184 4.907 28.190 1.00 87.44 458 PRO A CA 1
ATOM 3650 C C . PRO A 1 458 ? 6.075 5.090 26.958 1.00 87.44 458 PRO A C 1
ATOM 3652 O O . PRO A 1 458 ? 6.635 6.170 26.793 1.00 87.44 458 PRO A O 1
ATOM 3655 N N . SER A 1 459 ? 6.187 4.079 26.090 1.00 86.06 459 SER A N 1
ATOM 3656 C CA . SER A 1 459 ? 6.946 4.167 24.832 1.00 86.06 459 SER A CA 1
ATOM 3657 C C . SER A 1 459 ? 6.405 5.217 23.856 1.00 86.06 459 SER A C 1
ATOM 3659 O O . SER A 1 459 ? 7.138 5.640 22.968 1.00 86.06 459 SER A O 1
ATOM 3661 N N . TYR A 1 460 ? 5.149 5.649 24.015 1.00 86.25 460 TYR A N 1
ATOM 3662 C CA . TYR A 1 460 ? 4.499 6.616 23.128 1.00 86.25 460 TYR A CA 1
ATOM 3663 C C . TYR A 1 460 ? 4.441 8.042 23.684 1.00 86.25 460 TYR A C 1
ATOM 3665 O O . TYR A 1 460 ? 4.051 8.953 22.958 1.00 86.25 460 TYR A O 1
ATOM 3673 N N . ALA A 1 461 ? 4.879 8.251 24.929 1.00 82.75 461 ALA A N 1
ATOM 3674 C CA . ALA A 1 461 ? 4.765 9.520 25.652 1.00 82.75 461 ALA A CA 1
ATOM 3675 C C . ALA A 1 461 ? 5.364 10.736 24.929 1.00 82.75 461 ALA A C 1
ATOM 3677 O O . ALA A 1 461 ? 4.882 11.850 25.102 1.00 82.75 461 ALA A O 1
ATOM 3678 N N . ASP A 1 462 ? 6.421 10.499 24.153 1.00 80.31 462 ASP A N 1
ATOM 3679 C CA . ASP A 1 462 ? 7.166 11.524 23.417 1.00 80.31 462 ASP A CA 1
ATOM 3680 C C . ASP A 1 462 ? 7.065 11.314 21.897 1.00 80.31 462 ASP A C 1
ATOM 3682 O O . ASP A 1 462 ? 7.795 11.925 21.115 1.00 80.31 462 ASP A O 1
ATOM 3686 N N . SER A 1 463 ? 6.175 10.420 21.452 1.00 87.62 463 SER A N 1
ATOM 3687 C CA . SER A 1 463 ? 5.996 10.147 20.028 1.00 87.62 463 SER A CA 1
ATOM 3688 C C . SER A 1 463 ? 5.353 11.342 19.332 1.00 87.62 463 SER A C 1
ATOM 3690 O O . SER A 1 463 ? 4.332 11.869 19.772 1.00 87.62 463 SER A O 1
ATOM 3692 N N . GLN A 1 464 ? 5.924 11.753 18.202 1.00 92.50 464 GLN A N 1
ATOM 3693 C CA . GLN A 1 464 ? 5.354 12.816 17.387 1.00 92.50 464 GLN A CA 1
ATOM 3694 C C . GLN A 1 464 ? 4.119 12.303 16.633 1.00 92.50 464 GLN A C 1
ATOM 3696 O O . GLN A 1 464 ? 4.231 11.424 15.777 1.00 92.50 464 GLN A O 1
ATOM 3701 N N . ILE A 1 465 ? 2.957 12.897 16.916 1.00 92.56 465 ILE A N 1
ATOM 3702 C CA . ILE A 1 465 ? 1.729 12.692 16.137 1.00 92.56 465 ILE A CA 1
ATOM 3703 C C . ILE A 1 465 ? 1.851 13.448 14.811 1.00 92.56 465 ILE A C 1
ATOM 3705 O O . ILE A 1 465 ? 2.149 14.646 14.797 1.00 92.56 465 ILE A O 1
ATOM 3709 N N . LEU A 1 466 ? 1.570 12.773 13.696 1.00 87.69 466 LEU A N 1
ATOM 3710 C CA . LEU A 1 466 ? 1.461 13.420 12.389 1.00 87.69 466 LEU A CA 1
ATOM 3711 C C . LEU A 1 466 ? -0.001 13.737 12.094 1.00 87.69 466 LEU A C 1
ATOM 3713 O O . LEU A 1 466 ? -0.823 12.839 11.949 1.00 87.69 466 LEU A O 1
ATOM 3717 N N . THR A 1 467 ? -0.333 15.021 11.974 1.00 85.50 467 THR A N 1
ATOM 3718 C CA . THR A 1 467 ? -1.703 15.470 11.670 1.00 85.50 467 THR A CA 1
ATOM 3719 C C . THR A 1 467 ? -2.131 15.169 10.236 1.00 85.50 467 THR A C 1
ATOM 3721 O O . THR A 1 467 ? -3.323 15.183 9.942 1.00 85.50 467 THR A O 1
ATOM 3724 N N . THR A 1 468 ? -1.174 14.903 9.346 1.00 82.50 468 THR A N 1
ATOM 3725 C CA . THR A 1 468 ? -1.415 14.517 7.951 1.00 82.50 468 THR A CA 1
ATOM 3726 C C . THR A 1 468 ? -1.764 13.039 7.800 1.00 82.50 468 THR A C 1
ATOM 3728 O O . THR A 1 468 ? -2.352 12.671 6.791 1.00 82.50 468 THR A O 1
ATOM 3731 N N . LEU A 1 469 ? -1.427 12.195 8.780 1.00 83.44 469 LEU A N 1
ATOM 3732 C CA . LEU A 1 469 ? -1.683 10.758 8.733 1.00 83.44 469 LEU A CA 1
ATOM 3733 C C . LEU A 1 469 ? -3.073 10.459 9.315 1.00 83.44 469 LEU A C 1
ATOM 3735 O O . LEU A 1 469 ? -3.259 10.437 10.534 1.00 83.44 469 LEU A O 1
ATOM 3739 N N . GLN A 1 470 ? -4.047 10.302 8.416 1.00 91.12 470 GLN A N 1
ATOM 3740 C CA . GLN A 1 470 ? -5.455 10.028 8.726 1.00 91.12 470 GLN A CA 1
ATOM 3741 C C . GLN A 1 470 ? -5.690 8.536 9.050 1.00 91.12 470 GLN A C 1
ATOM 3743 O O . GLN A 1 470 ? -4.893 7.706 8.614 1.00 91.12 470 GLN A O 1
ATOM 3748 N N . PRO A 1 471 ? -6.781 8.173 9.759 1.00 94.25 471 PRO A N 1
ATOM 3749 C CA . PRO A 1 471 ? -7.145 6.778 10.042 1.00 94.25 471 PRO A CA 1
ATOM 3750 C C . PRO A 1 471 ? -7.775 6.089 8.817 1.00 94.25 471 PRO A C 1
ATOM 3752 O O . PRO A 1 471 ? -8.968 5.778 8.793 1.00 94.25 471 PRO A O 1
ATOM 3755 N N . VAL A 1 472 ? -6.994 5.946 7.744 1.00 92.56 472 VAL A N 1
ATOM 3756 C CA . VAL A 1 472 ? -7.467 5.441 6.444 1.00 92.56 472 VAL A CA 1
ATOM 3757 C C . VAL A 1 472 ? -7.920 3.986 6.541 1.00 92.56 472 VAL A C 1
ATOM 3759 O O . VAL A 1 472 ? -8.975 3.640 6.018 1.00 92.56 472 VAL A O 1
ATOM 3762 N N . SER A 1 473 ? -7.165 3.141 7.238 1.00 93.75 473 SER A N 1
ATOM 3763 C CA . SER A 1 473 ? -7.448 1.704 7.316 1.00 93.75 473 SER A CA 1
ATOM 3764 C C . SER A 1 473 ? -8.710 1.441 8.118 1.00 93.75 473 SER A C 1
ATOM 3766 O O . SER A 1 473 ? -9.556 0.650 7.712 1.00 93.75 473 SER A O 1
ATOM 3768 N N . LEU A 1 474 ? -8.872 2.166 9.220 1.00 94.62 474 LEU A N 1
ATOM 3769 C CA . LEU A 1 474 ? -10.075 2.124 10.029 1.00 94.62 474 LEU A CA 1
ATOM 3770 C C . LEU A 1 474 ? -11.299 2.571 9.208 1.00 94.62 474 LEU A C 1
ATOM 3772 O O . LEU A 1 474 ? -12.303 1.865 9.186 1.00 94.62 474 LEU A O 1
ATOM 3776 N N . LYS A 1 475 ? -11.203 3.679 8.456 1.00 94.06 475 LYS A N 1
ATOM 3777 C CA . LYS A 1 475 ? -12.280 4.134 7.555 1.00 94.06 475 LYS A CA 1
ATOM 3778 C C . LYS A 1 475 ? -12.610 3.122 6.455 1.00 94.06 475 LYS A C 1
ATOM 3780 O O . LYS A 1 475 ? -13.763 3.034 6.070 1.00 94.06 475 LYS A O 1
ATOM 3785 N N . MET A 1 476 ? -11.627 2.371 5.958 1.00 91.00 476 MET A N 1
ATOM 3786 C CA . MET A 1 476 ? -11.830 1.345 4.925 1.00 91.00 476 MET A CA 1
ATOM 3787 C C . MET A 1 476 ? -12.431 0.038 5.447 1.00 91.00 476 MET A C 1
ATOM 3789 O O . MET A 1 476 ? -12.996 -0.722 4.661 1.00 91.00 476 MET A O 1
ATOM 3793 N N . ILE A 1 477 ? -12.242 -0.274 6.730 1.00 91.19 477 ILE A N 1
ATOM 3794 C CA . ILE A 1 477 ? -12.880 -1.433 7.367 1.00 91.19 477 ILE A CA 1
ATOM 3795 C C . ILE A 1 477 ? -14.307 -1.067 7.752 1.00 91.19 477 ILE A C 1
ATOM 3797 O O . ILE A 1 477 ? -15.215 -1.840 7.490 1.00 91.19 477 ILE A O 1
ATOM 3801 N N . PHE A 1 478 ? -14.497 0.112 8.344 1.00 92.00 478 PHE A N 1
ATOM 3802 C CA . PHE A 1 478 ? -15.758 0.552 8.928 1.00 92.00 478 PHE A CA 1
ATOM 3803 C C . PHE A 1 478 ? -16.469 1.588 8.043 1.00 92.00 478 PHE A C 1
ATOM 3805 O O . PHE A 1 478 ? -16.715 2.712 8.479 1.00 92.00 478 PHE A O 1
ATOM 3812 N N . ASP A 1 479 ? -16.773 1.219 6.795 1.00 89.56 479 ASP A N 1
ATOM 3813 C CA . ASP A 1 479 ? -17.427 2.064 5.775 1.00 89.56 479 ASP A CA 1
ATOM 3814 C C . ASP A 1 479 ? -18.910 1.712 5.529 1.00 89.56 479 ASP A C 1
ATOM 3816 O O . ASP A 1 479 ? -19.501 2.142 4.538 1.00 89.56 479 ASP A O 1
ATOM 3820 N N . GLY A 1 480 ? -19.498 0.868 6.384 1.00 84.38 480 GLY A N 1
ATOM 3821 C CA . GLY A 1 480 ? -20.862 0.359 6.229 1.00 84.38 480 GLY A CA 1
ATOM 3822 C C . GLY A 1 480 ? -21.037 -0.727 5.159 1.00 84.38 480 GLY A C 1
ATOM 3823 O O . GLY A 1 480 ? -22.136 -1.266 5.021 1.00 84.38 480 GLY A O 1
ATOM 3824 N N . SER A 1 481 ? -19.990 -1.090 4.407 1.00 79.19 481 SER A N 1
ATOM 3825 C CA . SER A 1 481 ? -20.084 -2.105 3.347 1.00 79.19 481 SER A CA 1
ATOM 3826 C C . SER A 1 481 ? -20.008 -3.545 3.864 1.00 79.19 481 SER A C 1
ATOM 3828 O O . SER A 1 481 ? -20.476 -4.470 3.192 1.00 79.19 481 SER A O 1
ATOM 3830 N N . TYR A 1 482 ? -19.448 -3.761 5.057 1.00 73.94 482 TYR A N 1
ATOM 3831 C CA . TYR A 1 482 ? -19.269 -5.095 5.620 1.00 73.94 482 TYR A CA 1
ATOM 3832 C C . TYR A 1 482 ? -20.475 -5.489 6.502 1.00 73.94 482 TYR A C 1
ATOM 3834 O O . TYR A 1 482 ? -20.655 -5.046 7.635 1.00 73.94 482 TYR A O 1
ATOM 3842 N N . ASN A 1 483 ? -21.351 -6.337 5.949 1.00 66.69 483 ASN A N 1
ATOM 3843 C CA . ASN A 1 483 ? -22.521 -6.876 6.647 1.00 66.69 483 ASN A CA 1
ATOM 3844 C C . ASN A 1 483 ? -22.130 -8.088 7.501 1.00 66.69 483 ASN A C 1
ATOM 3846 O O . ASN A 1 483 ? -22.021 -9.205 6.994 1.00 66.69 483 ASN A O 1
ATOM 3850 N N . CYS A 1 484 ? -21.965 -7.876 8.803 1.00 67.75 484 CYS A N 1
ATOM 3851 C CA . CYS A 1 484 ? -21.842 -8.969 9.762 1.00 67.75 484 CYS A CA 1
ATOM 3852 C C . CYS A 1 484 ? -23.238 -9.479 10.131 1.00 67.75 484 CYS A C 1
ATOM 3854 O O . CYS A 1 484 ? -24.029 -8.662 10.619 1.00 67.75 484 CYS A O 1
ATOM 3856 N N . PRO A 1 485 ? -23.565 -10.767 9.916 1.00 61.19 485 PRO A N 1
ATOM 3857 C CA . PRO A 1 485 ? -24.751 -11.345 10.538 1.00 61.19 485 PRO A CA 1
ATOM 3858 C C . PRO A 1 485 ? -24.643 -11.172 12.062 1.00 61.19 485 PRO A C 1
ATOM 3860 O O . PRO A 1 485 ? -23.557 -11.345 12.616 1.00 61.19 485 PRO A O 1
ATOM 3863 N N . GLU A 1 486 ? -25.738 -10.728 12.687 1.00 55.03 486 GLU A N 1
ATOM 3864 C CA . GLU A 1 486 ? -25.853 -10.570 14.148 1.00 55.03 486 GLU A CA 1
ATOM 3865 C C . GLU A 1 486 ? -25.726 -11.894 14.901 1.00 55.03 486 GLU A C 1
ATOM 3867 O O . GLU A 1 486 ? -26.208 -12.928 14.373 1.00 55.03 486 GLU A O 1
#

Organism: NCBI:txid683125

Foldseek 3Di:
DVVVVVVVVVVVVVVVVVVVVVVVVVPPDPVPPVPLPQQDDDDLVLLVVLCVVLVVQVVPWADFDPFKIKGWDWPSVPWDWDDPDRNKIKIKIWTAIWMGGNHDIDHWDFFFKTWTWIQISSPWIWIKIWGADDDDRDDPQPFFQQFTKMWTQTSPLRAIFIWGHHRQDTDGDDDPPDDDDPDDDDDDPDPAQPDKDWWKWWKKWKQAPQPGITIDGTDPTNDNDDTGFGDNDPDTIDIDTDDIDIDIDGHDPDDDDDDGTGPDPDDDDDDDDDDDPPQAAAAVQDDPVLVVLLVLLVVLLCVQLLSVVLRSVVSVVRAHEDADQPDDAWAQDLSNNYTYHHSVCSNPNLRVSLRSLLSLCCVQVDPCSVQLDQPHAAVLVSNLLSLLSLCLRCVPPPNRDPRPPQQDQPVDPCSVVLSVLSVVLSVVCNVQLACVPPPPSQVSSVSNSVSCCCRGHPSSVPHHYDPPDGSRSSNVSSHPPRDDDD

Nearest PDB structures (foldseek):
  5bka-assembly2_F  TM=4.914E-01  e=1.656E+00  Streptomyces coelicolor A3(2)

Sequence (486 aa):
MKVIKLFWYTRLILIVFSCCLTFLSCNKDFDNAYWIKVQNPPTLKELQGLYDNLNLEDRINFEIDDSTFIRYKPEWSDLKVQFINDSTIYSILPLLPVGIRGRETIVVNLSNYREFILFENNEVAYYGKYIYQETDGIIHDPAFLSNGTLSLDNLLNGNTSFYSYINGKGSKLPVAGQRSANKM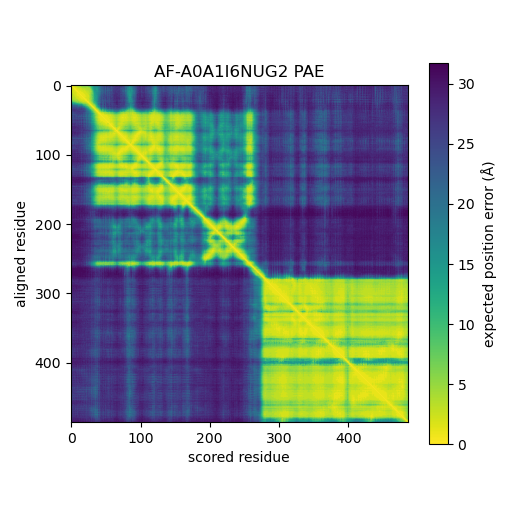SSSALSSECAEYLTVMTCDWTTYCHETGQVFFRLSPVGTCLPPSEIRCGNTWSYWTQRAPVMQTICVKYEDPAPPIGGGGDGGSGENGGGGDTQGGIDISSLTEEEKMLYEETENEIRESCALNHMLQKLSTHGLKLIVDRQSGNPVYVFNTKTIIVNEYMVTRSDFVAHEMIHAFQHQNIGSTFHHHAQGLPGNINIEFERMLIQDVATNGLEWAQSVGVYFTRSDRDGFNFAVDAYIDLVEDIIATKDISLIPNFDIRYRDALQSFNRYGHPSYADSQILTTLQPVSLKMIFDGSYNCPE

Secondary structure (DSSP, 8-state):
-HHHHHHHHHHHHHHHHHHHHHHHHT-SS---------PPPPPHHHHHHHHHHTTHHHHH-EEEETTEEEEEEE-GGG-EEEEEETTEEEEEEEEEEEEEETTEEEE---SSEEEEEEEETTTEEEEEEEEE--SSS----SSSSSSEEEEEEETTT--EEEEEEETTEEEEPPPTT--------------S-SEEEEEEEEEEEEEETTTEEEEE----TT--PPPPPEEETTEEE--EEEEEEEEEEEE-S-PPPPPPPP-------------------B-TTS-HHHHHHHHHHHHHHHHSHHHHHHHHHHHTTT-EEEE-TT--S-EEETTTTEEEE-TTTTT-HHHHHHHHHHHHHHHHHGGGGGGGSTTSTTHHHHHHHHHHHHHHHHTT-TTPPPTTTT---TTSTTHHHHHHHHHHHHHHHHHHSBGGGSTTHHHHHHHHHHHHHHHS-GGGTTPPPPTT---HHHHHHSBS------

Solvent-accessible surface area (backbone atoms only — not comparable to full-atom values): 28252 Å² total; per-residue (Å²): 116,73,69,61,55,53,56,53,53,54,52,50,52,49,51,53,51,52,52,53,52,54,58,64,64,66,70,69,86,76,82,79,69,76,72,77,63,72,68,75,84,80,52,71,68,56,52,51,51,49,43,59,74,68,45,43,68,74,72,62,45,43,77,60,52,102,52,31,33,38,39,57,44,76,38,76,91,64,53,42,79,45,78,80,50,75,81,39,39,38,38,40,33,39,43,46,60,38,28,38,47,78,91,45,79,41,86,56,65,68,47,64,47,52,46,29,40,37,28,42,71,85,78,45,49,23,48,31,42,36,36,51,60,81,87,78,92,67,89,83,64,93,30,46,59,28,45,26,39,37,39,35,34,30,73,85,80,70,39,74,42,52,30,38,23,57,80,12,46,54,42,75,53,82,62,92,83,77,66,90,72,76,90,76,81,85,90,74,99,60,97,58,65,69,40,80,44,81,34,46,21,23,24,33,32,33,64,25,96,86,79,42,76,47,59,43,76,66,29,61,82,68,36,74,57,75,75,50,60,42,66,43,82,97,42,78,33,66,73,41,80,73,45,79,43,79,42,78,45,60,43,58,96,78,74,77,79,70,70,78,21,32,65,56,92,78,83,82,90,74,94,78,80,95,68,88,83,70,66,45,66,45,50,84,80,44,52,75,69,55,45,57,39,32,50,56,20,49,51,58,38,51,70,22,55,59,46,31,55,48,42,47,63,40,29,81,69,66,34,31,43,44,72,35,83,85,50,72,73,65,44,58,40,78,93,71,38,30,37,39,24,18,73,79,43,44,61,30,41,70,54,51,49,52,34,49,43,52,54,50,38,36,70,68,63,35,90,57,42,76,63,26,38,93,96,32,57,25,19,55,49,56,56,48,49,45,48,53,50,48,47,48,39,34,68,88,48,92,82,48,72,63,78,65,68,59,55,65,37,78,90,42,93,62,31,66,62,43,48,52,57,40,48,55,50,41,52,50,43,59,73,58,42,18,49,88,74,42,84,62,40,77,56,54,53,48,53,38,50,53,38,40,32,74,27,19,47,76,90,35,58,82,51,45,75,46,89,85,65,68,67,58,51,57,49,70,64,26,60,56,77,72,82,63,84,131

Radius of gyration: 29.78 Å; Cα contacts (8 Å, |Δi|>4): 750; chains: 1; bounding box: 56×86×91 Å

Mean predicted aligned error: 19.0 Å